Protein AF-0000000087573426 (afdb_homodimer)

pLDDT: mean 82.22, std 25.29, range [21.25, 98.88]

Solvent-accessible surface area (backbone atoms only — not comparable to full-atom values): 31599 Å² total; per-residue (Å²): 136,80,77,72,77,75,74,75,72,75,74,75,73,72,78,71,7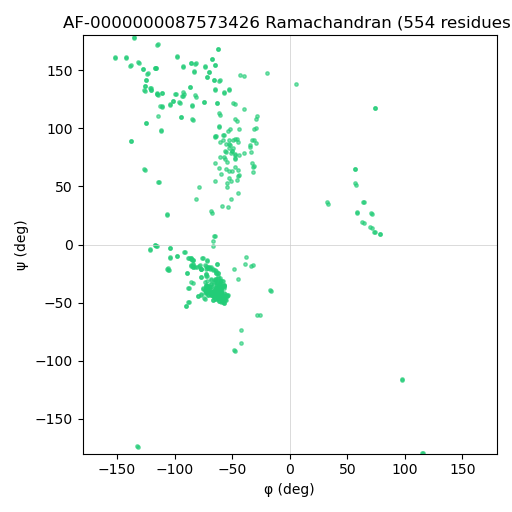8,68,79,73,74,75,86,78,68,71,67,72,68,75,67,66,60,45,79,57,55,85,70,59,49,54,55,87,84,25,58,32,37,38,36,30,43,68,87,48,72,40,55,47,29,32,29,39,49,26,49,34,54,72,68,64,52,53,64,45,61,33,30,52,72,89,70,47,73,73,48,38,76,66,36,78,83,60,65,65,19,32,38,31,26,52,89,59,82,49,42,64,40,54,51,37,72,49,38,42,53,30,51,48,41,45,46,45,76,74,41,89,62,82,45,64,48,61,51,86,50,36,66,60,42,39,50,32,51,51,54,46,58,48,39,59,56,34,54,50,28,47,50,54,39,68,52,54,83,52,75,86,48,43,64,61,32,46,48,49,26,49,53,43,51,43,56,56,30,52,45,26,65,76,38,64,59,66,30,63,75,11,77,48,69,29,51,41,42,44,61,41,45,49,56,54,57,47,43,54,51,49,31,35,73,77,64,72,40,69,88,44,56,85,81,32,47,52,46,50,51,25,54,54,57,51,54,67,34,68,38,43,56,73,39,51,67,52,69,67,56,48,50,59,61,47,45,58,46,58,70,64,66,50,70,74,76,63,78,83,50,83,114,137,80,83,74,78,77,76,80,76,76,74,76,75,75,82,74,80,68,78,75,74,76,86,79,68,73,70,71,69,75,67,64,64,47,75,69,55,80,66,63,50,50,53,89,81,22,57,31,38,37,35,30,43,69,86,50,72,42,55,47,30,31,28,40,48,25,48,34,53,73,69,65,52,53,63,43,66,40,30,53,71,90,68,48,73,72,49,39,76,68,36,79,82,60,67,64,20,32,36,31,26,48,91,60,82,48,41,65,41,53,52,37,72,48,38,44,53,28,51,48,41,44,45,46,75,74,41,89,62,83,45,66,48,60,53,86,50,36,67,61,42,38,50,32,52,51,55,45,58,47,38,58,57,34,54,50,29,45,50,52,39,67,54,56,84,51,74,88,48,44,64,60,32,46,49,49,26,49,55,43,51,42,56,55,28,51,45,27,64,76,38,65,58,64,29,64,75,12,79,47,70,30,50,41,42,45,61,41,45,49,56,54,56,48,44,55,51,49,32,34,74,78,65,69,41,68,88,42,55,85,81,32,46,52,42,53,51,26,53,52,57,51,55,68,33,65,36,42,56,73,40,51,67,53,71,68,56,48,50,57,61,46,44,58,47,60,70,62,66,52,69,73,80,60,76,83,50,82,115

Structure (mmCIF, N/CA/C/O backbone):
data_AF-0000000087573426-model_v1
#
loop_
_entity.id
_entity.type
_entity.pdbx_description
1 polymer 'GST C-terminal domain-containing protein'
#
loop_
_atom_site.group_PDB
_atom_site.id
_atom_site.type_symbol
_atom_site.label_atom_id
_atom_site.label_alt_id
_atom_site.label_comp_id
_atom_site.label_asym_id
_atom_site.label_entity_id
_atom_site.label_seq_id
_atom_site.pdbx_PDB_ins_code
_atom_site.Cartn_x
_atom_site.Cartn_y
_atom_site.Cartn_z
_atom_site.occupancy
_atom_site.B_iso_or_equiv
_atom_site.auth_seq_id
_atom_site.auth_comp_id
_atom_site.auth_asym_id
_atom_site.auth_atom_id
_atom_site.pdbx_PDB_model_num
ATOM 1 N N . MET A 1 1 ? 63.625 55.531 15.93 1 21.25 1 MET A N 1
ATOM 2 C CA . MET A 1 1 ? 62.812 55.906 14.797 1 21.25 1 MET A CA 1
ATOM 3 C C . MET A 1 1 ? 61.812 54.812 14.438 1 21.25 1 MET A C 1
ATOM 5 O O . MET A 1 1 ? 62.219 53.688 14.102 1 21.25 1 MET A O 1
ATOM 9 N N . ARG A 1 2 ? 60.656 54.906 15.188 1 23.84 2 ARG A N 1
ATOM 10 C CA . ARG A 1 2 ? 59.438 54.188 15.508 1 23.84 2 ARG A CA 1
ATOM 11 C C . ARG A 1 2 ? 58.562 54.031 14.273 1 23.84 2 ARG A C 1
ATOM 13 O O . ARG A 1 2 ? 57.906 54.969 13.844 1 23.84 2 ARG A O 1
ATOM 20 N N . ARG A 1 3 ? 59.281 53.438 13.258 1 24.81 3 ARG A N 1
ATOM 21 C CA . ARG A 1 3 ? 58.625 53.312 11.961 1 24.81 3 ARG A CA 1
ATOM 22 C C . ARG A 1 3 ? 57.219 52.75 12.109 1 24.81 3 ARG A C 1
ATOM 24 O O . ARG A 1 3 ? 57.062 51.656 12.672 1 24.81 3 ARG A O 1
ATOM 31 N N . SER A 1 4 ? 56.281 53.625 12.258 1 25.75 4 SER A N 1
ATOM 32 C CA . SER A 1 4 ? 54.812 53.5 12.398 1 25.75 4 SER A CA 1
ATOM 33 C C . SER A 1 4 ? 54.219 52.719 11.25 1 25.75 4 SER A C 1
ATOM 35 O O . SER A 1 4 ? 54.344 53.094 10.086 1 25.75 4 SER A O 1
ATOM 37 N N . LEU A 1 5 ? 54.5 51.438 11.258 1 29.58 5 LEU A N 1
ATOM 38 C CA . LEU A 1 5 ? 54 50.531 10.242 1 29.58 5 LEU A CA 1
ATOM 39 C C . LEU A 1 5 ? 52.5 50.75 10.023 1 29.58 5 LEU A C 1
ATOM 41 O O . LEU A 1 5 ? 51.688 50.562 10.938 1 29.58 5 LEU A O 1
ATOM 45 N N . LEU A 1 6 ? 52.156 51.844 9.344 1 25.7 6 LEU A N 1
ATOM 46 C CA . LEU A 1 6 ? 50.812 52.188 8.977 1 25.7 6 LEU A CA 1
ATOM 47 C C . LEU A 1 6 ? 50.094 51.031 8.289 1 25.7 6 LEU A C 1
ATOM 49 O O . LEU A 1 6 ? 50.562 50.562 7.25 1 25.7 6 LEU A O 1
ATOM 53 N N . ILE A 1 7 ? 49.625 50.125 9.07 1 27.92 7 ILE A N 1
ATOM 54 C CA . ILE A 1 7 ? 48.875 48.938 8.633 1 27.92 7 ILE A CA 1
ATOM 55 C C . ILE A 1 7 ? 47.656 49.375 7.809 1 27.92 7 ILE A C 1
ATOM 57 O O . ILE A 1 7 ? 46.812 50.094 8.297 1 27.92 7 ILE A O 1
ATOM 61 N N . ASN A 1 8 ? 47.906 49.812 6.586 1 26.27 8 ASN A N 1
ATOM 62 C CA . ASN A 1 8 ? 46.781 50.156 5.711 1 26.27 8 ASN A CA 1
ATOM 63 C C . ASN A 1 8 ? 45.75 49.031 5.699 1 26.27 8 ASN A C 1
ATOM 65 O O . ASN A 1 8 ? 46.031 47.938 5.262 1 26.27 8 ASN A O 1
ATOM 69 N N . ILE A 1 9 ? 44.906 49.062 6.695 1 25.58 9 ILE A N 1
ATOM 70 C CA . ILE A 1 9 ? 43.75 48.156 6.844 1 25.58 9 ILE A CA 1
ATOM 71 C C . ILE A 1 9 ? 42.812 48.312 5.652 1 25.58 9 ILE A C 1
ATOM 73 O O . ILE A 1 9 ? 42.219 49.375 5.453 1 25.58 9 ILE A O 1
ATOM 77 N N . THR A 1 10 ? 43.312 48.031 4.504 1 25.28 10 THR A N 1
ATOM 78 C CA . THR A 1 10 ?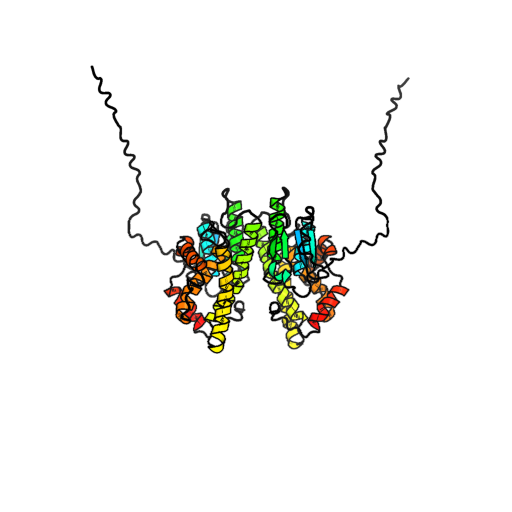 42.344 48.125 3.389 1 25.28 10 THR A CA 1
ATOM 79 C C . THR A 1 10 ? 41.062 47.344 3.713 1 25.28 10 THR A C 1
ATOM 81 O O . THR A 1 10 ? 41.094 46.156 3.908 1 25.28 10 THR A O 1
ATOM 84 N N . LEU A 1 11 ? 40.188 47.938 4.48 1 24.66 11 LEU A N 1
ATOM 85 C CA . LEU A 1 11 ? 38.875 47.438 4.754 1 24.66 11 LEU A CA 1
ATOM 86 C C . LEU A 1 11 ? 38.125 47.125 3.453 1 24.66 11 LEU A C 1
ATOM 88 O O . LEU A 1 11 ? 37.781 48.062 2.697 1 24.66 11 LEU A O 1
ATOM 92 N N . LEU A 1 12 ? 38.594 46.219 2.699 1 23.64 12 LEU A N 1
ATOM 93 C CA . LEU A 1 12 ? 37.812 45.844 1.529 1 23.64 12 LEU A CA 1
ATOM 94 C C . LEU A 1 12 ? 36.344 45.625 1.913 1 23.64 12 LEU A C 1
ATOM 96 O O . LEU A 1 12 ? 36.031 44.688 2.668 1 23.64 12 LEU A O 1
ATOM 100 N N . VAL A 1 13 ? 35.562 46.656 2.191 1 26.38 13 VAL A N 1
ATOM 101 C CA . VAL A 1 13 ? 34.125 46.594 2.377 1 26.38 13 VAL A CA 1
ATOM 102 C C . VAL A 1 13 ? 33.469 45.844 1.213 1 26.38 13 VAL A C 1
ATOM 104 O O . VAL A 1 13 ? 33.469 46.344 0.077 1 26.38 13 VAL A O 1
ATOM 107 N N . GLY A 1 14 ? 33.75 44.625 1.023 1 22.66 14 GLY A N 1
ATOM 108 C CA . GLY A 1 14 ? 33.125 43.875 -0.066 1 22.66 14 GLY A CA 1
ATOM 109 C C . GLY A 1 14 ? 31.625 44.125 -0.135 1 22.66 14 GLY A C 1
ATOM 110 O O . GLY A 1 14 ? 30.922 43.969 0.868 1 22.66 14 GLY A O 1
ATOM 111 N N . VAL A 1 15 ? 31.109 45.094 -0.881 1 25.11 15 VAL A N 1
ATOM 112 C CA . VAL A 1 15 ? 29.75 45.469 -1.224 1 25.11 15 VAL A CA 1
ATOM 113 C C . VAL A 1 15 ? 28.953 44.219 -1.603 1 25.11 15 VAL A C 1
ATOM 115 O O . VAL A 1 15 ? 29.203 43.625 -2.646 1 25.11 15 VAL A O 1
ATOM 118 N N . GLY A 1 16 ? 28.828 43.281 -0.75 1 23.12 16 GLY A N 1
ATOM 119 C CA . GLY A 1 16 ? 28 42.125 -1.069 1 23.12 16 GLY A CA 1
ATOM 120 C C . GLY A 1 16 ? 26.609 42.5 -1.555 1 23.12 16 GLY A C 1
ATOM 121 O O . GLY A 1 16 ? 25.859 43.156 -0.84 1 23.12 16 GLY A O 1
ATOM 122 N N . GLY A 1 17 ? 26.406 42.906 -2.801 1 22.19 17 GLY A N 1
ATOM 123 C CA . GLY A 1 17 ? 25.156 43.312 -3.424 1 22.19 17 GLY A CA 1
ATOM 124 C C . GLY A 1 17 ? 24 42.375 -3.102 1 22.19 17 GLY A C 1
ATOM 125 O O . GLY A 1 17 ? 23.969 41.219 -3.574 1 22.19 17 GLY A O 1
ATOM 126 N N . PHE A 1 18 ? 23.594 42.25 -1.905 1 23.88 18 PHE A N 1
ATOM 127 C CA . PHE A 1 18 ? 22.312 41.625 -1.641 1 23.88 18 PHE A CA 1
ATOM 128 C C . PHE A 1 18 ? 21.203 42.281 -2.479 1 23.88 18 PHE A C 1
ATOM 130 O O . PHE A 1 18 ? 20.969 43.469 -2.377 1 23.88 18 PHE A O 1
ATOM 137 N N . VAL A 1 19 ? 21 41.875 -3.678 1 23.11 19 VAL A N 1
ATOM 138 C CA . VAL A 1 19 ? 19.859 42.406 -4.414 1 23.11 19 VAL A CA 1
ATOM 139 C C . VAL A 1 19 ? 18.625 42.406 -3.512 1 23.11 19 VAL A C 1
ATOM 141 O O . VAL A 1 19 ? 18.203 41.375 -3 1 23.11 19 VAL A O 1
ATOM 144 N N . ALA A 1 20 ? 18.344 43.344 -2.787 1 26.94 20 ALA A N 1
ATOM 145 C CA . ALA A 1 20 ? 17.094 43.656 -2.129 1 26.94 20 ALA A CA 1
ATOM 146 C C . ALA A 1 20 ? 15.906 43.469 -3.078 1 26.94 20 ALA A C 1
ATOM 148 O O . ALA A 1 20 ? 15.766 44.188 -4.059 1 26.94 20 ALA A O 1
ATOM 149 N N . GLY A 1 21 ? 15.453 42.281 -3.357 1 27.62 21 GLY A N 1
ATOM 150 C CA . GLY A 1 21 ? 14.234 42.188 -4.145 1 27.62 21 GLY A CA 1
ATOM 151 C C . GLY A 1 21 ? 13.133 43.094 -3.658 1 27.62 21 GLY A C 1
ATOM 152 O O . GLY A 1 21 ? 13.07 43.406 -2.469 1 27.62 21 GLY A O 1
ATOM 153 N N . THR A 1 22 ? 12.648 43.969 -4.445 1 28.42 22 THR A N 1
ATOM 154 C CA . THR A 1 22 ? 11.594 44.938 -4.215 1 28.42 22 THR A CA 1
ATOM 155 C C . THR A 1 22 ? 10.461 44.344 -3.389 1 28.42 22 THR A C 1
ATOM 157 O O . THR A 1 22 ? 10.18 43.125 -3.498 1 28.42 22 THR A O 1
ATOM 160 N N . PRO A 1 23 ? 9.773 45.125 -2.488 1 29.17 23 PRO A N 1
ATOM 161 C CA . PRO A 1 23 ? 8.773 44.781 -1.468 1 29.17 23 PRO A CA 1
ATOM 162 C C . PRO A 1 23 ? 7.676 43.875 -1.992 1 29.17 23 PRO A C 1
ATOM 164 O O . PRO A 1 23 ? 7.371 42.844 -1.368 1 29.17 23 PRO A O 1
ATOM 167 N N . GLY A 1 24 ? 6.516 44.594 -2.496 1 29.8 24 GLY A N 1
ATOM 168 C CA . GLY A 1 24 ? 5.133 44.125 -2.615 1 29.8 24 GLY A CA 1
ATOM 169 C C . GLY A 1 24 ? 4.949 43.031 -3.621 1 29.8 24 GLY A C 1
ATOM 170 O O . GLY A 1 24 ? 3.85 42.812 -4.145 1 29.8 24 GLY A O 1
ATOM 171 N N . GLY A 1 25 ? 5.859 42.562 -4.223 1 29.44 25 GLY A N 1
ATOM 172 C CA . GLY A 1 25 ? 5.625 41.812 -5.445 1 29.44 25 GLY A CA 1
ATOM 173 C C . GLY A 1 25 ? 4.684 40.625 -5.254 1 29.44 25 GLY A C 1
ATOM 174 O O . GLY A 1 25 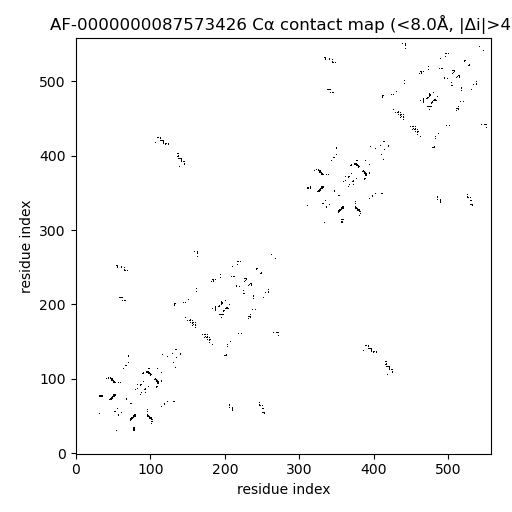? 4.883 39.812 -4.359 1 29.44 25 GLY A O 1
ATOM 175 N N . GLU A 1 26 ? 3.303 40.969 -5.566 1 26.58 26 GLU A N 1
ATOM 176 C CA . GLU A 1 26 ? 2.256 39.938 -5.574 1 26.58 26 GLU A CA 1
ATOM 177 C C . GLU A 1 26 ? 2.797 38.594 -6.055 1 26.58 26 GLU A C 1
ATOM 179 O O . GLU A 1 26 ? 3.303 38.5 -7.176 1 26.58 26 GLU A O 1
ATOM 184 N N . ARG A 1 27 ? 3.387 37.969 -5.262 1 29.89 27 ARG A N 1
ATOM 185 C CA . ARG A 1 27 ? 3.68 36.594 -5.609 1 29.89 27 ARG A CA 1
ATOM 186 C C . ARG A 1 27 ? 2.572 36 -6.477 1 29.89 27 ARG A C 1
ATOM 188 O O . ARG A 1 27 ? 1.4 36.031 -6.094 1 29.89 27 ARG A O 1
ATOM 195 N N . GLN A 1 28 ? 2.744 36.156 -7.816 1 28.33 28 GLN A N 1
ATOM 196 C CA . GLN A 1 28 ? 1.852 35.5 -8.766 1 28.33 28 GLN A CA 1
ATOM 197 C C . GLN A 1 28 ? 1.312 34.219 -8.188 1 28.33 28 GLN A C 1
ATOM 199 O O . GLN A 1 28 ? 2.084 33.344 -7.75 1 28.33 28 GLN A O 1
ATOM 204 N N . GLN A 1 29 ? 0.214 34.281 -7.465 1 29.34 29 GLN A N 1
ATOM 205 C CA . GLN A 1 29 ? -0.589 33.062 -7.254 1 29.34 29 GLN A CA 1
ATOM 206 C C . GLN A 1 29 ? -0.495 32.125 -8.453 1 29.34 29 GLN A C 1
ATOM 208 O O . GLN A 1 29 ? -0.92 32.469 -9.555 1 29.34 29 GLN A O 1
ATOM 213 N N . THR A 1 30 ? 0.644 31.609 -8.656 1 31.14 30 THR A N 1
ATOM 214 C CA . THR A 1 30 ? 0.637 30.609 -9.719 1 31.14 30 THR A CA 1
ATOM 215 C C . THR A 1 30 ? -0.707 29.891 -9.773 1 31.14 30 THR A C 1
ATOM 217 O O . THR A 1 30 ? -1.056 29.156 -8.852 1 31.14 30 THR A O 1
ATOM 220 N N . MET A 1 31 ? -1.824 30.641 -10.062 1 31.58 31 MET A N 1
ATOM 221 C CA . MET A 1 31 ? -3.068 30 -10.477 1 31.58 31 MET A CA 1
ATOM 222 C C . MET A 1 31 ? -2.789 28.688 -11.195 1 31.58 31 MET A C 1
ATOM 224 O O . MET A 1 31 ? -1.941 28.625 -12.086 1 31.58 31 MET A O 1
ATOM 228 N N . LEU A 1 32 ? -2.936 27.594 -10.484 1 36.44 32 LEU A N 1
ATOM 229 C CA . LEU A 1 32 ? -3.016 26.281 -11.109 1 36.44 32 LEU A CA 1
ATOM 230 C C . LEU A 1 32 ? -3.955 26.312 -12.312 1 36.44 32 LEU A C 1
ATOM 232 O O . LEU A 1 32 ? -5.176 26.312 -12.148 1 36.44 32 LEU A O 1
ATOM 236 N N . ALA A 1 33 ? -3.955 27.297 -13.258 1 32.19 33 ALA A N 1
ATOM 237 C CA . ALA A 1 33 ? -4.844 27.469 -14.398 1 32.19 33 ALA A CA 1
ATOM 238 C C . ALA A 1 33 ? -5.004 26.172 -15.18 1 32.19 33 ALA A C 1
ATOM 240 O O . ALA A 1 33 ? -4.02 25.484 -15.469 1 32.19 33 ALA A O 1
ATOM 241 N N . GLY A 1 34 ? -6.09 25.391 -15.211 1 35.84 34 GLY A N 1
ATOM 242 C CA . GLY A 1 34 ? -6.645 24.188 -15.812 1 35.84 34 GLY A CA 1
ATOM 243 C C . GLY A 1 34 ? -6.469 24.156 -17.328 1 35.84 34 GLY A C 1
ATOM 244 O O . GLY A 1 34 ? -7.094 23.328 -18 1 35.84 34 GLY A O 1
ATOM 245 N N . GLY A 1 35 ? -6.258 25.297 -17.969 1 36.38 35 GLY A N 1
ATOM 246 C CA . GLY A 1 35 ? -6.484 25.062 -19.391 1 36.38 35 GLY A CA 1
ATOM 247 C C . GLY A 1 35 ? -5.586 24 -19.984 1 36.38 35 GLY A C 1
ATOM 248 O O . GLY A 1 35 ? -4.613 24.312 -20.672 1 36.38 35 GLY A O 1
ATOM 249 N N . TYR A 1 36 ? -5.27 23.031 -19.203 1 40.31 36 TYR A N 1
ATOM 250 C CA . TYR A 1 36 ? -4.137 22.219 -19.641 1 40.31 36 TYR A CA 1
ATOM 251 C C . TYR A 1 36 ? -4.391 21.625 -21.016 1 40.31 36 TYR A C 1
ATOM 253 O O . TYR A 1 36 ? -5.461 21.078 -21.266 1 40.31 36 TYR A O 1
ATOM 261 N N . ASP A 1 37 ? -4.02 22.297 -22 1 43.62 37 ASP A N 1
ATOM 262 C CA . ASP A 1 37 ? -3.57 21.578 -23.188 1 43.62 37 ASP A CA 1
ATOM 263 C C . ASP A 1 37 ? -2.74 20.359 -22.812 1 43.62 37 ASP A C 1
ATOM 265 O O . ASP A 1 37 ? -1.668 20.484 -22.219 1 43.62 37 ASP A O 1
ATOM 269 N N . ALA A 1 38 ? -3.35 19.281 -22.422 1 48.16 38 ALA A N 1
ATOM 270 C CA . ALA A 1 38 ? -2.74 17.969 -22.219 1 48.16 38 ALA A CA 1
ATOM 271 C C . ALA A 1 38 ? -1.377 17.875 -22.891 1 48.16 38 ALA A C 1
ATOM 273 O O . ALA A 1 38 ? -0.562 17.016 -22.547 1 48.16 38 ALA A O 1
ATOM 274 N N . THR A 1 39 ? -1.373 18.5 -24.141 1 43.94 39 THR A N 1
ATOM 275 C CA . THR A 1 39 ? -0.19 18.594 -24.984 1 43.94 39 THR A CA 1
ATOM 276 C C . THR A 1 39 ? 0.912 19.391 -24.297 1 43.94 39 THR A C 1
ATOM 278 O O . THR A 1 39 ? 2.021 19.516 -24.828 1 43.94 39 THR A O 1
ATOM 281 N N . VAL A 1 40 ? 0.538 20.344 -23.766 1 46.66 40 VAL A N 1
ATOM 282 C CA . VAL A 1 40 ? 1.638 21.266 -23.484 1 46.66 40 VAL A CA 1
ATOM 283 C C . VAL A 1 40 ? 2.734 20.516 -22.719 1 46.66 40 VAL A C 1
ATOM 285 O O . VAL A 1 40 ? 3.807 21.078 -22.469 1 46.66 40 VAL A O 1
ATOM 288 N N . GLY A 1 41 ? 2.768 19.266 -23.109 1 47.72 41 GLY A N 1
ATOM 289 C CA . GLY A 1 41 ? 4.012 18.719 -22.594 1 47.72 41 GLY A CA 1
ATOM 290 C C . GLY A 1 41 ? 4.766 19.703 -21.703 1 47.72 41 GLY A C 1
ATOM 291 O O . GLY A 1 41 ? 4.441 20.891 -21.672 1 47.72 41 GLY A O 1
ATOM 292 N N . ALA A 1 42 ? 5.328 19.25 -20.578 1 49.53 42 ALA A N 1
ATOM 293 C CA . ALA A 1 42 ? 6.184 19.922 -19.609 1 49.53 42 ALA A CA 1
ATOM 294 C C . ALA A 1 42 ? 7.18 20.844 -20.328 1 49.53 42 ALA A C 1
ATOM 296 O O . ALA A 1 42 ? 7.543 20.609 -21.484 1 49.53 42 ALA A O 1
ATOM 297 N N . ASP A 1 43 ? 7.055 22.078 -20.078 1 53.88 43 ASP A N 1
ATOM 298 C CA . ASP A 1 43 ? 8.289 22.828 -20.281 1 53.88 43 ASP A CA 1
ATOM 299 C C . ASP A 1 43 ? 9.516 21.953 -20.031 1 53.88 43 ASP A C 1
ATOM 301 O O . ASP A 1 43 ? 9.609 21.281 -19 1 53.88 43 ASP A O 1
ATOM 305 N N . PRO A 1 44 ? 10.148 21.641 -21.156 1 55.88 44 PRO A N 1
ATOM 306 C CA . PRO A 1 44 ? 11.352 20.828 -21 1 55.88 44 PRO A CA 1
ATOM 307 C C . PRO A 1 44 ? 12.102 21.109 -19.703 1 55.88 44 PRO A C 1
ATOM 309 O O . PRO A 1 44 ? 12.867 20.266 -19.219 1 55.88 44 PRO A O 1
ATOM 312 N N . SER A 1 45 ? 11.75 22.312 -19.125 1 63.22 45 SER A N 1
ATOM 313 C CA . SER A 1 45 ? 12.516 22.625 -17.922 1 63.22 45 SER A CA 1
ATOM 314 C C . SER A 1 45 ? 11.891 21.984 -16.688 1 63.22 45 SER A C 1
ATOM 316 O O . SER A 1 45 ? 12.539 21.875 -15.648 1 63.22 45 SER A O 1
ATOM 318 N N . THR A 1 46 ? 10.617 21.469 -16.922 1 78.25 46 THR A N 1
ATOM 319 C CA . THR A 1 46 ? 10.031 20.812 -15.758 1 78.25 46 THR A CA 1
ATOM 320 C C . THR A 1 46 ? 9.898 19.312 -16 1 78.25 46 THR A C 1
ATOM 322 O O . THR A 1 46 ? 9.102 18.875 -16.828 1 78.25 46 THR A O 1
ATOM 325 N N . PRO A 1 47 ? 10.5 18.594 -15.242 1 82.62 47 PRO A N 1
ATOM 326 C CA . PRO A 1 47 ? 10.562 17.141 -15.492 1 82.62 47 PRO A CA 1
ATOM 327 C C . PRO A 1 47 ? 9.281 16.422 -15.07 1 82.62 47 PRO A C 1
ATOM 329 O O . PRO A 1 47 ? 9 15.328 -15.562 1 82.62 47 PRO A O 1
ATOM 332 N N . ILE A 1 48 ? 8.422 17.094 -14.18 1 91.62 48 ILE A N 1
ATOM 333 C CA . ILE A 1 48 ? 7.25 16.391 -13.656 1 91.62 48 ILE A CA 1
ATOM 334 C C . ILE A 1 48 ? 5.996 17.219 -13.914 1 91.62 48 ILE A C 1
ATOM 336 O O . ILE A 1 48 ? 6 18.438 -13.727 1 91.62 48 ILE A O 1
ATOM 340 N N . GLN A 1 49 ? 4.957 16.609 -14.422 1 90.69 49 GLN A N 1
ATOM 341 C CA . GLN A 1 49 ? 3.609 17.172 -14.469 1 90.69 49 GLN A CA 1
ATOM 342 C C . GLN A 1 49 ? 2.717 16.531 -13.406 1 90.69 49 GLN A C 1
ATOM 344 O O . GLN A 1 49 ? 2.566 15.312 -13.367 1 90.69 49 GLN A O 1
ATOM 349 N N . LEU A 1 50 ? 2.188 17.344 -12.508 1 93.94 50 LEU A N 1
ATOM 350 C CA . LEU A 1 50 ? 1.302 16.891 -11.445 1 93.94 50 LEU A CA 1
ATOM 351 C C . LEU A 1 50 ? -0.155 17.188 -11.789 1 93.94 50 LEU A C 1
ATOM 353 O O . LEU A 1 50 ? -0.509 18.328 -12.094 1 93.94 50 LEU A O 1
ATOM 357 N N . PHE A 1 51 ? -0.992 16.188 -11.797 1 93.25 51 PHE A N 1
ATOM 358 C CA . PHE A 1 51 ? -2.426 16.359 -12 1 93.25 51 PHE A CA 1
ATOM 359 C C . PHE A 1 51 ? -3.15 16.484 -10.664 1 93.25 51 PHE A C 1
ATOM 361 O O . PHE A 1 51 ? -2.986 15.625 -9.789 1 93.25 51 PHE A O 1
ATOM 368 N N . ALA A 1 52 ? -3.945 17.531 -10.531 1 93.44 52 ALA A N 1
ATOM 369 C CA . ALA A 1 52 ? -4.578 17.859 -9.258 1 93.44 52 ALA A CA 1
ATOM 370 C C . ALA A 1 52 ? -6 18.375 -9.469 1 93.44 52 ALA A C 1
ATOM 372 O O . ALA A 1 52 ? -6.367 18.766 -10.578 1 93.44 52 ALA A O 1
ATOM 373 N N . LEU A 1 53 ? -6.773 18.312 -8.367 1 92 53 LEU A N 1
ATOM 374 C CA . LEU A 1 53 ? -8.031 19.047 -8.375 1 92 53 LEU A CA 1
ATOM 375 C C . LEU A 1 53 ? -7.789 20.547 -8.242 1 92 53 LEU A C 1
ATOM 377 O O . LEU A 1 53 ? -6.812 20.969 -7.625 1 92 53 LEU A O 1
ATOM 381 N N . PRO A 1 54 ? -8.758 21.25 -8.781 1 89.06 54 PRO A N 1
ATOM 382 C CA . PRO A 1 54 ? -8.602 22.703 -8.664 1 89.06 54 PRO A CA 1
ATOM 383 C C . PRO A 1 54 ? -8.461 23.172 -7.219 1 89.06 54 PRO A C 1
ATOM 385 O O . PRO A 1 54 ? -9.219 22.734 -6.352 1 89.06 54 PRO A O 1
ATOM 388 N N . GLY A 1 55 ? -7.43 24 -7.02 1 88.88 55 GLY A N 1
ATOM 389 C CA . GLY A 1 55 ? -7.207 24.578 -5.703 1 88.88 55 GLY A CA 1
ATOM 390 C C . GLY A 1 55 ? -6.543 23.609 -4.734 1 88.88 55 GLY A C 1
ATOM 391 O O . GLY A 1 55 ? -6.547 23.844 -3.523 1 88.88 55 GLY A O 1
ATOM 392 N N . ASN A 1 56 ? -6.082 22.453 -5.191 1 90.69 56 ASN A N 1
ATOM 393 C CA . ASN A 1 56 ? -5.387 21.469 -4.375 1 90.69 56 ASN A CA 1
ATOM 394 C C . ASN A 1 56 ? -6.234 21.016 -3.191 1 90.69 56 ASN A C 1
ATOM 396 O O . ASN A 1 56 ? -5.762 21 -2.053 1 90.69 56 ASN A O 1
ATOM 400 N N . THR A 1 57 ? -7.418 20.641 -3.475 1 93.5 57 THR A N 1
ATOM 401 C CA . THR A 1 57 ? -8.398 20.391 -2.426 1 93.5 57 THR A CA 1
ATOM 402 C C . THR A 1 57 ? -8.352 18.922 -1.988 1 93.5 57 THR A C 1
ATOM 404 O O . THR A 1 57 ? -9.055 18.531 -1.053 1 93.5 57 THR A O 1
ATOM 407 N N . CYS A 1 58 ? -7.605 18.109 -2.629 1 95.5 58 CYS A N 1
ATOM 408 C CA . CYS A 1 58 ? -7.496 16.688 -2.312 1 95.5 58 CYS A CA 1
ATOM 409 C C . CYS A 1 58 ? -6.289 16.422 -1.416 1 95.5 58 CYS A C 1
ATOM 411 O O . CYS A 1 58 ? -5.16 16.75 -1.778 1 95.5 58 CYS A O 1
ATOM 413 N N . PRO A 1 59 ? -6.555 15.828 -0.241 1 97 59 PRO A N 1
ATOM 414 C CA . PRO A 1 59 ? -5.426 15.562 0.652 1 97 59 PRO A CA 1
ATOM 415 C C . PRO A 1 59 ? -4.406 14.602 0.041 1 97 59 PRO A C 1
ATOM 417 O O . PRO A 1 59 ? -3.23 14.617 0.418 1 97 59 PRO A O 1
ATOM 420 N N . TYR A 1 60 ? -4.816 13.781 -0.875 1 97.88 60 TYR A N 1
ATOM 421 C CA . TYR A 1 60 ? -3.9 12.875 -1.559 1 97.88 60 TYR A CA 1
ATOM 422 C C . TYR A 1 60 ? -2.982 13.641 -2.506 1 97.88 60 TYR A C 1
ATOM 424 O O . TYR A 1 60 ? -1.81 13.297 -2.66 1 97.88 60 TYR A O 1
ATOM 432 N N . VAL A 1 61 ? -3.496 14.664 -3.111 1 97.62 61 VAL A N 1
ATOM 433 C CA . VAL A 1 61 ? -2.68 15.516 -3.967 1 97.62 61 VAL A CA 1
ATOM 434 C C . VAL A 1 61 ? -1.693 16.312 -3.113 1 97.62 61 VAL A C 1
ATOM 436 O O . VAL A 1 61 ? -0.537 16.5 -3.5 1 97.62 61 VAL A O 1
ATOM 439 N N . GLN A 1 62 ? -2.162 16.781 -1.99 1 98.19 62 GLN A N 1
ATOM 440 C CA . GLN A 1 62 ? -1.293 17.562 -1.116 1 98.19 62 GLN A CA 1
ATOM 441 C C . GLN A 1 62 ? -0.042 16.766 -0.738 1 98.19 62 GLN A C 1
ATOM 443 O O . GLN A 1 62 ? 1.053 17.328 -0.664 1 98.19 62 GLN A O 1
ATOM 448 N N . ARG A 1 63 ? -0.138 15.414 -0.562 1 97.69 63 ARG A N 1
ATOM 449 C CA . ARG A 1 63 ? 1.008 14.555 -0.276 1 97.69 63 ARG A CA 1
ATOM 450 C C . ARG A 1 63 ? 2.072 14.68 -1.36 1 97.69 63 ARG A C 1
ATOM 452 O O . ARG A 1 63 ? 3.252 14.867 -1.06 1 97.69 63 ARG A O 1
ATOM 459 N N . THR A 1 64 ? 1.59 14.547 -2.51 1 98.5 64 THR A N 1
ATOM 460 C CA . THR A 1 64 ? 2.506 14.508 -3.645 1 98.5 64 THR A CA 1
ATOM 461 C C . THR A 1 64 ? 3.098 15.891 -3.908 1 98.5 64 THR A C 1
ATOM 463 O O . THR A 1 64 ? 4.277 16.016 -4.246 1 98.5 64 THR A O 1
ATOM 466 N N . HIS A 1 65 ? 2.279 16.891 -3.693 1 98 65 HIS A N 1
ATOM 467 C CA . HIS A 1 65 ? 2.752 18.266 -3.809 1 98 65 HIS A CA 1
ATOM 468 C C . HIS A 1 65 ? 3.865 18.547 -2.807 1 98 65 HIS A C 1
ATOM 470 O O . HIS A 1 65 ? 4.918 19.078 -3.174 1 98 65 HIS A O 1
ATOM 476 N N . MET A 1 66 ? 3.645 18.188 -1.614 1 98.75 66 MET A N 1
ATOM 477 C CA . MET A 1 66 ? 4.66 18.359 -0.58 1 98.75 66 MET A CA 1
ATOM 478 C C . MET A 1 66 ? 5.934 17.594 -0.934 1 98.75 66 MET A C 1
ATOM 480 O O . MET A 1 66 ? 7.039 18.109 -0.758 1 98.75 66 MET A O 1
ATOM 484 N N . CYS A 1 67 ? 5.773 16.359 -1.418 1 98.75 67 CYS A N 1
ATOM 485 C CA . CYS A 1 67 ? 6.914 15.531 -1.794 1 98.75 67 CYS A CA 1
ATOM 486 C C . CYS A 1 67 ? 7.762 16.219 -2.855 1 98.75 67 CYS A C 1
ATOM 488 O O . CYS A 1 67 ? 8.984 16.297 -2.725 1 98.75 67 CYS A O 1
ATOM 490 N N . LEU A 1 68 ? 7.141 16.766 -3.85 1 97.25 68 LEU A N 1
ATOM 491 C CA . LEU A 1 68 ? 7.828 17.469 -4.93 1 97.25 68 LEU A CA 1
ATOM 492 C C . LEU A 1 68 ? 8.594 18.672 -4.391 1 97.25 68 LEU A C 1
ATOM 494 O O . LEU A 1 68 ? 9.758 18.891 -4.75 1 97.25 68 LEU A O 1
ATOM 498 N N . LEU A 1 69 ? 7.973 19.422 -3.521 1 98 69 LEU A N 1
ATOM 499 C CA . LEU A 1 69 ? 8.594 20.625 -2.953 1 98 69 LEU A CA 1
ATOM 500 C C . LEU A 1 69 ? 9.781 20.25 -2.076 1 98 69 LEU A C 1
ATOM 502 O O . LEU A 1 69 ? 10.844 20.875 -2.166 1 98 69 LEU A O 1
ATOM 506 N N . GLU A 1 70 ? 9.617 19.234 -1.256 1 98.5 70 GLU A N 1
ATOM 507 C CA . GLU A 1 70 ? 10.688 18.812 -0.35 1 98.5 70 GLU A CA 1
ATOM 508 C C . GLU A 1 70 ? 11.898 18.312 -1.122 1 98.5 70 GLU A C 1
ATOM 510 O O . GLU A 1 70 ? 13.039 18.484 -0.688 1 98.5 70 GLU A O 1
ATOM 515 N N . LEU A 1 71 ? 11.672 17.672 -2.248 1 97.5 71 LEU A N 1
ATOM 516 C CA . LEU A 1 71 ? 12.75 17.109 -3.049 1 97.5 71 LEU A CA 1
ATOM 517 C C . LEU A 1 71 ? 13.336 18.172 -3.984 1 97.5 71 LEU A C 1
ATOM 519 O O . LEU A 1 71 ? 14.367 17.938 -4.617 1 97.5 71 LEU A O 1
ATOM 523 N N . GLY A 1 72 ? 12.664 19.25 -4.125 1 95.38 72 GLY A N 1
ATOM 524 C CA . GLY A 1 72 ? 13.125 20.312 -5.012 1 95.38 72 GLY A CA 1
ATOM 525 C C . GLY A 1 72 ? 13.008 19.953 -6.48 1 95.38 72 GLY A C 1
ATOM 526 O O . GLY A 1 72 ? 13.812 20.391 -7.301 1 95.38 72 GLY A O 1
ATOM 527 N N . ILE A 1 73 ? 12.102 19.094 -6.797 1 93.25 73 ILE A N 1
ATOM 528 C CA . ILE A 1 73 ? 11.891 18.719 -8.188 1 93.25 73 ILE A CA 1
ATOM 529 C C . ILE A 1 73 ? 10.953 19.703 -8.867 1 93.25 73 ILE A C 1
ATOM 531 O O . ILE A 1 73 ? 9.82 19.906 -8.414 1 93.25 73 ILE A O 1
ATOM 535 N N . PRO A 1 74 ? 11.414 20.359 -9.875 1 91.62 74 PRO A N 1
ATOM 536 C CA . PRO A 1 74 ? 10.516 21.266 -10.594 1 91.62 74 PRO A CA 1
ATOM 537 C C . PRO A 1 74 ? 9.312 20.547 -11.195 1 91.62 74 PRO A C 1
ATOM 539 O O . PRO A 1 74 ? 9.43 19.422 -11.68 1 91.62 74 PRO A O 1
ATOM 542 N N . PHE A 1 75 ? 8.188 21.234 -11.117 1 90.94 75 PHE A N 1
ATOM 543 C CA . PHE A 1 75 ? 6.98 20.609 -11.656 1 90.94 75 PHE A CA 1
ATOM 544 C C . PHE A 1 75 ? 5.992 21.672 -12.125 1 90.94 75 PHE A C 1
ATOM 546 O O . PHE A 1 75 ? 6.055 22.828 -11.688 1 90.94 75 PHE A O 1
ATOM 553 N N . ASP A 1 76 ? 5.105 21.156 -12.961 1 88.12 76 ASP A N 1
ATOM 554 C CA . ASP A 1 76 ? 3.926 21.922 -13.367 1 88.12 76 ASP A CA 1
ATOM 555 C C . ASP A 1 76 ? 2.645 21.234 -12.883 1 88.12 76 ASP A C 1
ATOM 557 O O . ASP A 1 76 ? 2.607 20.016 -12.719 1 88.12 76 ASP A O 1
ATOM 561 N N . VAL A 1 77 ? 1.661 22.078 -12.68 1 90 77 VAL A N 1
ATOM 562 C CA . VAL A 1 77 ? 0.394 21.531 -12.211 1 90 77 VAL A CA 1
ATOM 563 C C . VAL A 1 77 ? -0.659 21.641 -13.312 1 90 77 VAL A C 1
ATOM 565 O O . VAL A 1 77 ? -0.777 22.688 -13.969 1 90 77 VAL A O 1
ATOM 568 N N . THR A 1 78 ? -1.317 20.609 -13.578 1 88.19 78 THR A N 1
ATOM 569 C CA . THR A 1 78 ? -2.512 20.578 -14.414 1 88.19 78 THR A CA 1
ATOM 570 C C . THR A 1 78 ? -3.75 20.266 -13.578 1 88.19 78 THR A C 1
ATOM 572 O O . THR A 1 78 ? -3.844 19.188 -12.984 1 88.19 78 THR A O 1
ATOM 575 N N . GLU A 1 79 ? -4.641 21.156 -13.57 1 89.44 79 GLU A N 1
ATOM 576 C CA . GLU A 1 79 ? -5.867 20.953 -12.805 1 89.44 79 GLU A CA 1
ATOM 577 C C . GLU A 1 79 ? -6.914 20.203 -13.633 1 89.44 79 GLU A C 1
ATOM 579 O O . GLU A 1 79 ? -7.074 20.469 -14.82 1 89.44 79 GLU A O 1
ATOM 584 N N . ILE A 1 80 ? -7.52 19.234 -12.961 1 87.62 80 ILE A N 1
ATOM 585 C CA . ILE A 1 80 ? -8.555 18.453 -13.609 1 87.62 80 ILE A CA 1
ATOM 586 C C . ILE A 1 80 ? -9.898 18.703 -12.93 1 87.62 80 ILE A C 1
ATOM 588 O O . ILE A 1 80 ? -9.992 18.688 -11.703 1 87.62 80 ILE A O 1
ATOM 592 N N . SER A 1 81 ? -10.914 19.031 -13.773 1 81.69 81 SER A N 1
ATOM 593 C CA . SER A 1 81 ? -12.273 19.188 -13.281 1 81.69 81 SER A CA 1
ATOM 594 C C . SER A 1 81 ? -13.227 18.219 -13.961 1 81.69 81 SER A C 1
ATOM 596 O O . SER A 1 81 ? -13.156 18 -15.18 1 81.69 81 SER A O 1
ATOM 598 N N . GLY A 1 82 ? -14.117 17.531 -13.18 1 76 82 GLY A N 1
ATOM 599 C CA . GLY A 1 82 ? -15.195 16.703 -13.703 1 76 82 GLY A CA 1
ATOM 600 C C . GLY A 1 82 ? -14.695 15.422 -14.336 1 76 82 GLY A C 1
ATOM 601 O O . GLY A 1 82 ? -15.414 14.797 -15.125 1 76 82 GLY A O 1
ATOM 602 N N . LYS A 1 83 ? -13.555 14.992 -14.188 1 78.5 83 LYS A N 1
ATOM 603 C CA . LYS A 1 83 ? -13 13.758 -14.742 1 78.5 83 LYS A CA 1
ATOM 604 C C . LYS A 1 83 ? -13.125 13.734 -16.266 1 78.5 83 LYS A C 1
ATOM 606 O O . LYS A 1 83 ? -13.781 12.852 -16.828 1 78.5 83 LYS A O 1
ATOM 611 N N . PRO A 1 84 ? -12.555 14.5 -16.984 1 83.44 84 PRO A N 1
ATOM 612 C CA . PRO A 1 84 ? -12.648 14.547 -18.438 1 83.44 84 PRO A CA 1
ATOM 613 C C . PRO A 1 84 ? -12.094 13.289 -19.109 1 83.44 84 PRO A C 1
ATOM 615 O O . PRO A 1 84 ? -11.188 12.648 -18.578 1 83.44 84 PRO A O 1
ATOM 618 N N . ASP A 1 85 ? -12.57 12.992 -20.297 1 82.81 85 ASP A N 1
ATOM 619 C CA . ASP A 1 85 ? -12.234 11.773 -21.031 1 82.81 85 ASP A CA 1
ATOM 620 C C . ASP A 1 85 ? -10.727 11.695 -21.297 1 82.81 85 ASP A C 1
ATOM 622 O O . ASP A 1 85 ? -10.141 10.617 -21.25 1 82.81 85 ASP A O 1
ATOM 626 N N . TRP A 1 86 ? -10.219 12.828 -21.578 1 84.06 86 TRP A N 1
ATOM 627 C CA . TRP A 1 86 ? -8.789 12.812 -21.891 1 84.06 86 TRP A CA 1
ATOM 628 C C . TRP A 1 86 ? -7.969 12.375 -20.688 1 84.06 86 TRP A C 1
ATOM 630 O O . TRP A 1 86 ? -6.898 11.781 -20.844 1 84.06 86 TRP A O 1
ATOM 640 N N . TYR A 1 87 ? -8.469 12.664 -19.469 1 88.5 87 TYR A N 1
ATOM 641 C CA . TYR A 1 87 ? -7.723 12.305 -18.266 1 88.5 87 TYR A CA 1
ATOM 642 C C . TYR A 1 87 ? -7.762 10.797 -18.031 1 88.5 87 TYR A C 1
ATOM 644 O O . TYR A 1 87 ? -6.797 10.219 -17.531 1 88.5 87 TYR A O 1
ATOM 652 N N . LEU A 1 88 ? -8.781 10.148 -18.5 1 88.62 88 LEU A N 1
ATOM 653 C CA . LEU A 1 88 ? -8.906 8.711 -18.328 1 88.62 88 LEU A CA 1
ATOM 654 C C . LEU A 1 88 ? -7.883 7.973 -19.188 1 88.62 88 LEU A C 1
ATOM 656 O O . LEU A 1 88 ? -7.543 6.82 -18.906 1 88.62 88 LEU A O 1
ATOM 660 N N . LYS A 1 89 ? -7.379 8.633 -20.203 1 85.12 89 LYS A N 1
ATOM 661 C CA . LYS A 1 89 ? -6.309 8.07 -21.016 1 85.12 89 LYS A CA 1
ATOM 662 C C . LYS A 1 89 ? -4.961 8.172 -20.312 1 85.12 89 LYS A C 1
ATOM 664 O O . LYS A 1 89 ? -4.027 7.438 -20.625 1 85.12 89 LYS A O 1
ATOM 669 N N . ILE A 1 90 ? -4.926 9.094 -19.359 1 88 90 ILE A N 1
ATOM 670 C CA . ILE A 1 90 ? -3.711 9.289 -18.578 1 88 90 ILE A CA 1
ATOM 671 C C . ILE A 1 90 ? -3.746 8.391 -17.344 1 88 90 ILE A C 1
ATOM 673 O O . ILE A 1 90 ? -2.822 7.613 -17.109 1 88 90 ILE A O 1
ATOM 677 N N . ASN A 1 91 ? -4.797 8.484 -16.609 1 92.5 91 ASN A N 1
ATOM 678 C CA . ASN A 1 91 ? -5.051 7.633 -15.461 1 92.5 91 ASN A CA 1
ATOM 679 C C . ASN A 1 91 ? -6.398 6.926 -15.578 1 92.5 91 ASN A C 1
ATOM 681 O O . ASN A 1 91 ? -7.445 7.531 -15.328 1 92.5 91 ASN A O 1
ATOM 685 N N . PRO A 1 92 ? -6.355 5.676 -15.883 1 90.19 92 PRO A N 1
ATOM 686 C CA . PRO A 1 92 ? -7.602 4.941 -16.125 1 90.19 92 PRO A CA 1
ATOM 687 C C . PRO A 1 92 ? -8.492 4.875 -14.883 1 90.19 92 PRO A C 1
ATOM 689 O O . PRO A 1 92 ? -9.688 4.582 -14.992 1 90.19 92 PRO A O 1
ATOM 692 N N . ARG A 1 93 ? -7.953 5.148 -13.711 1 92.12 93 ARG A N 1
ATOM 693 C CA . ARG A 1 93 ? -8.758 5.125 -12.492 1 92.12 93 ARG A CA 1
ATOM 694 C C . ARG A 1 93 ? -9.477 6.449 -12.289 1 92.12 93 ARG A C 1
ATOM 696 O O . ARG A 1 93 ? -10.383 6.547 -11.453 1 92.12 93 ARG A O 1
ATOM 703 N N . GLY A 1 94 ? -9.047 7.465 -12.969 1 92.44 94 GLY A N 1
ATOM 704 C CA . GLY A 1 94 ? -9.711 8.758 -12.945 1 92.44 94 GLY A CA 1
ATOM 705 C C . GLY A 1 94 ? -9.492 9.516 -11.648 1 92.44 94 GLY A C 1
ATOM 706 O O . GLY A 1 94 ? -10.148 10.531 -11.398 1 92.44 94 GLY A O 1
ATOM 707 N N . LYS A 1 95 ? -8.578 9.055 -10.812 1 94.44 95 LYS A N 1
ATOM 708 C CA . LYS A 1 95 ? -8.305 9.688 -9.523 1 94.44 95 LYS A CA 1
ATOM 709 C C . LYS A 1 95 ? -7.098 10.617 -9.617 1 94.44 95 LYS A C 1
ATOM 711 O O . LYS A 1 95 ? -6.387 10.625 -10.617 1 94.44 95 LYS A O 1
ATOM 716 N N . VAL A 1 96 ? -6.988 11.484 -8.68 1 94.44 96 VAL A N 1
ATOM 717 C CA . VAL A 1 96 ? -5.793 12.305 -8.477 1 94.44 96 VAL A CA 1
ATOM 718 C C . VAL A 1 96 ? -5.164 11.984 -7.125 1 94.44 96 VAL A C 1
ATOM 720 O O . VAL A 1 96 ? -5.844 11.5 -6.215 1 94.44 96 VAL A O 1
ATOM 723 N N . PRO A 1 97 ? -3.826 12.156 -7 1 96.81 97 PRO A N 1
ATOM 724 C CA . PRO A 1 97 ? -2.889 12.703 -7.984 1 96.81 97 PRO A CA 1
ATOM 725 C C . PRO A 1 97 ? -2.455 11.664 -9.023 1 96.81 97 PRO A C 1
ATOM 727 O O . PRO A 1 97 ? -2.623 10.461 -8.805 1 96.81 97 PRO A O 1
ATOM 730 N N . SER A 1 98 ? -2.049 12.117 -10.125 1 95.75 98 SER A N 1
ATOM 731 C CA . SER A 1 98 ? -1.159 11.438 -11.055 1 95.75 98 SER A CA 1
ATOM 732 C C . SER A 1 98 ? 0.031 12.312 -11.438 1 95.75 98 SER A C 1
ATOM 734 O O . SER A 1 98 ? -0.044 13.539 -11.352 1 95.75 98 SER A O 1
ATOM 736 N N . ILE A 1 99 ? 1.091 11.664 -11.742 1 95.31 99 ILE A N 1
ATOM 737 C CA . ILE A 1 99 ? 2.23 12.414 -12.258 1 95.31 99 ILE A CA 1
ATOM 738 C C . ILE A 1 99 ? 2.637 11.852 -13.625 1 95.31 99 ILE A C 1
ATOM 740 O O . ILE A 1 99 ? 2.465 10.664 -13.883 1 95.31 99 ILE A O 1
ATOM 744 N N . ARG A 1 100 ? 3.08 12.688 -14.406 1 91.75 100 ARG A N 1
ATOM 745 C CA . ARG A 1 100 ? 3.625 12.328 -15.711 1 91.75 100 ARG A CA 1
ATOM 746 C C . ARG A 1 100 ? 5.043 12.859 -15.883 1 91.75 100 ARG A C 1
ATOM 748 O O . ARG A 1 100 ? 5.355 13.961 -15.422 1 91.75 100 ARG A O 1
ATOM 755 N N . VAL A 1 101 ? 5.887 12.047 -16.531 1 89.94 101 VAL A N 1
ATOM 756 C CA . VAL A 1 101 ? 7.258 12.438 -16.828 1 89.94 101 VAL A CA 1
ATOM 757 C C . VAL A 1 101 ? 7.422 12.625 -18.328 1 89.94 101 VAL A C 1
ATOM 759 O O . VAL A 1 101 ? 7.73 11.672 -19.062 1 89.94 101 VAL A O 1
ATOM 762 N N . PRO A 1 102 ? 7.359 13.797 -18.797 1 83 102 PRO A N 1
ATOM 763 C CA . PRO A 1 102 ? 7.355 14.031 -20.234 1 83 102 PRO A CA 1
ATOM 764 C C . PRO A 1 102 ? 8.617 13.523 -20.922 1 83 102 PRO A C 1
ATOM 766 O O . PRO A 1 102 ? 8.547 12.922 -22 1 83 102 PRO A O 1
ATOM 769 N N . ALA A 1 103 ? 9.758 13.648 -20.328 1 82.12 103 ALA A N 1
ATOM 770 C CA . ALA A 1 103 ? 11.031 13.297 -20.938 1 82.12 103 ALA A CA 1
ATOM 771 C C . ALA A 1 103 ? 11.195 11.781 -21.047 1 82.12 103 ALA A C 1
ATOM 773 O O . ALA A 1 103 ? 12.086 11.289 -21.734 1 82.12 103 ALA A O 1
ATOM 774 N N . SER A 1 104 ? 10.367 11.07 -20.344 1 86.5 104 SER A N 1
ATOM 775 C CA . SER A 1 104 ? 10.43 9.609 -20.359 1 86.5 104 SER A CA 1
ATOM 776 C C . SER A 1 104 ? 9.18 9.008 -21 1 86.5 104 SER A C 1
ATOM 778 O O . SER A 1 104 ? 8.492 8.195 -20.375 1 86.5 104 SER A O 1
ATOM 780 N N . ASP A 1 105 ? 8.875 9.477 -22.266 1 81.94 105 ASP A N 1
ATOM 781 C CA . ASP A 1 105 ? 7.754 8.977 -23.062 1 81.94 105 ASP A CA 1
ATOM 782 C C . ASP A 1 105 ? 6.43 9.156 -22.312 1 81.94 105 ASP A C 1
ATOM 784 O O . ASP A 1 105 ? 5.586 8.258 -22.328 1 81.94 105 ASP A O 1
ATOM 788 N N . TYR A 1 106 ? 6.391 10.148 -21.469 1 83.19 106 TYR A N 1
ATOM 789 C CA . TYR A 1 106 ? 5.172 10.516 -20.75 1 83.19 106 TYR A CA 1
ATOM 790 C C . TYR A 1 106 ? 4.723 9.398 -19.828 1 83.19 106 TYR A C 1
ATOM 792 O O . TYR A 1 106 ? 3.525 9.141 -19.688 1 83.19 106 TYR A O 1
ATOM 800 N N . ALA A 1 107 ? 5.688 8.789 -19.297 1 90.94 107 ALA A N 1
ATOM 801 C CA . ALA A 1 107 ? 5.348 7.781 -18.297 1 90.94 107 ALA A CA 1
ATOM 802 C C . ALA A 1 107 ? 4.43 8.359 -17.219 1 90.94 107 ALA A C 1
ATOM 804 O O . ALA A 1 107 ? 4.641 9.484 -16.75 1 90.94 107 ALA A O 1
ATOM 805 N N . THR A 1 108 ? 3.361 7.621 -16.891 1 94.12 108 THR A N 1
ATOM 806 C CA . THR A 1 108 ? 2.367 8.086 -15.93 1 94.12 108 THR A CA 1
ATOM 807 C C . THR A 1 108 ? 2.355 7.195 -14.688 1 94.12 108 THR A C 1
ATOM 809 O O . THR A 1 108 ? 2.385 5.969 -14.797 1 94.12 108 THR A O 1
ATOM 812 N N . ILE A 1 109 ? 2.422 7.832 -13.547 1 97.5 109 ILE A N 1
ATOM 813 C CA . ILE A 1 109 ? 2.332 7.164 -12.25 1 97.5 109 ILE A CA 1
ATOM 814 C C . ILE A 1 109 ? 1.147 7.719 -11.461 1 97.5 109 ILE A C 1
ATOM 816 O O . ILE A 1 109 ? 0.921 8.93 -11.445 1 97.5 109 ILE A O 1
ATOM 820 N N . TYR A 1 110 ? 0.378 6.816 -10.906 1 97.12 110 TYR A N 1
ATOM 821 C CA . TYR A 1 110 ? -0.744 7.277 -10.094 1 97.12 110 TYR A CA 1
ATOM 822 C C . TYR A 1 110 ? -0.838 6.492 -8.797 1 97.12 110 TYR A C 1
ATOM 824 O O . TYR A 1 110 ? -0.012 5.617 -8.531 1 97.12 110 TYR A O 1
ATOM 832 N N . GLU A 1 111 ? -1.845 6.902 -7.961 1 97.44 111 GLU A N 1
ATOM 833 C CA . GLU A 1 111 ? -1.895 6.539 -6.547 1 97.44 111 GLU A CA 1
ATOM 834 C C . GLU A 1 111 ? -0.87 7.328 -5.738 1 97.44 111 GLU A C 1
ATOM 836 O O . GLU A 1 111 ? 0.337 7.156 -5.918 1 97.44 111 GLU A O 1
ATOM 841 N N . SER A 1 112 ? -1.271 8.117 -4.828 1 98.25 112 SER A N 1
ATOM 842 C CA . SER A 1 112 ? -0.445 9.133 -4.18 1 98.25 112 SER A CA 1
ATOM 843 C C . SER A 1 112 ? 0.765 8.5 -3.496 1 98.25 112 SER A C 1
ATOM 845 O O . SER A 1 112 ? 1.883 9.008 -3.613 1 98.25 112 SER A O 1
ATOM 847 N N . ALA A 1 113 ? 0.534 7.352 -2.801 1 98.44 113 ALA A N 1
ATOM 848 C CA . ALA A 1 113 ? 1.645 6.695 -2.115 1 98.44 113 ALA A CA 1
ATOM 849 C C . ALA A 1 113 ? 2.691 6.203 -3.111 1 98.44 113 ALA A C 1
ATOM 851 O O . ALA A 1 113 ? 3.895 6.312 -2.863 1 98.44 113 ALA A O 1
ATOM 852 N N . ILE A 1 114 ? 2.248 5.684 -4.242 1 98.62 114 ILE A N 1
ATOM 853 C CA . ILE A 1 114 ? 3.139 5.168 -5.273 1 98.62 114 ILE A CA 1
ATOM 854 C C . ILE A 1 114 ? 3.832 6.328 -5.988 1 98.62 114 ILE A C 1
ATOM 856 O O . ILE A 1 114 ? 5.027 6.258 -6.285 1 98.62 114 ILE A O 1
ATOM 860 N N . CYS A 1 115 ? 3.104 7.422 -6.215 1 98.62 115 CYS A N 1
ATOM 861 C CA . CYS A 1 115 ? 3.705 8.633 -6.77 1 98.62 115 CYS A CA 1
ATOM 862 C C . CYS A 1 115 ? 4.867 9.109 -5.91 1 98.62 115 CYS A C 1
ATOM 864 O O . CYS A 1 115 ? 5.945 9.406 -6.426 1 98.62 115 CYS A O 1
ATOM 866 N N . ASN A 1 116 ? 4.664 9.109 -4.648 1 98.81 116 ASN A N 1
ATOM 867 C CA . ASN A 1 116 ? 5.672 9.656 -3.746 1 98.81 116 ASN A CA 1
ATOM 868 C C . ASN A 1 116 ? 6.902 8.758 -3.662 1 98.81 116 ASN A C 1
ATOM 870 O O . ASN A 1 116 ? 8.031 9.25 -3.629 1 98.81 116 ASN A O 1
ATOM 874 N N . GLU A 1 117 ? 6.688 7.465 -3.635 1 98.62 117 GLU A N 1
ATOM 875 C CA . GLU A 1 117 ? 7.828 6.559 -3.689 1 98.62 117 GLU A CA 1
ATOM 876 C C . GLU A 1 117 ? 8.57 6.691 -5.016 1 98.62 117 GLU A C 1
ATOM 878 O O . GLU A 1 117 ? 9.805 6.68 -5.047 1 98.62 117 GLU A O 1
ATOM 883 N N . PHE A 1 118 ? 7.855 6.836 -6.109 1 98.62 118 PHE A N 1
ATOM 884 C CA . PHE A 1 118 ? 8.469 7.047 -7.414 1 98.62 118 PHE A CA 1
ATOM 885 C C . PHE A 1 118 ? 9.344 8.289 -7.41 1 98.62 118 PHE A C 1
ATOM 887 O O . PHE A 1 118 ? 10.484 8.258 -7.883 1 98.62 118 PHE A O 1
ATOM 894 N N . LEU A 1 119 ? 8.828 9.359 -6.848 1 98.38 119 LEU A N 1
ATOM 895 C CA . LEU A 1 119 ? 9.562 10.617 -6.836 1 98.38 119 LEU A CA 1
ATOM 896 C C . LEU A 1 119 ? 10.859 10.484 -6.039 1 98.38 119 LEU A C 1
ATOM 898 O O . LEU A 1 119 ? 11.891 11.055 -6.414 1 98.38 119 LEU A O 1
ATOM 902 N N . CYS A 1 120 ? 10.828 9.742 -4.977 1 98.44 120 CYS A N 1
ATOM 903 C CA . CYS A 1 120 ? 12.039 9.5 -4.211 1 98.44 120 CYS A CA 1
ATOM 904 C C . CYS A 1 120 ? 13.039 8.68 -5.027 1 98.44 120 CYS A C 1
ATOM 906 O O . CYS A 1 120 ? 14.234 9 -5.051 1 98.44 120 CYS A O 1
ATOM 908 N N . ASP A 1 121 ? 12.508 7.625 -5.695 1 97.31 121 ASP A N 1
ATOM 909 C CA . ASP A 1 121 ? 13.375 6.816 -6.543 1 97.31 121 ASP A CA 1
ATOM 910 C C . ASP A 1 121 ? 13.938 7.637 -7.703 1 97.31 121 ASP A C 1
ATOM 912 O O . ASP A 1 121 ? 15.109 7.512 -8.055 1 97.31 121 ASP A O 1
ATOM 916 N N . TYR A 1 122 ? 13.07 8.43 -8.273 1 96.19 122 TYR A N 1
ATOM 917 C CA . TYR A 1 122 ? 13.453 9.32 -9.367 1 96.19 122 TYR A CA 1
ATOM 918 C C . TYR A 1 122 ? 14.531 10.297 -8.93 1 96.19 122 TYR A C 1
ATOM 920 O O . TYR A 1 122 ? 15.523 10.5 -9.641 1 96.19 122 TYR A O 1
ATOM 928 N N . TYR A 1 123 ? 14.375 10.844 -7.766 1 96.31 123 TYR A N 1
ATOM 929 C CA . TYR A 1 123 ? 15.359 11.766 -7.199 1 96.31 123 TYR A CA 1
ATOM 930 C C . TYR A 1 123 ? 16.719 11.086 -7.043 1 96.31 123 TYR A C 1
ATOM 932 O O . TYR A 1 123 ? 17.734 11.633 -7.445 1 96.31 123 TYR A O 1
ATOM 940 N N . ARG A 1 124 ? 16.703 9.883 -6.539 1 95.38 124 ARG A N 1
ATOM 941 C CA . ARG A 1 124 ? 17.938 9.141 -6.309 1 95.38 124 ARG A CA 1
ATOM 942 C C . ARG A 1 124 ? 18.656 8.844 -7.621 1 95.38 124 ARG A C 1
ATOM 944 O O . ARG A 1 124 ? 19.891 8.852 -7.68 1 95.38 124 ARG A O 1
ATOM 951 N N . SER A 1 125 ? 17.859 8.586 -8.562 1 93.44 125 SER A N 1
ATOM 952 C CA . SER A 1 125 ? 18.438 8.227 -9.852 1 93.44 125 SER A CA 1
ATOM 953 C C . SER A 1 125 ? 19.031 9.445 -10.555 1 93.44 125 SER A C 1
ATOM 955 O O . SER A 1 125 ? 19.875 9.312 -11.445 1 93.44 125 SER A O 1
ATOM 957 N N . ASN A 1 126 ? 18.625 10.625 -10.109 1 91.62 126 ASN A N 1
ATOM 958 C CA . ASN A 1 126 ? 19.031 11.828 -10.812 1 91.62 126 ASN A CA 1
ATOM 959 C C . ASN A 1 126 ? 19.922 12.719 -9.945 1 91.62 126 ASN A C 1
ATOM 961 O O . ASN A 1 126 ? 20.359 13.789 -10.375 1 91.62 126 ASN A O 1
ATOM 965 N N . ASN A 1 127 ? 20.141 12.266 -8.719 1 92.25 127 ASN A N 1
ATOM 966 C CA . ASN A 1 127 ? 20.953 13.031 -7.777 1 92.25 127 ASN A CA 1
ATOM 967 C C . ASN A 1 127 ? 21.875 12.133 -6.977 1 92.25 127 ASN A C 1
ATOM 969 O O . ASN A 1 127 ? 21.562 10.969 -6.711 1 92.25 127 ASN A O 1
ATOM 973 N N . GLU A 1 128 ? 22.984 12.703 -6.527 1 90.12 128 GLU A N 1
ATOM 974 C CA . GLU A 1 128 ? 23.938 11.945 -5.727 1 90.12 128 GLU A CA 1
ATOM 975 C C . GLU A 1 128 ? 23.609 12.031 -4.242 1 90.12 128 GLU A C 1
ATOM 977 O O . GLU A 1 128 ? 23.984 11.141 -3.467 1 90.12 128 GLU A O 1
ATOM 982 N N . GLU A 1 129 ? 22.953 13.039 -3.902 1 90.38 129 GLU A N 1
ATOM 983 C CA . GLU A 1 129 ? 22.609 13.242 -2.498 1 90.38 129 GLU A CA 1
ATOM 984 C C . GLU A 1 129 ? 21.562 12.234 -2.033 1 90.38 129 GLU A C 1
ATOM 986 O O . GLU A 1 129 ? 20.688 11.836 -2.807 1 90.38 129 GLU A O 1
ATOM 991 N N . GLU A 1 130 ? 21.641 11.906 -0.87 1 88.44 130 GLU A N 1
ATOM 992 C CA . GLU A 1 130 ? 20.688 10.961 -0.285 1 88.44 130 GLU A CA 1
ATOM 993 C C . GLU A 1 130 ? 19.281 11.555 -0.241 1 88.44 130 GLU A C 1
ATOM 995 O O . GLU A 1 130 ? 19.109 12.75 -0.028 1 88.44 130 GLU A O 1
ATOM 1000 N N . CYS A 1 131 ? 18.359 10.742 -0.505 1 93.19 131 CYS A N 1
ATOM 1001 C CA . CYS A 1 131 ? 16.969 11.117 -0.347 1 93.19 131 CYS A CA 1
ATOM 1002 C C . CYS A 1 131 ? 16.5 10.93 1.094 1 93.19 131 CYS A C 1
ATOM 1004 O O . CYS A 1 131 ? 16.203 9.805 1.511 1 93.19 131 CYS A O 1
ATOM 1006 N N . THR A 1 132 ? 16.312 11.969 1.807 1 92.25 132 THR A N 1
ATOM 1007 C CA . THR A 1 132 ? 15.977 11.883 3.223 1 92.25 132 THR A CA 1
ATOM 1008 C C . THR A 1 132 ? 14.516 11.508 3.408 1 92.25 132 THR A C 1
ATOM 1010 O O . THR A 1 132 ? 14.133 10.969 4.449 1 92.25 132 THR A O 1
ATOM 1013 N N . LEU A 1 133 ? 13.734 11.75 2.373 1 98.5 133 LEU A N 1
ATOM 1014 C CA . LEU A 1 133 ? 12.312 11.43 2.479 1 98.5 133 LEU A CA 1
ATOM 1015 C C . LEU A 1 133 ? 12.094 9.922 2.543 1 98.5 133 LEU A C 1
ATOM 1017 O O . LEU A 1 133 ? 11.078 9.461 3.062 1 98.5 133 LEU A O 1
ATOM 1021 N N . MET A 1 134 ? 12.953 9.156 1.939 1 98.19 134 MET A N 1
ATOM 1022 C CA . MET A 1 134 ? 12.953 7.699 1.968 1 98.19 134 MET A CA 1
ATOM 1023 C C . MET A 1 134 ? 14.367 7.156 2.133 1 98.19 134 MET A C 1
ATOM 1025 O O . MET A 1 134 ? 15.039 6.848 1.146 1 98.19 134 MET A O 1
ATOM 1029 N N . PRO A 1 135 ? 14.789 6.984 3.365 1 96.5 135 PRO A N 1
ATOM 1030 C CA . PRO A 1 135 ? 16.172 6.562 3.627 1 96.5 135 PRO A CA 1
ATOM 1031 C C . PRO A 1 135 ? 16.484 5.188 3.043 1 96.5 135 PRO A C 1
ATOM 1033 O O . PRO A 1 135 ? 15.57 4.426 2.721 1 96.5 135 PRO A O 1
ATOM 1036 N N . ASP A 1 136 ? 17.766 4.809 3.004 1 93.62 136 ASP A N 1
ATOM 1037 C CA . ASP A 1 136 ? 18.203 3.553 2.4 1 93.62 136 ASP A CA 1
ATOM 1038 C C . ASP A 1 136 ? 18.062 2.395 3.389 1 93.62 136 ASP A C 1
ATOM 1040 O O . ASP A 1 136 ? 18.078 1.229 2.99 1 93.62 136 ASP A O 1
ATOM 1044 N N . ASP A 1 137 ? 17.984 2.723 4.664 1 95.69 137 ASP A N 1
ATOM 1045 C CA . ASP A 1 137 ? 17.875 1.689 5.691 1 95.69 137 ASP A CA 1
ATOM 1046 C C . ASP A 1 137 ? 16.594 0.89 5.531 1 95.69 137 ASP A C 1
ATOM 1048 O O . ASP A 1 137 ? 15.492 1.453 5.59 1 95.69 137 ASP A O 1
ATOM 1052 N N . PRO A 1 138 ? 16.719 -0.473 5.359 1 97.12 138 PRO A N 1
ATOM 1053 C CA . PRO A 1 138 ? 15.523 -1.3 5.129 1 97.12 138 PRO A CA 1
ATOM 1054 C C . PRO A 1 138 ? 14.492 -1.176 6.246 1 97.12 138 PRO A C 1
ATOM 1056 O O . PRO A 1 138 ? 13.289 -1.206 5.984 1 97.12 138 PRO A O 1
ATOM 1059 N N . TYR A 1 139 ? 14.969 -1.032 7.441 1 97 139 TYR A N 1
ATOM 1060 C CA . TYR A 1 139 ? 14.062 -0.978 8.578 1 97 139 TYR A CA 1
ATOM 1061 C C . TYR A 1 139 ? 13.312 0.349 8.617 1 97 139 TYR A C 1
ATOM 1063 O O . TYR A 1 139 ? 12.102 0.381 8.875 1 97 139 TYR A O 1
ATOM 1071 N N . ALA A 1 140 ? 14 1.429 8.336 1 96.94 140 ALA A N 1
ATOM 1072 C CA . ALA A 1 140 ? 13.352 2.736 8.258 1 96.94 140 ALA A CA 1
ATOM 1073 C C . ALA A 1 140 ? 12.312 2.768 7.145 1 96.94 140 ALA A C 1
ATOM 1075 O O . ALA A 1 140 ? 11.211 3.289 7.328 1 96.94 140 ALA A O 1
ATOM 1076 N N . ARG A 1 141 ? 12.648 2.162 6 1 98.06 141 ARG A N 1
ATOM 1077 C CA . ARG A 1 141 ? 11.719 2.119 4.875 1 98.06 141 ARG A CA 1
ATOM 1078 C C . ARG A 1 141 ? 10.461 1.332 5.227 1 98.06 141 ARG A C 1
ATOM 1080 O O . ARG A 1 141 ? 9.352 1.755 4.906 1 98.06 141 ARG A O 1
ATOM 1087 N N . ALA A 1 142 ? 10.641 0.227 5.898 1 98.25 142 ALA A N 1
ATOM 1088 C CA . ALA A 1 142 ? 9.5 -0.588 6.305 1 98.25 142 ALA A CA 1
ATOM 1089 C C . ALA A 1 142 ? 8.617 0.16 7.301 1 98.25 142 ALA A C 1
ATOM 1091 O O . ALA A 1 142 ? 7.391 0.101 7.219 1 98.25 142 ALA A O 1
ATOM 1092 N N . GLU A 1 143 ? 9.25 0.83 8.219 1 97.31 143 GLU A N 1
ATOM 1093 C CA . GLU A 1 143 ? 8.5 1.594 9.211 1 97.31 143 GLU A CA 1
ATOM 1094 C C . GLU A 1 143 ? 7.688 2.705 8.547 1 97.31 143 GLU A C 1
ATOM 1096 O O . GLU A 1 143 ? 6.523 2.924 8.898 1 97.31 143 GLU A O 1
ATOM 1101 N N . ILE A 1 144 ? 8.297 3.377 7.621 1 98.56 144 ILE A N 1
ATOM 1102 C CA . ILE A 1 144 ? 7.598 4.406 6.859 1 98.56 144 ILE A CA 1
ATOM 1103 C C . ILE A 1 144 ? 6.363 3.805 6.191 1 98.56 144 ILE A C 1
ATOM 1105 O O . ILE A 1 144 ? 5.262 4.34 6.312 1 98.56 144 ILE A O 1
ATOM 1109 N N . ARG A 1 145 ? 6.535 2.676 5.57 1 98.62 145 ARG A N 1
ATOM 1110 C CA . ARG A 1 145 ? 5.441 2.057 4.828 1 98.62 145 ARG A CA 1
ATOM 1111 C C . ARG A 1 145 ? 4.352 1.564 5.773 1 98.62 145 ARG A C 1
ATOM 1113 O O . ARG A 1 145 ? 3.166 1.607 5.434 1 98.62 145 ARG A O 1
ATOM 1120 N N . LEU A 1 146 ? 4.715 1.112 6.949 1 98.06 146 LEU A N 1
ATOM 1121 C CA . LEU A 1 146 ? 3.729 0.667 7.926 1 98.06 146 LEU A CA 1
ATOM 1122 C C . LEU A 1 146 ? 2.912 1.845 8.445 1 98.06 146 LEU A C 1
ATOM 1124 O O . LEU A 1 146 ? 1.69 1.746 8.586 1 98.06 146 LEU A O 1
ATOM 1128 N N . LEU A 1 147 ? 3.588 2.92 8.734 1 98.31 147 LEU A N 1
ATOM 1129 C CA . LEU A 1 147 ? 2.885 4.117 9.18 1 98.31 147 LEU A CA 1
ATOM 1130 C C . LEU A 1 147 ? 1.969 4.648 8.078 1 98.31 147 LEU A C 1
ATOM 1132 O O . LEU A 1 147 ? 0.842 5.07 8.359 1 98.31 147 LEU A O 1
ATOM 1136 N N . ASN A 1 148 ? 2.492 4.637 6.832 1 98.69 148 ASN A N 1
ATOM 1137 C CA . ASN A 1 148 ? 1.674 5.059 5.699 1 98.69 148 ASN A CA 1
ATOM 1138 C C . ASN A 1 148 ? 0.44 4.176 5.539 1 98.69 148 ASN A C 1
ATOM 1140 O O . ASN A 1 148 ? -0.65 4.672 5.246 1 98.69 148 ASN A O 1
ATOM 1144 N N . ASP A 1 149 ? 0.687 2.912 5.703 1 97.75 149 ASP A N 1
ATOM 1145 C CA . ASP A 1 149 ? -0.417 1.964 5.59 1 97.75 149 ASP A CA 1
ATOM 1146 C C . ASP A 1 149 ? -1.507 2.262 6.613 1 97.75 149 ASP A C 1
ATOM 1148 O O . ASP A 1 149 ? -2.697 2.17 6.309 1 97.75 149 ASP A O 1
ATOM 1152 N N . HIS A 1 150 ? -1.188 2.664 7.789 1 97.69 150 HIS A N 1
ATOM 1153 C CA . HIS A 1 150 ? -2.127 2.949 8.867 1 97.69 150 HIS A CA 1
ATOM 1154 C C . HIS A 1 150 ? -2.963 4.188 8.562 1 97.69 150 HIS A C 1
ATOM 1156 O O . HIS A 1 150 ? -4.043 4.367 9.125 1 97.69 150 HIS A O 1
ATOM 1162 N N . CYS A 1 151 ? -2.52 4.992 7.695 1 98.12 151 CYS A N 1
ATOM 1163 C CA . CYS A 1 151 ? -3.223 6.227 7.367 1 98.12 151 CYS A CA 1
ATOM 1164 C C . CYS A 1 151 ? -4.617 5.934 6.824 1 98.12 151 CYS A C 1
ATOM 1166 O O . CYS A 1 151 ? -5.551 6.703 7.059 1 98.12 151 CYS A O 1
ATOM 1168 N N . ASP A 1 152 ? -4.723 4.848 6.125 1 94.25 152 ASP A N 1
ATOM 1169 C CA . ASP A 1 152 ? -6.035 4.465 5.613 1 94.25 152 ASP A CA 1
ATOM 1170 C C . ASP A 1 152 ? -7.031 4.262 6.754 1 94.25 152 ASP A C 1
ATOM 1172 O O . ASP A 1 152 ? -8.195 4.656 6.652 1 94.25 152 ASP A O 1
ATOM 1176 N N . SER A 1 153 ? -6.566 3.646 7.816 1 95 153 SER A N 1
ATOM 1177 C CA . SER A 1 153 ? -7.406 3.449 8.992 1 95 153 SER A CA 1
ATOM 1178 C C . SER A 1 153 ? -7.805 4.781 9.617 1 95 153 SER A C 1
ATOM 1180 O O . SER A 1 153 ? -8.961 4.973 10 1 95 153 SER A O 1
ATOM 1182 N N . LEU A 1 154 ? -6.871 5.676 9.695 1 97.5 154 LEU A N 1
ATOM 1183 C CA . LEU A 1 154 ? -7.172 6.996 10.242 1 97.5 154 LEU A CA 1
ATOM 1184 C C . LEU A 1 154 ? -8.164 7.734 9.352 1 97.5 154 LEU A C 1
ATOM 1186 O O . LEU A 1 154 ? -9.125 8.336 9.844 1 97.5 154 LEU A O 1
ATOM 1190 N N . GLY A 1 155 ? -7.883 7.711 8.047 1 96.25 155 GLY A N 1
ATOM 1191 C CA . GLY A 1 155 ? -8.781 8.367 7.109 1 96.25 155 GLY A CA 1
ATOM 1192 C C . GLY A 1 155 ? -10.219 7.902 7.238 1 96.25 155 GLY A C 1
ATOM 1193 O O . GLY A 1 155 ? -11.141 8.719 7.277 1 96.25 155 GLY A O 1
ATOM 1194 N N . LYS A 1 156 ? -10.367 6.629 7.379 1 95.31 156 LYS A N 1
ATOM 1195 C CA . LYS A 1 156 ? -11.703 6.051 7.52 1 95.31 156 LYS A CA 1
ATOM 1196 C C . LYS A 1 156 ? -12.352 6.473 8.836 1 95.31 156 LYS A C 1
ATOM 1198 O O . LYS A 1 156 ? -13.5 6.91 8.859 1 95.31 156 LYS A O 1
ATOM 1203 N N . ALA A 1 157 ? -11.602 6.359 9.906 1 96.88 157 ALA A N 1
ATOM 1204 C CA . ALA A 1 157 ? -12.133 6.656 11.234 1 96.88 157 ALA A CA 1
ATOM 1205 C C . ALA A 1 157 ? -12.531 8.125 11.352 1 96.88 157 ALA A C 1
ATOM 1207 O O . ALA A 1 157 ? -13.609 8.445 11.852 1 96.88 157 ALA A O 1
ATOM 1208 N N . GLN A 1 158 ? -11.703 8.984 10.867 1 96.75 158 GLN A N 1
ATOM 1209 C CA . GLN A 1 158 ? -11.977 10.414 11.023 1 96.75 158 GLN A CA 1
ATOM 1210 C C . GLN A 1 158 ? -13.148 10.852 10.164 1 96.75 158 GLN A C 1
ATOM 1212 O O . GLN A 1 158 ? -13.969 11.672 10.586 1 96.75 158 GLN A O 1
ATOM 1217 N N . PHE A 1 159 ? -13.219 10.352 8.969 1 94.94 159 PHE A N 1
ATOM 1218 C CA . PHE A 1 159 ? -14.312 10.719 8.078 1 94.94 159 PHE A CA 1
ATOM 1219 C C . PHE A 1 159 ? -15.641 10.18 8.609 1 94.94 159 PHE A C 1
ATOM 1221 O O . PHE A 1 159 ? -16.656 10.883 8.594 1 94.94 159 PHE A O 1
ATOM 1228 N N . THR A 1 160 ? -15.602 8.906 9.102 1 95.5 160 THR A N 1
ATOM 1229 C CA . THR A 1 160 ? -16.812 8.297 9.656 1 95.5 160 THR A CA 1
ATOM 1230 C C . THR A 1 160 ? -17.328 9.109 10.844 1 95.5 160 THR A C 1
ATOM 1232 O O . THR A 1 160 ? -18.516 9.375 10.945 1 95.5 160 THR A O 1
ATOM 1235 N N . TYR A 1 161 ? -16.438 9.555 11.672 1 96.5 161 TYR A N 1
ATOM 1236 C CA . TYR A 1 161 ? -16.828 10.367 12.82 1 96.5 161 TYR A CA 1
ATOM 1237 C C . TYR A 1 161 ? -17.359 11.727 12.383 1 96.5 161 TYR A C 1
ATOM 1239 O O . TYR A 1 161 ? -18.406 12.18 12.844 1 96.5 161 TYR A O 1
ATOM 1247 N N . LEU A 1 162 ? -16.734 12.344 11.445 1 95.94 162 LEU A N 1
ATOM 1248 C CA . LEU A 1 162 ? -17.109 13.672 10.961 1 95.94 162 LEU A CA 1
ATOM 1249 C C . LEU A 1 162 ? -18.5 13.664 10.352 1 95.94 162 LEU A C 1
ATOM 1251 O O . LEU A 1 162 ? -19.281 14.594 10.57 1 95.94 162 LEU A O 1
ATOM 1255 N N . MET A 1 163 ? -18.812 12.562 9.664 1 94 163 MET A N 1
ATOM 1256 C CA . MET A 1 163 ? -20.062 12.508 8.898 1 94 163 MET A CA 1
ATOM 1257 C C . MET A 1 163 ? -21.219 12.016 9.766 1 94 163 MET A C 1
ATOM 1259 O O . MET A 1 163 ? -22.375 12.094 9.367 1 94 163 MET A O 1
ATOM 1263 N N . ASN A 1 164 ? -20.875 11.523 10.891 1 93.94 164 ASN A N 1
ATOM 1264 C CA . ASN A 1 164 ? -21.875 10.898 11.742 1 93.94 164 ASN A CA 1
ATOM 1265 C C . ASN A 1 164 ? -22.906 11.914 12.227 1 93.94 164 ASN A C 1
ATOM 1267 O O . ASN A 1 164 ? -22.547 12.992 12.703 1 93.94 164 ASN A O 1
ATOM 1271 N N . LYS A 1 165 ? -24.172 11.461 12.094 1 91.31 165 LYS A N 1
ATOM 1272 C CA . LYS A 1 165 ? -25.281 12.305 12.555 1 91.31 165 LYS A CA 1
ATOM 1273 C C . LYS A 1 165 ? -26.047 11.62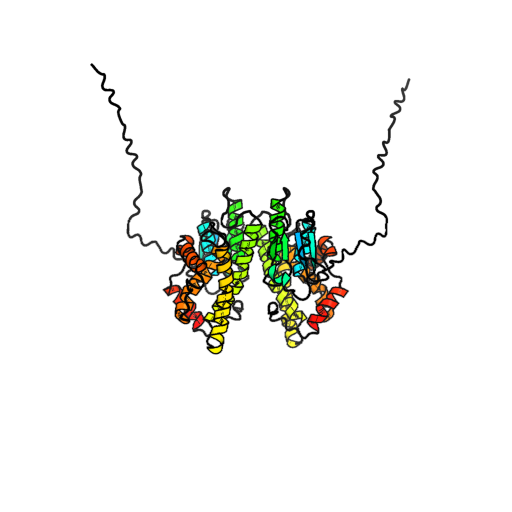5 13.68 1 91.31 165 LYS A C 1
ATOM 1275 O O . LYS A 1 165 ? -27.016 12.188 14.203 1 91.31 165 LYS A O 1
ATOM 1280 N N . ASP A 1 166 ? -25.609 10.484 14 1 93.5 166 ASP A N 1
ATOM 1281 C CA . ASP A 1 166 ? -26.234 9.719 15.07 1 93.5 166 ASP A CA 1
ATOM 1282 C C . ASP A 1 166 ? -25.516 9.945 16.406 1 93.5 166 ASP A C 1
ATOM 1284 O O . ASP A 1 166 ? -24.453 9.359 16.641 1 93.5 166 ASP A O 1
ATOM 1288 N N . GLU A 1 167 ? -26.141 10.625 17.297 1 93.25 167 GLU A N 1
ATOM 1289 C CA . GLU A 1 167 ? -25.531 10.984 18.578 1 93.25 167 GLU A CA 1
ATOM 1290 C C . GLU A 1 167 ? -25.188 9.742 19.391 1 93.25 167 GLU A C 1
ATOM 1292 O O . GLU A 1 167 ? -24.188 9.734 20.125 1 93.25 167 GLU A O 1
ATOM 1297 N N . ALA A 1 168 ? -25.906 8.719 19.156 1 95.75 168 ALA A N 1
ATOM 1298 C CA . ALA A 1 168 ? -25.703 7.484 19.922 1 95.75 168 ALA A CA 1
ATOM 1299 C C . ALA A 1 168 ? -24.391 6.816 19.531 1 95.75 168 ALA A C 1
ATOM 1301 O O . ALA A 1 168 ? -23.812 6.055 20.328 1 95.75 168 ALA A O 1
ATOM 1302 N N . LYS A 1 169 ? -23.906 7.18 18.391 1 97.06 169 LYS A N 1
ATOM 1303 C CA . LYS A 1 169 ? -22.703 6.523 17.891 1 97.06 169 LYS A CA 1
ATOM 1304 C C . LYS A 1 169 ? -21.469 7.426 18.047 1 97.06 169 LYS A C 1
ATOM 1306 O O . LYS A 1 169 ? -20.344 7.004 17.781 1 97.06 169 LYS A O 1
ATOM 1311 N N . ASP A 1 170 ? -21.672 8.609 18.516 1 95.44 170 ASP A N 1
ATOM 1312 C CA . ASP A 1 170 ? -20.641 9.633 18.5 1 95.44 170 ASP A CA 1
ATOM 1313 C C . ASP A 1 170 ? -19.438 9.203 19.344 1 95.44 170 ASP A C 1
ATOM 1315 O O . ASP A 1 170 ? -18.297 9.289 18.891 1 95.44 170 ASP A O 1
ATOM 1319 N N . GLU A 1 171 ? -19.75 8.727 20.484 1 96.38 171 GLU A N 1
ATOM 1320 C CA . GLU A 1 171 ? -18.672 8.375 21.406 1 96.38 171 GLU A CA 1
ATOM 1321 C C . GLU A 1 171 ? -17.844 7.211 20.859 1 96.38 171 GLU A C 1
ATOM 1323 O O . GLU A 1 171 ? -16.609 7.23 20.922 1 96.38 171 GLU A O 1
ATOM 1328 N N . GLU A 1 172 ? -18.5 6.277 20.344 1 97.62 172 GLU A N 1
ATOM 1329 C CA . GLU A 1 172 ? -17.828 5.117 19.766 1 97.62 172 GLU A CA 1
ATOM 1330 C C . GLU A 1 172 ? -16.969 5.516 18.578 1 97.62 172 GLU A C 1
ATOM 1332 O O . GLU A 1 172 ? -15.82 5.082 18.453 1 97.62 172 GLU A O 1
ATOM 1337 N N . LEU A 1 173 ? -17.484 6.328 17.766 1 97.56 173 LEU A N 1
ATOM 1338 C CA . LEU A 1 173 ? -16.781 6.746 16.562 1 97.56 173 LEU A CA 1
ATOM 1339 C C . LEU A 1 173 ? -15.617 7.676 16.906 1 97.56 173 LEU A C 1
ATOM 1341 O O . LEU A 1 173 ? -14.547 7.586 16.297 1 97.56 173 LEU A O 1
ATOM 1345 N N . ARG A 1 174 ? -15.836 8.508 17.844 1 97.19 174 ARG A N 1
ATOM 1346 C CA . ARG A 1 174 ? -14.75 9.359 18.328 1 97.19 174 ARG A CA 1
ATOM 1347 C C . ARG A 1 174 ? -13.609 8.516 18.891 1 97.19 174 ARG A C 1
ATOM 1349 O O . ARG A 1 174 ? -12.438 8.789 18.625 1 97.19 174 ARG A O 1
ATOM 1356 N N . SER A 1 175 ? -13.953 7.543 19.656 1 97.44 175 SER A N 1
ATOM 1357 C CA . SER A 1 175 ? -12.953 6.664 20.266 1 97.44 175 SER A CA 1
ATOM 1358 C C . SER A 1 175 ? -12.156 5.922 19.203 1 97.44 175 SER A C 1
ATOM 1360 O O . SER A 1 175 ? -10.938 5.754 19.344 1 97.44 175 SER A O 1
ATOM 1362 N N . ALA A 1 176 ? -12.852 5.52 18.172 1 97.69 176 ALA A N 1
ATOM 1363 C CA . ALA A 1 176 ? -12.172 4.84 17.078 1 97.69 176 ALA A CA 1
ATOM 1364 C C . ALA A 1 176 ? -11.164 5.766 16.406 1 97.69 176 ALA A C 1
ATOM 1366 O O . ALA A 1 176 ? -10.055 5.344 16.062 1 97.69 176 ALA A O 1
ATOM 1367 N N . MET A 1 177 ? -11.547 6.984 16.219 1 97.62 177 MET A N 1
ATOM 1368 C CA . MET A 1 177 ? -10.633 7.973 15.648 1 97.62 177 MET A CA 1
ATOM 1369 C C . MET A 1 177 ? -9.453 8.219 16.578 1 97.62 177 MET A C 1
ATOM 1371 O O . MET A 1 177 ? -8.305 8.258 16.125 1 97.62 177 MET A O 1
ATOM 1375 N N . ASP A 1 178 ? -9.742 8.297 17.859 1 97.88 178 ASP A N 1
ATOM 1376 C CA . ASP A 1 178 ? -8.688 8.508 18.844 1 97.88 178 ASP A CA 1
ATOM 1377 C C . ASP A 1 178 ? -7.699 7.344 18.844 1 97.88 178 ASP A C 1
ATOM 1379 O O . ASP A 1 178 ? -6.492 7.551 18.969 1 97.88 178 ASP A O 1
ATOM 1383 N N . ASP A 1 179 ? -8.234 6.172 18.719 1 97.44 179 ASP A N 1
ATOM 1384 C CA . ASP A 1 179 ? -7.375 4.996 18.656 1 97.44 179 ASP A CA 1
ATOM 1385 C C . ASP A 1 179 ? -6.457 5.043 17.438 1 97.44 179 ASP A C 1
ATOM 1387 O O . ASP A 1 179 ? -5.27 4.719 17.531 1 97.44 179 ASP A O 1
ATOM 1391 N N . ALA A 1 180 ? -6.996 5.473 16.344 1 97.88 180 ALA A N 1
ATOM 1392 C CA . ALA A 1 180 ? -6.191 5.59 15.125 1 97.88 180 ALA A CA 1
ATOM 1393 C C . ALA A 1 180 ? -5.121 6.664 15.281 1 97.88 180 ALA A C 1
ATOM 1395 O O . ALA A 1 180 ? -3.98 6.477 14.852 1 97.88 180 ALA A O 1
ATOM 1396 N N . LEU A 1 181 ? -5.441 7.766 15.891 1 98.31 181 LEU A N 1
ATOM 1397 C CA . LEU A 1 181 ? -4.477 8.82 16.172 1 98.31 181 LEU A CA 1
ATOM 1398 C C . LEU A 1 181 ? -3.412 8.344 17.156 1 98.31 181 LEU A C 1
ATOM 1400 O O . LEU A 1 181 ? -2.258 8.773 17.078 1 98.31 181 LEU A O 1
ATOM 1404 N N . GLY A 1 182 ? -3.852 7.484 18 1 97.81 182 GLY A N 1
ATOM 1405 C CA . GLY A 1 182 ? -2.965 6.961 19.031 1 97.81 182 GLY A CA 1
ATOM 1406 C C . GLY A 1 182 ? -1.761 6.234 18.469 1 97.81 182 GLY A C 1
ATOM 1407 O O . GLY A 1 182 ? -0.672 6.281 19.047 1 97.81 182 GLY A O 1
ATOM 1408 N N . VAL A 1 183 ? -1.903 5.621 17.375 1 97.25 183 VAL A N 1
ATOM 1409 C CA . VAL A 1 183 ? -0.811 4.906 16.719 1 97.25 183 VAL A CA 1
ATOM 1410 C C . VAL A 1 183 ? 0.307 5.883 16.359 1 97.25 183 VAL A C 1
ATOM 1412 O O . VAL A 1 183 ? 1.487 5.586 16.562 1 97.25 183 VAL A O 1
ATOM 1415 N N . TYR A 1 184 ? -0.036 7.031 15.852 1 98.25 184 TYR A N 1
ATOM 1416 C CA . TYR A 1 184 ? 0.959 8.039 15.508 1 98.25 184 TYR A CA 1
ATOM 1417 C C . TYR A 1 184 ? 1.552 8.68 16.75 1 98.25 184 TYR A C 1
ATOM 1419 O O . TYR A 1 184 ? 2.748 8.977 16.797 1 98.25 184 TYR A O 1
ATOM 1427 N N . GLU A 1 185 ? 0.7 8.898 17.781 1 98.25 185 GLU A N 1
ATOM 1428 C CA . GLU A 1 185 ? 1.209 9.398 19.062 1 98.25 185 GLU A CA 1
ATOM 1429 C C . GLU A 1 185 ? 2.283 8.477 19.625 1 98.25 185 GLU A C 1
ATOM 1431 O O . GLU A 1 185 ? 3.338 8.938 20.062 1 98.25 185 GLU A O 1
ATOM 1436 N N . GLU A 1 186 ? 2 7.207 19.547 1 96.56 186 GLU A N 1
ATOM 1437 C CA . GLU A 1 186 ? 2.938 6.211 20.062 1 96.56 186 GLU A CA 1
ATOM 1438 C C . GLU A 1 186 ? 4.219 6.18 19.234 1 96.56 186 GLU A C 1
ATOM 1440 O O . GLU A 1 186 ? 5.316 6.066 19.781 1 96.56 186 GLU A O 1
ATOM 1445 N N . ALA A 1 187 ? 4.086 6.277 17.953 1 96.62 187 ALA A N 1
ATOM 1446 C CA . ALA A 1 187 ? 5.262 6.301 17.078 1 96.62 187 ALA A CA 1
ATOM 1447 C C . ALA A 1 187 ? 6.16 7.492 17.391 1 96.62 187 ALA A C 1
ATOM 1449 O O . ALA A 1 187 ? 7.383 7.359 17.438 1 96.62 187 ALA A O 1
ATOM 1450 N N . LEU A 1 188 ? 5.598 8.586 17.609 1 98.12 188 LEU A N 1
ATOM 1451 C CA . LEU A 1 188 ? 6.328 9.805 17.938 1 98.12 188 LEU A CA 1
ATOM 1452 C C . LEU A 1 188 ? 6.977 9.703 19.312 1 98.12 188 LEU A C 1
ATOM 1454 O O . LEU A 1 188 ? 8.086 10.203 19.516 1 98.12 188 LEU A O 1
ATOM 1458 N N . ALA A 1 189 ? 6.297 9.055 20.219 1 96.31 189 ALA A N 1
ATOM 1459 C CA . ALA A 1 189 ? 6.766 8.969 21.594 1 96.31 189 ALA A CA 1
ATOM 1460 C C . ALA A 1 189 ? 7.953 8.023 21.703 1 96.31 189 ALA A C 1
ATOM 1462 O O . ALA A 1 189 ? 8.789 8.164 22.609 1 96.31 189 ALA A O 1
ATOM 1463 N N . LYS A 1 190 ? 8.078 7.082 20.797 1 92.56 190 LYS A N 1
ATOM 1464 C CA . LYS A 1 190 ? 9.125 6.062 20.828 1 92.56 190 LYS A CA 1
ATOM 1465 C C . LYS A 1 190 ? 10.477 6.641 20.406 1 92.56 190 LYS A C 1
ATOM 1467 O O . LYS A 1 190 ? 11.516 6.008 20.609 1 92.56 190 LYS A O 1
ATOM 1472 N N . ARG A 1 191 ? 10.438 7.785 19.906 1 91.44 191 ARG A N 1
ATOM 1473 C CA . ARG A 1 191 ? 11.664 8.359 19.375 1 91.44 191 ARG A CA 1
ATOM 1474 C C . ARG A 1 191 ? 11.875 9.781 19.875 1 91.44 191 ARG A C 1
ATOM 1476 O O . ARG A 1 191 ? 10.914 10.453 20.281 1 91.44 191 ARG A O 1
ATOM 1483 N N . ARG A 1 192 ? 13.109 10.031 19.797 1 91 192 ARG A N 1
ATOM 1484 C CA . ARG A 1 192 ? 13.422 11.445 19.984 1 91 192 ARG A CA 1
ATOM 1485 C C . ARG A 1 192 ? 13.234 12.219 18.688 1 91 192 ARG A C 1
ATOM 1487 O O . ARG A 1 192 ? 13.188 11.633 17.594 1 91 192 ARG A O 1
ATOM 1494 N N . GLY A 1 193 ? 12.859 13.484 18.75 1 94.88 193 GLY A N 1
ATOM 1495 C CA . GLY A 1 193 ? 12.672 14.297 17.547 1 94.88 193 GLY A CA 1
ATOM 1496 C C . GLY A 1 193 ? 11.234 14.742 17.344 1 94.88 193 GLY A C 1
ATOM 1497 O O . GLY A 1 193 ? 10.344 14.344 18.109 1 94.88 193 GLY A O 1
ATOM 1498 N N . GLN A 1 194 ? 11.07 15.461 16.266 1 96.94 194 GLN A N 1
ATOM 1499 C CA . GLN A 1 194 ? 9.781 16.109 16.078 1 96.94 194 GLN A CA 1
ATOM 1500 C C . GLN A 1 194 ? 8.945 15.383 15.031 1 96.94 194 GLN A C 1
ATOM 1502 O O . GLN A 1 194 ? 7.746 15.633 14.898 1 96.94 194 GLN A O 1
ATOM 1507 N N . TYR A 1 195 ? 9.602 14.461 14.328 1 98.56 195 TYR A N 1
ATOM 1508 C CA . TYR A 1 195 ? 8.906 13.828 13.211 1 98.56 195 TYR A CA 1
ATOM 1509 C C . TYR A 1 195 ? 8.695 12.344 13.477 1 98.56 195 TYR A C 1
ATOM 1511 O O . TYR A 1 195 ? 9.188 11.805 14.477 1 98.56 195 TYR A O 1
ATOM 1519 N N . LEU A 1 196 ? 7.973 11.641 12.695 1 98.56 196 LEU A N 1
ATOM 1520 C CA . LEU A 1 196 ? 7.527 10.273 12.922 1 98.56 196 LEU A CA 1
ATOM 1521 C C . LEU A 1 196 ? 8.711 9.312 12.961 1 98.56 196 LEU A C 1
ATOM 1523 O O . LEU A 1 196 ? 8.664 8.281 13.641 1 98.56 196 LEU A O 1
ATOM 1527 N N . LEU A 1 197 ? 9.773 9.617 12.234 1 97.44 197 LEU A N 1
ATOM 1528 C CA . LEU A 1 197 ? 10.977 8.805 12.312 1 97.44 197 LEU A CA 1
ATOM 1529 C C . LEU A 1 197 ? 12.07 9.523 13.086 1 97.44 197 LEU A C 1
ATOM 1531 O O . LEU A 1 197 ? 13.266 9.32 12.828 1 97.44 197 LEU A O 1
ATOM 1535 N N . GLY A 1 198 ? 11.68 10.422 13.969 1 96.75 198 GLY A N 1
ATOM 1536 C CA . GLY A 1 198 ? 12.633 11.125 14.805 1 96.75 198 GLY A CA 1
ATOM 1537 C C . GLY A 1 198 ? 13 12.5 14.281 1 96.75 198 GLY A C 1
ATOM 1538 O O . GLY A 1 198 ? 12.125 13.344 14.094 1 96.75 198 GLY A O 1
ATOM 1539 N N . ASP A 1 199 ? 14.203 12.664 13.945 1 95.81 199 ASP A N 1
ATOM 1540 C CA . ASP A 1 199 ? 14.695 13.984 13.578 1 95.81 199 ASP A CA 1
ATOM 1541 C C . ASP A 1 199 ? 14.445 14.266 12.094 1 95.81 199 ASP A C 1
ATOM 1543 O O . ASP A 1 199 ? 14.43 15.43 11.672 1 95.81 199 ASP A O 1
ATOM 1547 N N . ASP A 1 200 ? 14.227 13.227 11.398 1 95.62 200 ASP A N 1
ATOM 1548 C CA . ASP A 1 200 ? 14.141 13.391 9.945 1 95.62 200 ASP A CA 1
ATOM 1549 C C . ASP A 1 200 ? 12.68 13.453 9.492 1 95.62 200 ASP A C 1
ATOM 1551 O O . ASP A 1 200 ? 11.867 12.617 9.891 1 95.62 200 ASP A O 1
ATOM 1555 N N . PHE A 1 201 ? 12.375 14.5 8.688 1 98.25 201 PHE A N 1
ATOM 1556 C CA . PHE A 1 201 ? 11.109 14.57 7.969 1 98.25 201 PHE A CA 1
ATOM 1557 C C . PHE A 1 201 ? 11.109 13.609 6.785 1 98.25 201 PHE A C 1
ATOM 1559 O O . PHE A 1 201 ? 12 13.656 5.938 1 98.25 201 PHE A O 1
ATOM 1566 N N . THR A 1 202 ? 10.125 12.68 6.75 1 98.69 202 THR A N 1
ATOM 1567 C CA . THR A 1 202 ? 10.125 11.625 5.742 1 98.69 202 THR A CA 1
ATOM 1568 C C . THR A 1 202 ? 8.758 11.5 5.082 1 98.69 202 THR A C 1
ATOM 1570 O O . THR A 1 202 ? 7.852 12.289 5.367 1 98.69 202 THR A O 1
ATOM 1573 N N . LEU A 1 203 ? 8.609 10.492 4.242 1 98.88 203 LEU A N 1
ATOM 1574 C CA . LEU A 1 203 ? 7.332 10.195 3.602 1 98.88 203 LEU A CA 1
ATOM 1575 C C . LEU A 1 203 ? 6.281 9.805 4.637 1 98.88 203 LEU A C 1
ATOM 1577 O O . LEU A 1 203 ? 5.082 9.93 4.383 1 98.88 203 LEU A O 1
ATOM 1581 N N . ALA A 1 204 ? 6.734 9.305 5.801 1 98.75 204 ALA A N 1
ATOM 1582 C CA . ALA A 1 204 ? 5.766 8.992 6.848 1 98.75 204 ALA A CA 1
ATOM 1583 C C . ALA A 1 204 ? 5.004 10.242 7.285 1 98.75 204 ALA A C 1
ATOM 1585 O O . ALA A 1 204 ? 3.795 10.188 7.52 1 98.75 204 ALA A O 1
ATOM 1586 N N . ASP A 1 205 ? 5.688 11.352 7.359 1 98.88 205 ASP A N 1
ATOM 1587 C CA . ASP A 1 205 ? 5.07 12.609 7.762 1 98.88 205 ASP A CA 1
ATOM 1588 C C . ASP A 1 205 ? 4.195 13.172 6.645 1 98.88 205 ASP A C 1
ATOM 1590 O O . ASP A 1 205 ? 3.043 13.539 6.879 1 98.88 205 ASP A O 1
ATOM 1594 N N . ILE A 1 206 ? 4.758 13.156 5.453 1 98.81 206 ILE A N 1
ATOM 1595 C CA . ILE A 1 206 ? 4.082 13.711 4.285 1 98.81 206 ILE A CA 1
ATOM 1596 C C . ILE A 1 206 ? 2.764 12.977 4.059 1 98.81 206 ILE A C 1
ATOM 1598 O O . ILE A 1 206 ? 1.771 13.578 3.648 1 98.81 206 ILE A O 1
ATOM 1602 N N . HIS A 1 207 ? 2.781 11.711 4.332 1 98.88 207 HIS A N 1
ATOM 1603 C CA . HIS A 1 207 ? 1.657 10.852 3.986 1 98.88 207 HIS A CA 1
ATOM 1604 C C . HIS A 1 207 ? 0.449 11.141 4.871 1 98.88 207 HIS A C 1
ATOM 1606 O O . HIS A 1 207 ? -0.689 11.133 4.398 1 98.88 207 HIS A O 1
ATOM 1612 N N . VAL A 1 208 ? 0.668 11.438 6.125 1 98.75 208 VAL A N 1
ATOM 1613 C CA . VAL A 1 208 ? -0.461 11.492 7.047 1 98.75 208 VAL A CA 1
ATOM 1614 C C . VAL A 1 208 ? -0.782 12.953 7.375 1 98.75 208 VAL A C 1
ATOM 1616 O O . VAL A 1 208 ? -1.909 13.273 7.758 1 98.75 208 VAL A O 1
ATOM 1619 N N . PHE A 1 209 ? 0.119 13.875 7.195 1 98.75 209 PHE A N 1
ATOM 1620 C CA . PHE A 1 209 ? -0.016 15.258 7.629 1 98.75 209 PHE A CA 1
ATOM 1621 C C . PHE A 1 209 ? -1.278 15.883 7.051 1 98.75 209 PHE A C 1
ATOM 1623 O O . PHE A 1 209 ? -2.074 16.484 7.781 1 98.75 209 PHE A O 1
ATOM 1630 N N . PRO A 1 210 ? -1.556 15.75 5.754 1 98.38 210 PRO A N 1
ATOM 1631 C CA . PRO A 1 210 ? -2.74 16.406 5.195 1 98.38 210 PRO A CA 1
ATOM 1632 C C . PRO A 1 210 ? -4.035 15.977 5.883 1 98.38 210 PRO A C 1
ATOM 1634 O O . PRO A 1 210 ? -4.965 16.781 6.012 1 98.38 210 PRO A O 1
ATOM 1637 N N . PHE A 1 211 ? -4.078 14.781 6.332 1 98 211 PHE A N 1
ATOM 1638 C CA . PHE A 1 211 ? -5.297 14.25 6.934 1 98 211 PHE A CA 1
ATOM 1639 C C . PHE A 1 211 ? -5.477 14.781 8.352 1 98 211 PHE A C 1
ATOM 1641 O O . PHE A 1 211 ? -6.578 15.18 8.734 1 98 211 PHE A O 1
ATOM 1648 N N . ILE A 1 212 ? -4.402 14.805 9.086 1 97.75 212 ILE A N 1
ATOM 1649 C CA . ILE A 1 212 ? -4.496 15.289 10.461 1 97.75 212 ILE A CA 1
ATOM 1650 C C . ILE A 1 212 ? -4.68 16.797 10.461 1 97.75 212 ILE A C 1
ATOM 1652 O O . ILE A 1 212 ? -5.41 17.344 11.297 1 97.75 212 ILE A O 1
ATOM 1656 N N . GLN A 1 213 ? -4.062 17.469 9.555 1 96.75 213 GLN A N 1
ATOM 1657 C CA . GLN A 1 213 ? -4.238 18.906 9.406 1 96.75 213 GLN A CA 1
ATOM 1658 C C . GLN A 1 213 ? -5.703 19.266 9.156 1 96.75 213 GLN A C 1
ATOM 1660 O O . GLN A 1 213 ? -6.254 20.156 9.812 1 96.75 213 GLN A O 1
ATOM 1665 N N . ARG A 1 214 ? -6.285 18.594 8.242 1 95.75 214 ARG A N 1
ATOM 1666 C CA . ARG A 1 214 ? -7.672 18.875 7.891 1 95.75 214 ARG A CA 1
ATOM 1667 C C . ARG A 1 214 ? -8.617 18.438 9.008 1 95.75 214 ARG A C 1
ATOM 1669 O O . ARG A 1 214 ? -9.633 19.094 9.258 1 95.75 214 ARG A O 1
ATOM 1676 N N . LEU A 1 215 ? -8.273 17.312 9.617 1 94.06 215 LEU A N 1
ATOM 1677 C CA . LEU A 1 215 ? -9.031 16.859 10.781 1 94.06 215 LEU A CA 1
ATOM 1678 C C . LEU A 1 215 ? -9.086 17.938 11.852 1 94.06 215 LEU A C 1
ATOM 1680 O O . LEU A 1 215 ? -10.148 18.203 12.414 1 94.06 215 LEU A O 1
ATOM 1684 N N . SER A 1 216 ? -7.988 18.578 12.125 1 94.62 216 SER A N 1
ATOM 1685 C CA . SER A 1 216 ? -7.902 19.594 13.172 1 94.62 216 SER A CA 1
ATOM 1686 C C . SER A 1 216 ? -8.844 20.766 12.891 1 94.62 216 SER A C 1
ATOM 1688 O O . SER A 1 216 ? -9.383 21.359 13.82 1 94.62 216 SER A O 1
ATOM 1690 N N . VAL A 1 217 ? -9.109 21.031 11.664 1 95.56 217 VAL A N 1
ATOM 1691 C CA . VAL A 1 217 ? -9.969 22.141 11.266 1 95.56 217 VAL A CA 1
ATOM 1692 C C . VAL A 1 217 ? -11.422 21.688 11.227 1 95.56 217 VAL A C 1
ATOM 1694 O O . VAL A 1 217 ? -12.289 22.297 11.859 1 95.56 217 VAL A O 1
ATOM 1697 N N . THR A 1 218 ? -11.688 20.594 10.578 1 96.75 218 THR A N 1
ATOM 1698 C CA . THR A 1 218 ? -13.055 20.156 10.297 1 96.75 218 THR A CA 1
ATOM 1699 C C . THR A 1 218 ? -13.734 19.641 11.555 1 96.75 218 THR A C 1
ATOM 1701 O O . THR A 1 218 ? -14.906 19.938 11.797 1 96.75 218 THR A O 1
ATOM 1704 N N . HIS A 1 219 ? -13.008 18.891 12.367 1 96.56 219 HIS A N 1
ATOM 1705 C CA . HIS A 1 219 ? -13.617 18.312 13.562 1 96.56 219 HIS A CA 1
ATOM 1706 C C . HIS A 1 219 ? -13.852 19.391 14.625 1 96.56 219 HIS A C 1
ATOM 1708 O O . HIS A 1 219 ? -14.805 19.297 15.406 1 96.56 219 HIS A O 1
ATOM 1714 N N . ARG A 1 220 ? -12.984 20.406 14.672 1 95.75 220 ARG A N 1
ATOM 1715 C CA . ARG A 1 220 ? -13.266 21.547 15.531 1 95.75 220 ARG A CA 1
ATOM 1716 C C . ARG A 1 220 ? -14.539 22.266 15.086 1 95.75 220 ARG A C 1
ATOM 1718 O O . ARG A 1 220 ? -15.398 22.594 15.914 1 95.75 220 ARG A O 1
ATOM 1725 N N . HIS A 1 221 ? -14.719 22.453 13.859 1 95.75 221 HIS A N 1
ATOM 1726 C CA . HIS A 1 221 ? -15.812 23.234 13.297 1 95.75 221 HIS A CA 1
ATOM 1727 C C . HIS A 1 221 ? -17.141 22.516 13.445 1 95.75 221 HIS A C 1
ATOM 1729 O O . HIS A 1 221 ? -18.141 23.094 13.875 1 95.75 221 HIS A O 1
ATOM 1735 N N . TRP A 1 222 ? -17.188 21.172 13.172 1 95.38 222 TRP A N 1
ATOM 1736 C CA . TRP A 1 222 ? -18.469 20.5 13.078 1 95.38 222 TRP A CA 1
ATOM 1737 C C . TRP A 1 222 ? -18.719 19.641 14.32 1 95.38 222 TRP A C 1
ATOM 1739 O O . TRP A 1 222 ? -19.875 19.344 14.648 1 95.38 222 TRP A O 1
ATOM 1749 N N . LYS A 1 223 ? -17.609 19.25 15.055 1 95.75 223 LYS A N 1
ATOM 1750 C CA . LYS A 1 223 ? -17.797 18.281 16.141 1 95.75 223 LYS A CA 1
ATOM 1751 C C . LYS A 1 223 ? -17.344 18.859 17.484 1 95.75 223 LYS A C 1
ATOM 1753 O O . LYS A 1 223 ? -17.484 18.219 18.516 1 95.75 223 LYS A O 1
ATOM 1758 N N . GLY A 1 224 ? -16.812 20.047 17.438 1 95.19 224 GLY A N 1
ATOM 1759 C CA . GLY A 1 224 ? -16.266 20.625 18.656 1 95.19 224 GLY A CA 1
ATOM 1760 C C . GLY A 1 224 ? -15.094 19.828 19.219 1 95.19 224 GLY A C 1
ATOM 1761 O O . GLY A 1 224 ? -14.836 19.859 20.422 1 95.19 224 GLY A O 1
ATOM 1762 N N . TYR A 1 225 ? -14.5 19.016 18.344 1 95.62 225 TYR A N 1
ATOM 1763 C CA . TYR A 1 225 ? -13.375 18.172 18.734 1 95.62 225 TYR A CA 1
ATOM 1764 C C . TYR A 1 225 ? -12.047 18.875 18.469 1 95.62 225 TYR A C 1
ATOM 1766 O O . TYR A 1 225 ? -11.812 19.375 17.375 1 95.62 225 TYR A O 1
ATOM 1774 N N . GLU A 1 226 ? -11.18 18.875 19.469 1 93.69 226 GLU A N 1
ATOM 1775 C CA . GLU A 1 226 ? -9.82 19.391 19.344 1 93.69 226 GLU A CA 1
ATOM 1776 C C . GLU A 1 226 ? -8.797 18.344 19.781 1 93.69 226 GLU A C 1
ATOM 1778 O O . GLU A 1 226 ? -9.016 17.641 20.781 1 93.69 226 GLU A O 1
ATOM 1783 N N . LEU A 1 227 ? -7.789 18.281 18.953 1 92.56 227 LEU A N 1
ATOM 1784 C CA . LEU A 1 227 ? -6.68 17.438 19.406 1 92.56 227 LEU A CA 1
ATOM 1785 C C . LEU A 1 227 ? -6.09 17.953 20.703 1 92.56 227 LEU A C 1
ATOM 1787 O O . LEU A 1 227 ? -5.508 19.047 20.75 1 92.56 227 LEU A O 1
ATOM 1791 N N . SER A 1 228 ? -6.234 17.234 21.766 1 89.94 228 SER A N 1
ATOM 1792 C CA . SER A 1 228 ? -5.84 17.672 23.109 1 89.94 228 SER A CA 1
ATOM 1793 C C . SER A 1 228 ? -4.348 17.469 23.344 1 89.94 228 SER A C 1
ATOM 1795 O O . SER A 1 228 ? -3.844 16.344 23.219 1 89.94 228 SER A O 1
ATOM 1797 N N . PRO A 1 229 ? -3.656 18.453 23.75 1 93.19 229 PRO A N 1
ATOM 1798 C CA . PRO A 1 229 ? -2.242 18.281 24.078 1 93.19 229 PRO A CA 1
ATOM 1799 C C . PRO A 1 229 ? -2.031 17.344 25.281 1 93.19 229 PRO A C 1
ATOM 1801 O O . PRO A 1 229 ? -0.929 16.828 25.469 1 93.19 229 PRO A O 1
ATOM 1804 N N . GLU A 1 230 ? -2.99 17.188 26.078 1 93.94 230 GLU A N 1
ATOM 1805 C CA . GLU A 1 230 ? -2.896 16.281 27.219 1 93.94 230 GLU A CA 1
ATOM 1806 C C . GLU A 1 230 ? -2.904 14.828 26.75 1 93.94 230 GLU A C 1
ATOM 1808 O O . GLU A 1 230 ? -2.115 14.016 27.25 1 93.94 230 GLU A O 1
ATOM 1813 N N . ARG A 1 231 ? -3.742 14.625 25.812 1 94.44 231 ARG A N 1
ATOM 1814 C CA . ARG A 1 231 ? -3.889 13.258 25.344 1 94.44 231 ARG A CA 1
ATOM 1815 C C . ARG A 1 231 ? -2.879 12.945 24.25 1 94.44 231 ARG A C 1
ATOM 1817 O O . ARG A 1 231 ? -2.371 11.82 24.172 1 94.44 231 ARG A O 1
ATOM 1824 N N . PHE A 1 232 ? -2.639 13.938 23.422 1 97.25 232 PHE A N 1
ATOM 1825 C CA . PHE A 1 232 ? -1.764 13.758 22.266 1 97.25 232 PHE A CA 1
ATOM 1826 C C . PHE A 1 232 ? -0.655 14.797 22.266 1 97.25 232 PHE A C 1
ATOM 1828 O O . PHE A 1 232 ? -0.528 15.57 21.312 1 97.25 232 PHE A O 1
ATOM 1835 N N . PRO A 1 233 ? 0.211 14.766 23.25 1 96.94 233 PRO A N 1
ATOM 1836 C CA . PRO A 1 233 ? 1.247 15.797 23.344 1 96.94 233 PRO A CA 1
ATOM 18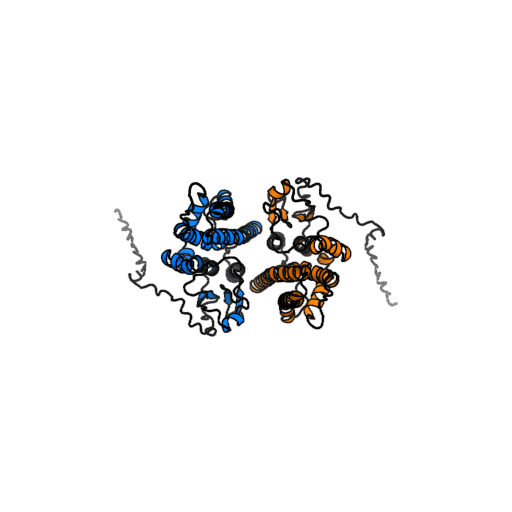37 C C . PRO A 1 233 ? 2.227 15.758 22.172 1 96.94 233 PRO A C 1
ATOM 1839 O O . PRO A 1 233 ? 2.619 16.797 21.656 1 96.94 233 PRO A O 1
ATOM 1842 N N . ARG A 1 234 ? 2.613 14.602 21.75 1 97.75 234 ARG A N 1
ATOM 1843 C CA . ARG A 1 234 ? 3.594 14.5 20.672 1 97.75 234 ARG A CA 1
ATOM 1844 C C . ARG A 1 234 ? 2.967 14.852 19.328 1 97.75 234 ARG A C 1
ATOM 1846 O O . ARG A 1 234 ? 3.598 15.5 18.484 1 97.75 234 ARG A O 1
ATOM 1853 N N . LEU A 1 235 ? 1.771 14.422 19.156 1 97.5 235 LEU A N 1
ATOM 1854 C CA . LEU A 1 235 ? 1.072 14.719 17.906 1 97.5 235 LEU A CA 1
ATOM 1855 C C . LEU A 1 235 ? 0.858 16.219 17.75 1 97.5 235 LEU A C 1
ATOM 1857 O O . LEU A 1 235 ? 0.975 16.766 16.641 1 97.5 235 LEU A O 1
ATOM 1861 N N . THR A 1 236 ? 0.489 16.875 18.844 1 96.44 236 THR A N 1
ATOM 1862 C CA . THR A 1 236 ? 0.281 18.312 18.812 1 96.44 236 THR A CA 1
ATOM 1863 C C . THR A 1 236 ? 1.566 19.031 18.406 1 96.44 236 THR A C 1
ATOM 1865 O O . THR A 1 236 ? 1.545 19.938 17.578 1 96.44 236 THR A O 1
ATOM 1868 N N . GLY A 1 237 ? 2.65 18.625 19 1 96.62 237 GLY A N 1
ATOM 1869 C CA . GLY A 1 237 ? 3.934 19.172 18.594 1 96.62 237 GLY A CA 1
ATOM 1870 C C . GLY A 1 237 ? 4.285 18.875 17.141 1 96.62 237 GLY A C 1
ATOM 1871 O O . GLY A 1 237 ? 4.805 19.734 16.438 1 96.62 237 GLY A O 1
ATOM 1872 N N . TRP A 1 238 ? 3.994 17.672 16.734 1 98.38 238 TRP A N 1
ATOM 1873 C CA . TRP A 1 238 ? 4.277 17.219 15.383 1 98.38 238 TRP A CA 1
ATOM 1874 C C . TRP A 1 238 ? 3.512 18.047 14.352 1 98.38 238 TRP A C 1
ATOM 1876 O O . TRP 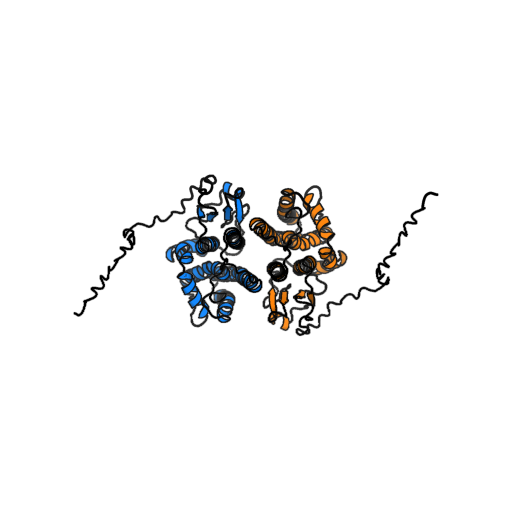A 1 238 ? 4.074 18.453 13.328 1 98.38 238 TRP A O 1
ATOM 1886 N N . ILE A 1 239 ? 2.211 18.328 14.586 1 97.38 239 ILE A N 1
ATOM 1887 C CA . ILE A 1 239 ? 1.403 19.109 13.656 1 97.38 239 ILE A CA 1
ATOM 1888 C C . ILE A 1 239 ? 2.014 20.5 13.492 1 97.38 239 ILE A C 1
ATOM 1890 O O . ILE A 1 239 ? 2.082 21.031 12.375 1 97.38 239 ILE A O 1
ATOM 1894 N N . GLY A 1 240 ? 2.402 21.094 14.602 1 96.56 240 GLY A N 1
ATOM 1895 C CA . GLY A 1 240 ? 3.062 22.375 14.539 1 96.56 240 GLY A CA 1
ATOM 1896 C C . GLY A 1 240 ? 4.336 22.359 13.711 1 96.56 240 GLY A C 1
ATOM 1897 O O . GLY A 1 240 ? 4.535 23.203 12.844 1 96.56 240 GLY A O 1
ATOM 1898 N N . ALA A 1 241 ? 5.195 21.391 13.953 1 98.19 241 ALA A N 1
ATOM 1899 C CA . ALA A 1 241 ? 6.461 21.266 13.234 1 98.19 241 ALA A CA 1
ATOM 1900 C C . ALA A 1 241 ? 6.23 21.078 11.742 1 98.19 241 ALA A C 1
ATOM 1902 O O . ALA A 1 241 ? 6.895 21.719 10.922 1 98.19 241 ALA A O 1
ATOM 1903 N N . CYS A 1 242 ? 5.301 20.219 11.406 1 98.44 242 CYS A N 1
ATOM 1904 C CA . CYS A 1 242 ? 4.996 19.969 10 1 98.44 242 CYS A CA 1
ATOM 1905 C C . CYS A 1 242 ? 4.422 21.203 9.336 1 98.44 242 CYS A C 1
ATOM 1907 O O . CYS A 1 242 ? 4.785 21.531 8.203 1 98.44 242 CYS A O 1
ATOM 1909 N N . SER A 1 243 ? 3.551 21.953 10.07 1 97.69 243 SER A N 1
ATOM 1910 C CA . SER A 1 243 ? 2.871 23.125 9.516 1 97.69 243 SER A CA 1
ATOM 1911 C C . SER A 1 243 ? 3.857 24.234 9.211 1 97.69 243 SER A C 1
ATOM 1913 O O . SER A 1 243 ? 3.58 25.109 8.383 1 97.69 243 SER A O 1
ATOM 1915 N N . GLU A 1 244 ? 4.965 24.219 9.82 1 97.5 244 GLU A N 1
ATOM 1916 C CA . GLU A 1 244 ? 5.957 25.266 9.656 1 97.5 244 GLU A CA 1
ATOM 1917 C C . GLU A 1 244 ? 6.824 25.031 8.422 1 97.5 244 GLU A C 1
ATOM 1919 O O . GLU A 1 244 ? 7.551 25.922 7.98 1 97.5 244 GLU A O 1
ATOM 1924 N N . ARG A 1 245 ? 6.746 23.891 7.91 1 98.12 245 ARG A N 1
ATOM 1925 C CA . ARG A 1 245 ? 7.543 23.609 6.723 1 98.12 245 ARG A CA 1
ATOM 1926 C C . ARG A 1 245 ? 6.988 24.344 5.504 1 98.12 245 ARG A C 1
ATOM 1928 O O . ARG A 1 245 ? 5.773 24.438 5.332 1 98.12 245 ARG A O 1
ATOM 1935 N N . GLU A 1 246 ? 7.887 24.766 4.672 1 98.06 246 GLU A N 1
ATOM 1936 C CA . GLU A 1 246 ? 7.492 25.5 3.475 1 98.06 246 GLU A CA 1
ATOM 1937 C C . GLU A 1 246 ? 6.586 24.656 2.584 1 98.06 246 GLU A C 1
ATOM 1939 O O . GLU A 1 246 ? 5.625 25.156 2.004 1 98.06 246 GLU A O 1
ATOM 1944 N N . SER A 1 247 ? 6.875 23.359 2.459 1 98.44 247 SER A N 1
ATOM 1945 C CA . SER A 1 247 ? 6.062 22.469 1.635 1 98.44 247 SER A CA 1
ATOM 1946 C C . SER A 1 247 ? 4.625 22.406 2.145 1 98.44 247 SER A C 1
ATOM 1948 O O . SER A 1 247 ? 3.682 22.375 1.353 1 98.44 247 SER A O 1
ATOM 1950 N N . ALA A 1 248 ? 4.434 22.406 3.457 1 98.25 248 ALA A N 1
ATOM 1951 C CA . ALA A 1 248 ? 3.102 22.406 4.055 1 98.25 248 ALA A CA 1
ATOM 1952 C C . ALA A 1 248 ? 2.381 23.719 3.785 1 98.25 248 ALA A C 1
ATOM 1954 O O . ALA A 1 248 ? 1.211 23.734 3.395 1 98.25 248 ALA A O 1
ATOM 1955 N N . ARG A 1 249 ? 3.062 24.797 3.908 1 97.31 249 ARG A N 1
ATOM 1956 C CA . ARG A 1 249 ? 2.463 26.109 3.719 1 97.31 249 ARG A CA 1
ATOM 1957 C C . ARG A 1 249 ? 2.006 26.297 2.275 1 97.31 249 ARG A C 1
ATOM 1959 O O . ARG A 1 249 ? 0.911 26.797 2.027 1 97.31 249 ARG A O 1
ATOM 1966 N N . GLN A 1 250 ? 2.818 25.844 1.39 1 96.25 250 GLN A N 1
ATOM 1967 C CA . GLN A 1 250 ? 2.547 26.078 -0.026 1 96.25 250 GLN A CA 1
ATOM 1968 C C . GLN A 1 250 ? 1.45 25.141 -0.534 1 96.25 250 GLN A C 1
ATOM 1970 O O . GLN A 1 250 ? 0.725 25.484 -1.471 1 96.25 250 GLN A O 1
ATOM 1975 N N . SER A 1 251 ? 1.343 24 0.079 1 97.19 251 SER A N 1
ATOM 1976 C CA . SER A 1 251 ? 0.437 22.984 -0.456 1 97.19 251 SER A CA 1
ATOM 1977 C C . SER A 1 251 ? -0.899 23 0.28 1 97.19 251 SER A C 1
ATOM 1979 O O . SER A 1 251 ? -1.855 22.359 -0.151 1 97.19 251 SER A O 1
ATOM 1981 N N . SER A 1 252 ? -1.03 23.719 1.363 1 96.75 252 SER A N 1
ATOM 1982 C CA . SER A 1 252 ? -2.201 23.625 2.229 1 96.75 252 SER A CA 1
ATOM 1983 C C . SER A 1 252 ? -3.252 24.656 1.845 1 96.75 252 SER A C 1
ATOM 1985 O O . SER A 1 252 ? -2.918 25.734 1.343 1 96.75 252 SER A O 1
ATOM 1987 N N . MET A 1 253 ? -4.438 24.328 2.145 1 95.38 253 MET A N 1
ATOM 1988 C CA . MET A 1 253 ? -5.547 25.266 2.059 1 95.38 253 MET A CA 1
ATOM 1989 C C . MET A 1 253 ? -5.664 26.078 3.34 1 95.38 253 MET A C 1
ATOM 1991 O O . MET A 1 253 ? -5.238 25.641 4.406 1 95.38 253 MET A O 1
ATOM 1995 N N . SER A 1 254 ? -6.281 27.25 3.15 1 95.88 254 SER A N 1
ATOM 1996 C CA . SER A 1 254 ? -6.645 27.984 4.352 1 95.88 254 SER A CA 1
ATOM 1997 C C . SER A 1 254 ? -7.73 27.266 5.145 1 95.88 254 SER A C 1
ATOM 1999 O O . SER A 1 254 ? -8.391 26.375 4.621 1 95.88 254 SER A O 1
ATOM 2001 N N . GLU A 1 255 ? -7.828 27.609 6.395 1 96.5 255 GLU A N 1
ATOM 2002 C CA . GLU A 1 255 ? -8.891 27.031 7.207 1 96.5 255 GLU A CA 1
ATOM 2003 C C . GLU A 1 255 ? -10.266 27.312 6.598 1 96.5 255 GLU A C 1
ATOM 2005 O O . GLU A 1 255 ? -11.109 26.406 6.539 1 96.5 255 GLU A O 1
ATOM 2010 N N . GLU A 1 256 ? -10.469 28.5 6.113 1 96.5 256 GLU A N 1
ATOM 2011 C CA . GLU A 1 256 ? -11.75 28.875 5.516 1 96.5 256 GLU A CA 1
ATOM 2012 C C . GLU A 1 256 ? -12.055 28.031 4.285 1 96.5 256 GLU A C 1
ATOM 2014 O O . GLU A 1 256 ? -13.188 27.562 4.117 1 96.5 256 GLU A O 1
ATOM 2019 N N . LYS A 1 257 ? -11.047 27.906 3.473 1 95.88 257 LYS A N 1
ATOM 2020 C CA . LYS A 1 257 ? -11.242 27.094 2.275 1 95.88 257 LYS A CA 1
ATOM 2021 C C . LYS A 1 257 ? -11.492 25.625 2.639 1 95.88 257 LYS A C 1
ATOM 2023 O O . LYS A 1 257 ? -12.312 24.953 2.008 1 95.88 257 LYS A O 1
ATOM 2028 N N . THR A 1 258 ? -10.805 25.125 3.633 1 96.94 258 THR A N 1
ATOM 2029 C CA . THR A 1 258 ? -11.016 23.766 4.102 1 96.94 258 THR A CA 1
ATOM 2030 C C . THR A 1 258 ? -12.461 23.547 4.535 1 96.94 258 THR A C 1
ATOM 2032 O O . THR A 1 258 ? -13.102 22.578 4.141 1 96.94 258 THR A O 1
ATOM 2035 N N . ILE A 1 259 ? -12.992 24.484 5.293 1 96.56 259 ILE A N 1
ATOM 2036 C CA . ILE A 1 259 ? -14.367 24.406 5.77 1 96.56 259 ILE A CA 1
ATOM 2037 C C . ILE A 1 259 ? -15.328 24.453 4.586 1 96.56 259 ILE A C 1
ATOM 2039 O O . ILE A 1 259 ? -16.297 23.672 4.527 1 96.56 259 ILE A O 1
ATOM 2043 N N . SER A 1 260 ? -15.023 25.312 3.635 1 94.81 260 SER A N 1
ATOM 2044 C CA . SER A 1 260 ? -15.875 25.438 2.455 1 94.81 260 SER A CA 1
ATOM 2045 C C . SER A 1 260 ? -15.906 24.125 1.657 1 94.81 260 SER A C 1
ATOM 2047 O O . SER A 1 260 ? -16.969 23.688 1.227 1 94.81 260 SER A O 1
ATOM 2049 N N . VAL A 1 261 ? -14.781 23.516 1.481 1 93.75 261 VAL A N 1
ATOM 2050 C CA . VAL A 1 261 ? -14.664 22.281 0.706 1 93.75 261 VAL A CA 1
ATOM 2051 C C . VAL A 1 261 ? -15.398 21.156 1.417 1 93.75 261 VAL A C 1
ATOM 2053 O O . VAL A 1 261 ? -16.125 20.391 0.784 1 93.75 261 VAL A O 1
ATOM 2056 N N . TYR A 1 262 ? -15.305 21.047 2.717 1 94.38 262 TYR A N 1
ATOM 2057 C CA . TYR A 1 262 ? -15.875 19.922 3.467 1 94.38 262 TYR A CA 1
ATOM 2058 C C . TYR A 1 262 ? -17.359 20.141 3.719 1 94.38 262 TYR A C 1
ATOM 2060 O O . TYR A 1 262 ? -18.078 19.188 4.039 1 94.38 262 TYR A O 1
ATOM 2068 N N . ARG A 1 263 ? -17.812 21.375 3.617 1 92.81 263 ARG A N 1
ATOM 2069 C CA . ARG A 1 263 ? -19.234 21.656 3.764 1 92.81 263 ARG A CA 1
ATOM 2070 C C . ARG A 1 263 ? -20.047 20.859 2.748 1 92.81 263 ARG A C 1
ATOM 2072 O O . ARG A 1 263 ? -21.125 20.359 3.07 1 92.81 263 ARG A O 1
ATOM 2079 N N . LYS A 1 264 ? -19.5 20.734 1.593 1 84.38 264 LYS A N 1
ATOM 2080 C CA . LYS A 1 264 ? -20.188 19.984 0.542 1 84.38 264 LYS A CA 1
ATOM 2081 C C . LYS A 1 264 ? -20.375 18.516 0.94 1 84.38 264 LYS A C 1
ATOM 2083 O O . LYS A 1 264 ? -21.375 17.891 0.595 1 84.38 264 LYS A O 1
ATOM 2088 N N . PHE A 1 265 ? -19.422 18.016 1.675 1 84.75 265 PHE A N 1
ATOM 2089 C CA . PHE A 1 265 ? -19.469 16.625 2.113 1 84.75 265 PHE A CA 1
ATOM 2090 C C . PHE A 1 265 ? -20.406 16.469 3.307 1 84.75 265 PHE A C 1
ATOM 2092 O O . PHE A 1 265 ? -21.234 15.562 3.34 1 84.75 265 PHE A O 1
ATOM 2099 N N . VAL A 1 266 ? -20.359 17.297 4.227 1 86.38 266 VAL A N 1
ATOM 2100 C CA . VAL A 1 266 ? -21.078 17.172 5.488 1 86.38 266 VAL A CA 1
ATOM 2101 C C . VAL A 1 266 ? -22.547 17.484 5.273 1 86.38 266 VAL A C 1
ATOM 2103 O O . VAL A 1 266 ? -23.422 16.844 5.848 1 86.38 266 VAL A O 1
ATOM 2106 N N . GLU A 1 267 ? -22.797 18.391 4.492 1 79.75 267 GLU A N 1
ATOM 2107 C CA . GLU A 1 267 ? -24.188 18.797 4.305 1 79.75 267 GLU A CA 1
ATOM 2108 C C . GLU A 1 267 ? -24.891 17.906 3.277 1 79.75 267 GLU A C 1
ATOM 2110 O O . GLU A 1 267 ? -26.109 17.766 3.289 1 79.75 267 GLU A O 1
ATOM 2115 N N . ALA A 1 268 ? -24.141 17.375 2.195 1 66.06 268 ALA A N 1
ATOM 2116 C CA . ALA A 1 268 ? -24.734 16.469 1.212 1 66.06 268 ALA A CA 1
ATOM 2117 C C . ALA A 1 268 ? -25.078 15.117 1.839 1 66.06 268 ALA A C 1
ATOM 2119 O O . ALA A 1 268 ? -25.875 14.352 1.287 1 66.06 268 ALA A O 1
ATOM 2120 N N . ASP A 1 269 ? -25.391 14.891 3.039 1 57.22 269 ASP A N 1
ATOM 2121 C CA . ASP A 1 269 ? -25.609 13.602 3.691 1 57.22 269 ASP A CA 1
ATOM 2122 C C . ASP A 1 269 ? -24.719 12.523 3.078 1 57.22 269 ASP A C 1
ATOM 2124 O O . ASP A 1 269 ? -25.188 11.43 2.75 1 57.22 269 ASP A O 1
ATOM 2128 N N . TYR A 1 270 ? -23.609 12.781 2.717 1 50.44 270 TYR A N 1
ATOM 2129 C CA . TYR A 1 270 ? -22.672 11.883 2.064 1 50.44 270 TYR A CA 1
ATOM 2130 C C . TYR A 1 270 ? -22.266 10.75 3 1 50.44 270 TYR A C 1
ATOM 2132 O O . TYR A 1 270 ? -21.953 10.984 4.168 1 50.44 270 TYR A O 1
ATOM 2140 N N . SER A 1 271 ? -22.922 9.664 2.961 1 45.78 271 SER A N 1
ATOM 2141 C CA . SER A 1 271 ? -22.438 8.492 3.688 1 45.78 271 SER A CA 1
ATOM 2142 C C . SER A 1 271 ? -21.078 8.055 3.168 1 45.78 271 SER A C 1
ATOM 2144 O O . SER A 1 271 ? -20.859 7.973 1.956 1 45.78 271 SER A O 1
ATOM 2146 N N . PHE A 1 272 ? -20.078 8.344 3.789 1 41.59 272 PHE A N 1
ATOM 2147 C CA . PHE A 1 272 ? -18.703 7.992 3.441 1 41.59 272 PHE A CA 1
ATOM 2148 C C . PHE A 1 272 ? -18.641 6.582 2.869 1 41.59 272 PHE A C 1
ATOM 2150 O O . PHE A 1 272 ? -17.562 6.016 2.719 1 41.59 272 PHE A O 1
ATOM 2157 N N . GLY A 1 273 ? -19.594 5.816 2.912 1 38.81 273 GLY A N 1
ATOM 2158 C CA . GLY A 1 273 ? -19.219 4.457 2.549 1 38.81 273 GLY A CA 1
ATOM 2159 C C . GLY A 1 273 ? -18.281 4.398 1.356 1 38.81 273 GLY A C 1
ATOM 2160 O O . GLY A 1 273 ? -17.25 3.725 1.403 1 38.81 273 GLY A O 1
ATOM 2161 N N . GLY A 1 274 ? -18.797 4.41 -0.056 1 34.34 274 GLY A N 1
ATOM 2162 C CA . GLY A 1 274 ? -18.141 3.996 -1.29 1 34.34 274 GLY A CA 1
ATOM 2163 C C . GLY A 1 274 ? -17.172 5.023 -1.825 1 34.34 274 GLY A C 1
ATOM 2164 O O . GLY A 1 274 ? -17.562 5.973 -2.504 1 34.34 274 GLY A O 1
ATOM 2165 N N . LEU A 1 275 ? -16.219 5.641 -1.183 1 34.81 275 LEU A N 1
ATOM 2166 C CA . LEU A 1 275 ? -15.227 6.523 -1.783 1 34.81 275 LEU A CA 1
ATOM 2167 C C . LEU A 1 275 ? -15.016 6.176 -3.252 1 34.81 275 LEU A C 1
ATOM 2169 O O . LEU A 1 275 ? -14.602 7.031 -4.043 1 34.81 275 LEU A O 1
ATOM 2173 N N . ASN A 1 276 ? -14.594 4.973 -3.492 1 29.73 276 ASN A N 1
ATOM 2174 C CA . ASN A 1 276 ? -14.422 4.512 -4.863 1 29.73 276 ASN A CA 1
ATOM 2175 C C . ASN A 1 276 ? -15.758 4.422 -5.598 1 29.73 276 ASN A C 1
ATOM 2177 O O . ASN A 1 276 ? -15.898 3.656 -6.555 1 29.73 276 ASN A O 1
ATOM 2181 N N . LYS A 1 277 ? -16.781 4.879 -5.012 1 29.89 277 LYS A N 1
ATOM 2182 C CA . LYS A 1 277 ? -18.031 4.648 -5.723 1 29.89 277 LYS A CA 1
ATOM 2183 C C . LYS A 1 277 ? -18.141 5.52 -6.973 1 29.89 277 LYS A C 1
ATOM 2185 O O . LYS A 1 277 ? -19.203 5.625 -7.582 1 29.89 277 LYS A O 1
ATOM 2190 N N . ASN A 1 278 ? -17.406 6.594 -7.066 1 24.72 278 ASN A N 1
ATOM 2191 C CA . ASN A 1 278 ? -17.688 7.32 -8.297 1 24.72 278 ASN A CA 1
ATOM 2192 C C . ASN A 1 278 ? -17.547 6.422 -9.523 1 24.72 278 ASN A C 1
ATOM 2194 O O . ASN A 1 278 ? -16.438 6.215 -10.016 1 24.72 278 ASN A O 1
ATOM 2198 N N . LYS A 1 279 ? -18.109 5.277 -9.594 1 22.45 279 LYS A N 1
ATOM 2199 C CA . LYS A 1 279 ? -18.328 4.629 -10.883 1 22.45 279 LYS A CA 1
ATOM 2200 C C . LYS A 1 279 ? -19.156 5.516 -11.812 1 22.45 279 LYS A C 1
ATOM 2202 O O . LYS A 1 279 ? -20.078 6.195 -11.367 1 22.45 279 LYS A O 1
ATOM 2207 N N . MET B 1 1 ? 64.562 -43.625 -37.906 1 22.81 1 MET B N 1
ATOM 2208 C CA . MET B 1 1 ? 64.438 -44.094 -36.5 1 22.81 1 MET B CA 1
ATOM 2209 C C . MET B 1 1 ? 63.625 -43.125 -35.656 1 22.81 1 MET B C 1
ATOM 2211 O O . MET B 1 1 ? 64.188 -42.156 -35.125 1 22.81 1 MET B O 1
ATOM 2215 N N . ARG B 1 2 ? 62.438 -42.812 -36.156 1 26.08 2 ARG B N 1
ATOM 2216 C CA . ARG B 1 2 ? 61.469 -41.75 -35.938 1 26.08 2 ARG B CA 1
ATOM 2217 C C . ARG B 1 2 ? 60.906 -41.844 -34.5 1 26.08 2 ARG B C 1
ATOM 2219 O O . ARG B 1 2 ? 60.344 -42.844 -34.125 1 26.08 2 ARG B O 1
ATOM 2226 N N . ARG B 1 3 ? 61.531 -41.094 -33.562 1 25.12 3 ARG B N 1
ATOM 2227 C CA . ARG B 1 3 ? 61.375 -41.031 -32.094 1 25.12 3 ARG B CA 1
ATOM 2228 C C . ARG B 1 3 ? 59.906 -40.781 -31.75 1 25.12 3 ARG B C 1
ATOM 2230 O O . ARG B 1 3 ? 59.281 -39.812 -32.219 1 25.12 3 ARG B O 1
ATOM 2237 N N . SER B 1 4 ? 59.094 -41.812 -31.406 1 27.97 4 SER B N 1
ATOM 2238 C CA . SER B 1 4 ? 57.719 -42.094 -31.047 1 27.97 4 SER B CA 1
ATOM 2239 C C . SER B 1 4 ? 57.344 -41.344 -29.766 1 27.97 4 SER B C 1
ATOM 2241 O O . SER B 1 4 ? 57.844 -41.656 -28.688 1 27.97 4 SER B O 1
ATOM 2243 N N . LEU B 1 5 ? 57.312 -40 -29.844 1 31.19 5 LEU B N 1
ATOM 2244 C CA . LEU B 1 5 ? 57.031 -39.219 -28.641 1 31.19 5 LEU B CA 1
ATOM 2245 C C . LEU B 1 5 ? 55.75 -39.688 -27.953 1 31.19 5 LEU B C 1
ATOM 2247 O O . LEU B 1 5 ? 54.688 -39.656 -28.562 1 31.19 5 LEU B O 1
ATOM 2251 N N . LEU B 1 6 ? 55.812 -40.656 -27.016 1 26.77 6 LEU B N 1
ATOM 2252 C CA . LEU B 1 6 ? 54.812 -41.312 -26.172 1 26.77 6 LEU B CA 1
ATOM 2253 C C . LEU B 1 6 ? 54.062 -40.281 -25.328 1 26.77 6 LEU B C 1
ATOM 2255 O O . LEU B 1 6 ? 54.656 -39.594 -24.484 1 26.77 6 LEU B O 1
ATOM 2259 N N . ILE B 1 7 ? 53.125 -39.5 -25.922 1 29.66 7 ILE B N 1
ATOM 2260 C CA . ILE B 1 7 ? 52.406 -38.438 -25.234 1 29.66 7 ILE B CA 1
ATOM 2261 C C . ILE B 1 7 ? 51.625 -39.031 -24.062 1 29.66 7 ILE B C 1
ATOM 2263 O O . ILE B 1 7 ? 50.781 -39.906 -24.25 1 29.66 7 ILE B O 1
ATOM 2267 N N . ASN B 1 8 ? 52.188 -39.156 -22.859 1 26.75 8 ASN B N 1
ATOM 2268 C CA . ASN B 1 8 ? 51.594 -39.656 -21.625 1 26.75 8 ASN B CA 1
ATOM 2269 C C . ASN B 1 8 ? 50.312 -38.875 -21.281 1 26.75 8 ASN B C 1
ATOM 2271 O O . ASN B 1 8 ? 50.375 -37.688 -20.984 1 26.75 8 ASN B O 1
ATOM 2275 N N . ILE B 1 9 ? 49.188 -39.188 -21.906 1 26.75 9 ILE B N 1
ATOM 2276 C CA . ILE B 1 9 ? 47.875 -38.562 -21.672 1 26.75 9 ILE B CA 1
ATOM 2277 C C . ILE B 1 9 ? 47.406 -38.875 -20.266 1 26.75 9 ILE B C 1
ATOM 2279 O O . ILE B 1 9 ? 47.188 -40.031 -19.906 1 26.75 9 ILE B O 1
ATOM 2283 N N . THR B 1 10 ? 48.031 -38.312 -19.266 1 25.2 10 THR B N 1
ATOM 2284 C CA . THR B 1 10 ? 47.562 -38.531 -17.891 1 25.2 10 THR B CA 1
ATOM 2285 C C . THR B 1 10 ? 46.094 -38.219 -17.75 1 25.2 10 THR B C 1
ATOM 2287 O O . THR B 1 10 ? 45.656 -37.062 -17.969 1 25.2 10 THR B O 1
ATOM 2290 N N . LEU B 1 11 ? 45.219 -39.125 -18.016 1 24.95 11 LEU B N 1
ATOM 2291 C CA . LEU B 1 11 ? 43.75 -39.125 -17.844 1 24.95 11 LEU B CA 1
ATOM 2292 C C . LEU B 1 11 ? 43.375 -38.812 -16.391 1 24.95 11 LEU B C 1
ATOM 2294 O O . LEU B 1 11 ? 43.625 -39.656 -15.508 1 24.95 11 LEU B O 1
ATOM 2298 N N . LEU B 1 12 ? 43.656 -37.656 -15.906 1 24.2 12 LEU B N 1
ATOM 2299 C CA . LEU B 1 12 ? 43.25 -37.375 -14.539 1 24.2 12 LEU B CA 1
ATOM 2300 C C . LEU B 1 12 ? 41.781 -37.656 -14.336 1 24.2 12 LEU B C 1
ATOM 2302 O O . LEU B 1 12 ? 40.938 -37.031 -14.977 1 24.2 12 LEU B O 1
ATOM 2306 N N . VAL B 1 13 ? 41.344 -38.875 -14.078 1 26.27 13 VAL B N 1
ATOM 2307 C CA . VAL B 1 13 ? 40.031 -39.375 -13.711 1 26.27 13 VAL B CA 1
ATOM 2308 C C . VAL B 1 13 ? 39.5 -38.594 -12.492 1 26.27 13 VAL B C 1
ATOM 2310 O O . VAL B 1 13 ? 40 -38.781 -11.383 1 26.27 13 VAL B O 1
ATOM 2313 N N . GLY B 1 14 ? 39.375 -37.312 -12.516 1 23.28 14 GLY B N 1
ATOM 2314 C CA . GLY B 1 14 ? 38.938 -36.594 -11.32 1 23.28 14 GLY B CA 1
ATOM 2315 C C . GLY B 1 14 ? 37.656 -37.188 -10.75 1 23.28 14 GLY B C 1
ATOM 2316 O O . GLY B 1 14 ? 36.688 -37.406 -11.484 1 23.28 14 GLY B O 1
ATOM 2317 N N . VAL B 1 15 ? 37.656 -38.031 -9.727 1 25.48 15 VAL B N 1
ATOM 2318 C CA . VAL B 1 15 ? 36.656 -38.719 -8.898 1 25.48 15 VAL B CA 1
ATOM 2319 C C . VAL B 1 15 ? 35.594 -37.719 -8.453 1 25.48 15 VAL B C 1
ATOM 2321 O O . VAL B 1 15 ? 35.875 -36.812 -7.652 1 25.48 15 VAL B O 1
ATOM 2324 N N . GLY B 1 16 ? 34.781 -37.156 -9.32 1 23.14 16 GLY B N 1
ATOM 2325 C CA . GLY B 1 16 ? 33.719 -36.219 -8.969 1 23.14 16 GLY B CA 1
ATOM 2326 C C . GLY B 1 16 ? 32.75 -36.781 -7.961 1 23.14 16 GLY B C 1
ATOM 2327 O O . GLY B 1 16 ? 32.094 -37.781 -8.234 1 23.14 16 GLY B O 1
ATOM 2328 N N . GLY B 1 17 ? 33 -36.812 -6.633 1 23.17 17 GLY B N 1
ATOM 2329 C CA . GLY B 1 17 ? 32.219 -37.375 -5.535 1 23.17 17 GLY B CA 1
ATOM 2330 C C . GLY B 1 17 ? 30.766 -36.906 -5.559 1 23.17 17 GLY B C 1
ATOM 2331 O O . GLY B 1 17 ? 30.469 -35.781 -5.168 1 23.17 17 GLY B O 1
ATOM 2332 N N . PHE B 1 18 ? 30.047 -37.062 -6.59 1 24.31 18 PHE B N 1
ATOM 2333 C CA . PHE B 1 18 ? 28.625 -36.812 -6.516 1 24.31 18 PHE B CA 1
ATOM 2334 C C . PHE B 1 18 ? 27.969 -37.625 -5.414 1 24.31 18 PHE B C 1
ATOM 2336 O O . PHE B 1 18 ? 27.984 -38.844 -5.457 1 24.31 18 PHE B O 1
ATOM 2343 N N . VAL B 1 19 ? 27.922 -37.188 -4.191 1 23.95 19 VAL B N 1
ATOM 2344 C CA . VAL B 1 19 ? 27.234 -37.906 -3.133 1 23.95 19 VAL B CA 1
ATOM 2345 C C . VAL B 1 19 ? 25.828 -38.281 -3.602 1 23.95 19 VAL B C 1
ATOM 2347 O O . VAL B 1 19 ? 25.031 -37.406 -3.947 1 23.95 19 VAL B O 1
ATOM 2350 N N . ALA B 1 20 ? 25.594 -39.312 -4.168 1 27.38 20 ALA B N 1
ATOM 2351 C CA . ALA B 1 20 ? 24.312 -39.969 -4.453 1 27.38 20 ALA B CA 1
ATOM 2352 C C . ALA B 1 20 ? 23.438 -40 -3.209 1 27.38 20 ALA B C 1
ATOM 2354 O O . ALA B 1 20 ? 23.75 -40.688 -2.24 1 27.38 20 ALA B O 1
ATOM 2355 N N . GLY B 1 21 ? 22.781 -38.906 -2.82 1 27.62 21 GLY B N 1
ATOM 2356 C CA . GLY B 1 21 ? 21.875 -39 -1.693 1 27.62 21 GLY B CA 1
ATOM 2357 C C . GLY B 1 21 ? 20.906 -40.188 -1.805 1 27.62 21 GLY B C 1
ATOM 2358 O O . GLY B 1 21 ? 20.547 -40.594 -2.91 1 27.62 21 GLY B O 1
ATOM 2359 N N . THR B 1 22 ? 20.891 -41.062 -0.886 1 28.75 22 THR B N 1
ATOM 2360 C CA . THR B 1 22 ? 20.078 -42.25 -0.751 1 28.75 22 THR B CA 1
ATOM 2361 C C . THR B 1 22 ? 18.625 -41.969 -1.127 1 28.75 22 THR B C 1
ATOM 2363 O O . THR B 1 22 ? 18.125 -40.844 -0.929 1 28.75 22 THR B O 1
ATOM 2366 N N . PRO B 1 23 ? 17.859 -42.969 -1.754 1 30 23 PRO B N 1
ATOM 2367 C CA . PRO B 1 23 ? 16.531 -42.938 -2.389 1 30 23 PRO B CA 1
ATOM 2368 C C . PRO B 1 23 ? 15.477 -42.25 -1.514 1 30 23 PRO B C 1
ATOM 2370 O O . PRO B 1 23 ? 14.742 -41.375 -1.982 1 30 23 PRO B O 1
ATOM 2373 N N . GLY B 1 24 ? 14.797 -43.188 -0.658 1 30.05 24 GLY B N 1
ATOM 2374 C CA . GLY B 1 24 ? 13.477 -43.094 -0.061 1 30.05 24 GLY B CA 1
ATOM 2375 C C . GLY B 1 24 ? 13.359 -42 0.98 1 30.05 24 GLY B C 1
ATOM 2376 O O . GLY B 1 24 ? 12.477 -42.031 1.839 1 30.05 24 GLY B O 1
ATOM 2377 N N . GLY B 1 25 ? 14.312 -41.312 1.264 1 29.42 25 GLY B N 1
ATOM 2378 C CA . GLY B 1 25 ? 14.344 -40.562 2.504 1 29.42 25 GLY B CA 1
ATOM 2379 C C . GLY B 1 25 ? 13.195 -39.594 2.641 1 29.42 25 GLY B C 1
ATOM 2380 O O . GLY B 1 25 ? 12.953 -38.781 1.747 1 29.42 25 GLY B O 1
ATOM 2381 N N . GLU B 1 26 ? 12.062 -40.125 3.371 1 26.95 26 GLU B N 1
ATOM 2382 C CA . GLU B 1 26 ? 10.914 -39.281 3.713 1 26.95 26 GLU B CA 1
ATOM 2383 C C . GLU B 1 26 ? 11.336 -37.844 4.023 1 26.95 26 GLU B C 1
ATOM 2385 O O . GLU B 1 26 ? 12.172 -37.625 4.906 1 26.95 26 GLU B O 1
ATOM 2390 N N . ARG B 1 27 ? 11.461 -37.156 3.098 1 29.81 27 ARG B N 1
ATOM 2391 C CA . ARG B 1 27 ? 11.656 -35.75 3.359 1 29.81 27 ARG B CA 1
ATOM 2392 C C . ARG B 1 27 ? 10.883 -35.281 4.598 1 29.81 27 ARG B C 1
ATOM 2394 O O . ARG B 1 27 ? 9.664 -35.469 4.668 1 29.81 27 ARG B O 1
ATOM 2401 N N . GLN B 1 28 ? 11.547 -35.469 5.777 1 27.64 28 GLN B N 1
ATOM 2402 C CA . GLN B 1 28 ? 10.961 -34.969 7.012 1 27.64 28 GLN B CA 1
ATOM 2403 C C . GLN B 1 28 ? 10.133 -33.719 6.754 1 27.64 28 GLN B C 1
ATOM 2405 O O . GLN B 1 28 ? 10.609 -32.781 6.141 1 27.64 28 GLN B O 1
ATOM 2410 N N . GLN B 1 29 ? 8.852 -33.906 6.477 1 28.56 29 GLN B N 1
ATOM 2411 C CA . GLN B 1 29 ? 7.914 -32.781 6.586 1 28.56 29 GLN B CA 1
ATOM 2412 C C . GLN B 1 29 ? 8.328 -31.828 7.695 1 28.56 29 GLN B C 1
ATOM 2414 O O . GLN B 1 29 ? 8.453 -32.219 8.859 1 28.56 29 GLN B O 1
ATOM 2419 N N . THR B 1 30 ? 9.375 -31.156 7.441 1 30.58 30 THR B N 1
ATOM 2420 C CA . THR B 1 30 ? 9.633 -30.141 8.461 1 30.58 30 THR B CA 1
ATOM 2421 C C . THR B 1 30 ? 8.328 -29.625 9.062 1 30.58 30 THR B C 1
ATOM 2423 O O . THR B 1 30 ? 7.504 -29.031 8.367 1 30.58 30 THR B O 1
ATOM 2426 N N . MET B 1 31 ? 7.613 -30.531 9.812 1 30.8 31 MET B N 1
ATOM 2427 C CA . MET B 1 31 ? 6.516 -30.078 10.656 1 30.8 31 MET B CA 1
ATOM 2428 C C . MET B 1 31 ? 6.773 -28.656 11.164 1 30.8 31 MET B C 1
ATOM 2430 O O . MET B 1 31 ? 7.855 -28.359 11.672 1 30.8 31 MET B O 1
ATOM 2434 N N . LEU B 1 32 ? 6.191 -27.719 10.539 1 33.75 32 LEU B N 1
ATOM 2435 C CA . LEU B 1 32 ? 6.066 -26.375 11.102 1 33.75 32 LEU B CA 1
ATOM 2436 C C . LEU B 1 32 ? 5.625 -26.422 12.555 1 33.75 32 LEU B C 1
ATOM 2438 O O . LEU B 1 32 ? 4.469 -26.75 12.844 1 33.75 32 LEU B O 1
ATOM 2442 N N . ALA B 1 33 ? 6.297 -27.125 13.5 1 32.12 33 ALA B N 1
ATOM 2443 C CA . ALA B 1 33 ? 5.973 -27.297 14.906 1 32.12 33 ALA B CA 1
ATOM 2444 C C . ALA B 1 33 ? 5.547 -25.984 15.539 1 32.12 33 ALA B C 1
ATOM 2446 O O . ALA B 1 33 ? 6.246 -24.969 15.414 1 32.12 33 ALA B O 1
ATOM 2447 N N . GLY B 1 34 ? 4.328 -25.578 15.766 1 35.47 34 GLY B N 1
ATOM 2448 C CA . GLY B 1 34 ? 3.564 -24.5 16.344 1 35.47 34 GLY B CA 1
ATOM 2449 C C . GLY B 1 34 ? 4.102 -24.047 17.703 1 35.47 34 GLY B C 1
ATOM 2450 O O . GLY B 1 34 ? 3.463 -23.25 18.391 1 35.47 34 GLY B O 1
ATOM 2451 N N . GLY B 1 35 ? 4.73 -24.969 18.469 1 36.69 35 GLY B N 1
ATOM 2452 C CA . GLY B 1 35 ? 4.863 -24.438 19.812 1 36.69 35 GLY B CA 1
ATOM 2453 C C . GLY B 1 35 ? 5.676 -23.156 19.875 1 36.69 35 GLY B C 1
ATOM 2454 O O . GLY B 1 35 ? 6.875 -23.156 19.594 1 36.69 35 GLY B O 1
ATOM 2455 N N . TYR B 1 36 ? 5.133 -22.109 19.484 1 40.56 36 TYR B N 1
ATOM 2456 C CA . TYR B 1 36 ? 5.938 -20.891 19.391 1 40.56 36 TYR B CA 1
ATOM 2457 C C . TYR B 1 36 ? 6.816 -20.719 20.625 1 40.56 36 TYR B C 1
ATOM 2459 O O . TYR B 1 36 ? 6.309 -20.5 21.734 1 40.56 36 TYR B O 1
ATOM 2467 N N . ASP B 1 37 ? 7.648 -21.562 20.922 1 43.59 37 ASP B N 1
ATOM 2468 C CA . ASP B 1 37 ? 8.734 -20.953 21.688 1 43.59 37 ASP B CA 1
ATOM 2469 C C . ASP B 1 37 ? 9.227 -19.672 21.016 1 43.59 37 ASP B C 1
ATOM 2471 O O . ASP B 1 37 ? 9.758 -19.703 19.906 1 43.59 37 ASP B O 1
ATOM 2475 N N . ALA B 1 38 ? 8.445 -18.531 21.156 1 48.12 38 ALA B N 1
ATOM 2476 C CA . ALA B 1 38 ? 8.891 -17.172 20.859 1 48.12 38 ALA B CA 1
ATOM 2477 C C . ALA B 1 38 ? 10.414 -17.094 20.781 1 48.12 38 ALA B C 1
ATOM 2479 O O . ALA B 1 38 ? 10.969 -16.141 20.234 1 48.12 38 ALA B O 1
ATOM 2480 N N . THR B 1 39 ? 10.969 -17.859 21.734 1 44.16 39 THR B N 1
ATOM 2481 C CA . THR B 1 39 ? 12.422 -17.922 21.875 1 44.16 39 THR B CA 1
ATOM 2482 C C . THR B 1 39 ? 13.07 -18.469 20.609 1 44.16 39 THR B C 1
ATOM 2484 O O . THR B 1 39 ? 14.289 -18.562 20.516 1 44.16 39 THR B O 1
ATOM 2487 N N . VAL B 1 40 ? 12.383 -19.297 20.125 1 47.22 40 VAL B N 1
ATOM 2488 C CA . VAL B 1 40 ? 13.289 -19.859 19.125 1 47.22 40 VAL B CA 1
ATOM 2489 C C . VAL B 1 40 ? 13.883 -18.734 18.281 1 47.22 40 VAL B C 1
ATOM 2491 O O . VAL B 1 40 ? 13.164 -18.031 17.578 1 47.22 40 VAL B O 1
ATOM 2494 N N . GLY B 1 41 ? 14.156 -17.656 19.125 1 47.06 41 GLY B N 1
ATOM 2495 C CA . GLY B 1 41 ? 15.07 -16.859 18.328 1 47.06 41 GLY B CA 1
ATOM 2496 C C . GLY B 1 41 ? 15.734 -17.656 17.203 1 47.06 41 GLY B C 1
ATOM 2497 O O . GLY B 1 41 ? 15.641 -18.875 17.172 1 47.06 41 GLY B O 1
ATOM 2498 N N . ALA B 1 42 ? 15.984 -16.953 16.125 1 48.47 42 ALA B N 1
ATOM 2499 C CA . ALA B 1 42 ? 16.641 -17.391 14.891 1 48.47 42 ALA B CA 1
ATOM 2500 C C . ALA B 1 42 ? 17.906 -18.188 15.195 1 48.47 42 ALA B C 1
ATOM 2502 O O . ALA B 1 42 ? 18.547 -17.969 16.219 1 48.47 42 ALA B O 1
ATOM 2503 N N . ASP B 1 43 ? 17.859 -19.422 15.023 1 53.84 43 ASP B N 1
ATOM 2504 C CA . ASP B 1 43 ? 19.188 -19.953 14.695 1 53.84 43 ASP B CA 1
ATOM 2505 C C . ASP B 1 43 ? 20.031 -18.891 14 1 53.84 43 ASP B C 1
ATOM 2507 O O . ASP B 1 43 ? 19.578 -18.25 13.039 1 53.84 43 ASP B O 1
ATOM 2511 N N . PRO B 1 44 ? 21.016 -18.453 14.734 1 57.19 44 PRO B N 1
ATOM 2512 C CA . PRO B 1 44 ? 21.891 -17.453 14.109 1 57.19 44 PRO B CA 1
ATOM 2513 C C . PRO B 1 44 ? 22.062 -17.672 12.609 1 57.19 44 PRO B C 1
ATOM 2515 O O . PRO B 1 44 ? 22.375 -16.734 11.875 1 57.19 44 PRO B O 1
ATOM 2518 N N . SER B 1 45 ? 21.734 -18.953 12.148 1 64.88 45 SER B N 1
ATOM 2519 C CA . SER B 1 45 ? 21.938 -19.188 10.719 1 64.88 45 SER B CA 1
ATOM 2520 C C . SER B 1 45 ? 20.734 -18.75 9.906 1 64.88 45 SER B C 1
ATOM 2522 O O . SER B 1 45 ? 20.828 -18.578 8.688 1 64.88 45 SER B O 1
ATOM 2524 N N . THR B 1 46 ? 19.625 -18.469 10.641 1 78.62 46 THR B N 1
ATOM 2525 C CA . THR B 1 46 ? 18.453 -18.016 9.906 1 78.62 46 THR B CA 1
ATOM 2526 C C . THR B 1 46 ? 18.125 -16.562 10.266 1 78.62 46 THR B C 1
ATOM 2528 O O . THR B 1 46 ? 17.547 -16.297 11.328 1 78.62 46 THR B O 1
ATOM 2531 N N . PRO B 1 47 ? 18.312 -15.758 9.414 1 82.56 47 PRO B N 1
ATOM 2532 C CA . PRO B 1 47 ? 18.172 -14.328 9.719 1 82.56 47 PRO B CA 1
ATOM 2533 C C . PRO B 1 47 ? 16.719 -13.875 9.781 1 82.56 47 PRO B C 1
ATOM 2535 O O . PRO B 1 47 ? 16.406 -12.844 10.375 1 82.56 47 PRO B O 1
ATOM 2538 N N . ILE B 1 48 ? 15.758 -14.719 9.195 1 91.69 48 ILE B N 1
ATOM 2539 C CA . ILE B 1 48 ? 14.367 -14.281 9.117 1 91.69 48 ILE B CA 1
ATOM 2540 C C . ILE B 1 48 ? 13.461 -15.328 9.758 1 91.69 48 ILE B C 1
ATOM 2542 O O . ILE B 1 48 ? 13.641 -16.531 9.539 1 91.69 48 ILE B O 1
ATOM 2546 N N . GLN B 1 49 ? 12.562 -14.906 10.602 1 90.88 49 GLN B N 1
ATOM 2547 C CA . GLN B 1 49 ? 11.445 -15.703 11.086 1 90.88 49 GLN B CA 1
ATOM 2548 C C . GLN B 1 49 ? 10.141 -15.297 10.406 1 90.88 49 GLN B C 1
ATOM 2550 O O . GLN B 1 49 ? 9.75 -14.125 10.453 1 90.88 49 GLN B O 1
ATOM 2555 N N . LEU B 1 50 ? 9.508 -16.219 9.719 1 94.12 50 LEU B N 1
ATOM 2556 C CA . LEU B 1 50 ? 8.242 -15.992 9.031 1 94.12 50 LEU B CA 1
ATOM 2557 C C . LEU B 1 50 ? 7.078 -16.547 9.836 1 94.12 50 LEU B C 1
ATOM 2559 O O . LEU B 1 50 ? 7.078 -17.734 10.203 1 94.12 50 LEU B O 1
ATOM 2563 N N . PHE B 1 51 ? 6.117 -15.734 10.164 1 93.19 51 PHE B N 1
ATOM 2564 C CA . PHE B 1 51 ? 4.898 -16.172 10.828 1 93.19 51 PHE B CA 1
ATOM 2565 C C . PHE B 1 51 ? 3.805 -16.484 9.812 1 93.19 51 PHE B C 1
ATOM 2567 O O . PHE B 1 51 ? 3.496 -15.641 8.961 1 93.19 51 PHE B O 1
ATOM 2574 N N . ALA B 1 52 ? 3.234 -17.672 9.93 1 93.44 52 ALA B N 1
ATOM 2575 C CA . ALA B 1 52 ? 2.289 -18.156 8.922 1 93.44 52 ALA B CA 1
ATOM 2576 C C . ALA B 1 52 ? 1.145 -18.922 9.578 1 93.44 52 ALA B C 1
ATOM 2578 O O . ALA B 1 52 ? 1.248 -19.344 10.734 1 93.44 52 ALA B O 1
ATOM 2579 N N . LEU B 1 53 ? 0.052 -19.062 8.805 1 91.88 53 LEU B N 1
ATOM 2580 C CA . LEU B 1 53 ? -0.968 -20.016 9.211 1 91.88 53 LEU B CA 1
ATOM 2581 C C . LEU B 1 53 ? -0.497 -21.453 8.961 1 91.88 53 LEU B C 1
ATOM 2583 O O . LEU B 1 53 ? 0.277 -21.703 8.039 1 91.88 53 LEU B O 1
ATOM 2587 N N . PRO B 1 54 ? -1.063 -22.312 9.773 1 89 54 PRO B N 1
ATOM 2588 C CA . PRO B 1 54 ? -0.68 -23.703 9.57 1 89 54 PRO B CA 1
ATOM 2589 C C . PRO B 1 54 ? -0.95 -24.188 8.148 1 89 54 PRO B C 1
ATOM 2591 O O . PRO B 1 54 ? -2.027 -23.938 7.598 1 89 54 PRO B O 1
ATOM 2594 N N . GLY B 1 55 ? 0.087 -24.812 7.586 1 88.81 55 GLY B N 1
ATOM 2595 C CA . GLY B 1 55 ? -0.041 -25.391 6.254 1 88.81 55 GLY B CA 1
ATOM 2596 C C . GLY B 1 55 ? 0.062 -24.344 5.152 1 88.81 55 GLY B C 1
ATOM 2597 O O . GLY B 1 55 ? -0.305 -24.609 4.004 1 88.81 55 GLY B O 1
ATOM 2598 N N . ASN B 1 56 ? 0.422 -23.109 5.465 1 90.56 56 ASN B N 1
ATOM 2599 C CA . ASN B 1 56 ? 0.595 -22.031 4.496 1 90.56 56 ASN B CA 1
ATOM 2600 C C . ASN B 1 56 ? -0.674 -21.812 3.68 1 90.56 56 ASN B C 1
ATOM 2602 O O . ASN B 1 56 ? -0.625 -21.734 2.451 1 90.56 56 ASN B O 1
ATOM 2606 N N . THR B 1 57 ? -1.742 -21.641 4.359 1 93.44 57 THR B N 1
ATOM 2607 C CA . THR B 1 57 ? -3.049 -21.625 3.711 1 93.44 57 THR B CA 1
ATOM 2608 C C . THR B 1 57 ? -3.441 -20.203 3.33 1 93.44 57 THR B C 1
ATOM 2610 O O . THR B 1 57 ? -4.473 -19.984 2.689 1 93.44 57 THR B O 1
ATOM 2613 N N . CYS B 1 58 ? -2.699 -19.234 3.715 1 95.44 58 CYS B N 1
ATOM 2614 C CA . CYS B 1 58 ? -2.982 -17.828 3.426 1 95.44 58 CYS B CA 1
ATOM 2615 C C . CYS B 1 58 ? -2.227 -17.359 2.184 1 95.44 58 CYS B C 1
ATOM 2617 O O . CYS B 1 58 ? -0.999 -17.453 2.131 1 95.44 58 CYS B O 1
ATOM 2619 N N . PRO B 1 59 ? -2.98 -16.875 1.183 1 97.06 59 PRO B N 1
ATOM 2620 C CA . PRO B 1 59 ? -2.297 -16.438 -0.031 1 97.06 59 PRO B CA 1
ATOM 2621 C C . PRO B 1 59 ? -1.338 -15.273 0.23 1 97.06 59 PRO B C 1
ATOM 2623 O O . PRO B 1 59 ? -0.38 -15.078 -0.523 1 97.06 59 PRO B O 1
ATOM 2626 N N . TYR B 1 60 ? -1.577 -14.516 1.263 1 97.88 60 TYR B N 1
ATOM 2627 C CA . TYR B 1 60 ? -0.678 -13.43 1.626 1 97.88 60 TYR B CA 1
ATOM 2628 C C . TYR B 1 60 ? 0.635 -13.969 2.182 1 97.88 60 TYR B C 1
ATOM 2630 O O . TYR B 1 60 ? 1.699 -13.391 1.941 1 97.88 60 TYR B O 1
ATOM 2638 N N . VAL B 1 61 ? 0.57 -15.039 2.889 1 97.69 61 VAL B N 1
ATOM 2639 C CA . VAL B 1 61 ? 1.777 -15.695 3.389 1 97.69 61 VAL B CA 1
ATOM 2640 C C . VAL B 1 61 ? 2.553 -16.312 2.225 1 97.69 61 VAL B C 1
ATOM 2642 O O . VAL B 1 61 ? 3.783 -16.25 2.191 1 97.69 61 VAL B O 1
ATOM 2645 N N . GLN B 1 62 ? 1.832 -16.891 1.307 1 98.19 62 GLN B N 1
ATOM 2646 C CA . GLN B 1 62 ? 2.488 -17.516 0.164 1 98.19 62 GLN B CA 1
ATOM 2647 C C . GLN B 1 62 ? 3.361 -16.516 -0.587 1 98.19 62 GLN B C 1
ATOM 2649 O O . GLN B 1 62 ? 4.453 -16.859 -1.046 1 98.19 62 GLN B O 1
ATOM 2654 N N . ARG B 1 63 ? 2.949 -15.203 -0.671 1 97.69 63 ARG B N 1
ATOM 2655 C CA . ARG B 1 63 ? 3.74 -14.148 -1.296 1 97.69 63 ARG B CA 1
ATOM 2656 C C . ARG B 1 63 ? 5.113 -14.031 -0.64 1 97.69 63 ARG B C 1
ATOM 2658 O O . ARG B 1 63 ? 6.133 -14 -1.328 1 97.69 63 ARG B O 1
ATOM 2665 N N . THR B 1 64 ? 5.031 -13.961 0.618 1 98.56 64 THR B N 1
ATOM 2666 C CA . THR B 1 64 ? 6.25 -13.703 1.377 1 98.56 64 THR B CA 1
ATOM 2667 C C . THR B 1 64 ? 7.152 -14.938 1.377 1 98.56 64 THR B C 1
ATOM 2669 O O . THR B 1 64 ? 8.375 -14.812 1.291 1 98.56 64 THR B O 1
ATOM 2672 N N . HIS B 1 65 ? 6.52 -16.078 1.407 1 98.12 65 HIS B N 1
ATOM 2673 C CA . HIS B 1 65 ? 7.262 -17.328 1.308 1 98.12 65 HIS B CA 1
ATOM 2674 C C . HIS B 1 65 ? 8.008 -17.422 -0.021 1 98.12 65 HIS B C 1
ATOM 2676 O O . HIS B 1 65 ? 9.203 -17.719 -0.049 1 98.12 65 HIS B O 1
ATOM 2682 N N . MET B 1 66 ? 7.32 -17.156 -1.059 1 98.75 66 MET B N 1
ATOM 2683 C CA . MET B 1 66 ? 7.945 -17.156 -2.379 1 98.75 66 MET B CA 1
ATOM 2684 C C . MET B 1 66 ? 9.086 -16.141 -2.447 1 98.75 66 MET B C 1
ATOM 2686 O O . MET B 1 66 ? 10.148 -16.438 -3.004 1 98.75 66 MET B O 1
ATOM 2690 N N . CYS B 1 67 ? 8.859 -14.945 -1.903 1 98.75 67 CYS B N 1
ATOM 2691 C CA . CYS B 1 67 ? 9.875 -13.898 -1.907 1 98.75 67 CYS B CA 1
ATOM 2692 C C . CYS B 1 67 ? 11.148 -14.375 -1.219 1 98.75 67 CYS B C 1
ATOM 2694 O O . CYS B 1 67 ? 12.25 -14.227 -1.758 1 98.75 67 CYS B O 1
ATOM 2696 N N . LEU B 1 68 ? 11.023 -15.016 -0.081 1 97.5 68 LEU B N 1
ATOM 2697 C CA . LEU B 1 68 ? 12.156 -15.531 0.677 1 97.5 68 LEU B CA 1
ATOM 2698 C C . LEU B 1 68 ? 12.922 -16.578 -0.131 1 97.5 68 LEU B C 1
ATOM 2700 O O . LEU B 1 68 ? 14.148 -16.547 -0.196 1 97.5 68 LEU B O 1
ATOM 2704 N N . LEU B 1 69 ? 12.195 -17.453 -0.767 1 98.19 69 LEU B N 1
ATOM 2705 C CA . LEU B 1 69 ? 12.805 -18.516 -1.551 1 98.19 69 LEU B CA 1
ATOM 2706 C C . LEU B 1 69 ? 13.531 -17.953 -2.768 1 98.19 69 LEU B C 1
ATOM 2708 O O . LEU B 1 69 ? 14.656 -18.359 -3.064 1 98.19 69 LEU B O 1
ATOM 2712 N N . GLU B 1 70 ? 12.914 -17.031 -3.455 1 98.5 70 GLU B N 1
ATOM 2713 C CA . GLU B 1 70 ? 13.508 -16.438 -4.652 1 98.5 70 GLU B CA 1
ATOM 2714 C C . GLU B 1 70 ? 14.789 -15.68 -4.316 1 98.5 70 GLU B C 1
ATOM 2716 O O . GLU B 1 70 ? 15.727 -15.648 -5.117 1 98.5 70 GLU B O 1
ATOM 2721 N N . LEU B 1 71 ? 14.836 -15.062 -3.16 1 97.69 71 LEU B N 1
ATOM 2722 C CA . LEU B 1 71 ? 15.992 -14.273 -2.754 1 97.69 71 LEU B CA 1
ATOM 2723 C C . LEU B 1 71 ? 17.047 -15.156 -2.105 1 97.69 71 LEU B C 1
ATOM 2725 O O . LEU B 1 71 ? 18.172 -14.703 -1.848 1 97.69 71 LEU B O 1
ATOM 2729 N N . GLY B 1 72 ? 16.688 -16.359 -1.784 1 95.81 72 GLY B N 1
ATOM 2730 C CA . GLY B 1 72 ? 17.609 -17.266 -1.142 1 95.81 72 GLY B CA 1
ATOM 2731 C C . GLY B 1 72 ? 17.938 -16.891 0.292 1 95.81 72 GLY B C 1
ATOM 2732 O O . GLY B 1 72 ? 19.031 -17.141 0.78 1 95.81 72 GLY B O 1
ATOM 2733 N N . ILE B 1 73 ? 17.047 -16.219 0.928 1 93.62 73 ILE B N 1
ATOM 2734 C CA . ILE B 1 73 ? 17.25 -15.836 2.32 1 93.62 73 ILE B CA 1
ATOM 2735 C C . ILE B 1 73 ? 16.812 -16.969 3.24 1 93.62 73 ILE B C 1
ATOM 2737 O O . ILE B 1 73 ? 15.656 -17.406 3.191 1 93.62 73 ILE B O 1
ATOM 2741 N N . PRO B 1 74 ? 17.703 -17.469 4.02 1 91.81 74 PRO B N 1
ATOM 2742 C CA . PRO B 1 74 ? 17.297 -18.516 4.965 1 91.81 74 PRO B CA 1
ATOM 2743 C C . PRO B 1 74 ? 16.25 -18.031 5.965 1 91.81 74 PRO B C 1
ATOM 2745 O O . PRO B 1 74 ? 16.297 -16.875 6.41 1 91.81 74 PRO B O 1
ATOM 2748 N N . PHE B 1 75 ? 15.312 -18.922 6.242 1 91.12 75 PHE B N 1
ATOM 2749 C CA . PHE B 1 75 ? 14.258 -18.531 7.172 1 91.12 75 PHE B CA 1
ATOM 2750 C C . PHE B 1 75 ? 13.711 -19.75 7.914 1 91.12 75 PHE B C 1
ATOM 2752 O O . PHE B 1 75 ? 13.859 -20.891 7.457 1 91.12 75 PHE B O 1
ATOM 2759 N N . ASP B 1 76 ? 13.078 -19.391 9.016 1 88.12 76 ASP B N 1
ATOM 2760 C CA . ASP B 1 76 ? 12.281 -20.344 9.766 1 88.12 76 ASP B CA 1
ATOM 2761 C C . ASP B 1 76 ? 10.805 -19.953 9.781 1 88.12 76 ASP B C 1
ATOM 2763 O O . ASP B 1 76 ? 10.477 -18.766 9.695 1 88.12 76 ASP B O 1
ATOM 2767 N N . VAL B 1 77 ? 9.992 -20.984 9.891 1 90 77 VAL B N 1
ATOM 2768 C CA . VAL B 1 77 ? 8.555 -20.703 9.891 1 90 77 VAL B CA 1
ATOM 2769 C C . VAL B 1 77 ? 7.984 -20.984 11.281 1 90 77 VAL B C 1
ATOM 2771 O O . VAL B 1 77 ? 8.297 -22 11.898 1 90 77 VAL B O 1
ATOM 2774 N N . THR B 1 78 ? 7.27 -20.078 11.805 1 88.19 78 THR B N 1
ATOM 2775 C CA . THR B 1 78 ? 6.445 -20.25 12.992 1 88.19 78 THR B CA 1
ATOM 2776 C C . THR B 1 78 ? 4.961 -20.203 12.633 1 88.19 78 THR B C 1
ATOM 2778 O O . THR B 1 78 ? 4.469 -19.172 12.148 1 88.19 78 THR B O 1
ATOM 2781 N N . GLU B 1 79 ? 4.309 -21.25 12.891 1 89.56 79 GLU B N 1
ATOM 2782 C CA . GLU B 1 79 ? 2.879 -21.312 12.594 1 89.56 79 GLU B CA 1
ATOM 2783 C C . GLU B 1 79 ? 2.051 -20.75 13.75 1 89.56 79 GLU B C 1
ATOM 2785 O O . GLU B 1 79 ? 2.357 -21 14.914 1 89.56 79 GLU B O 1
ATOM 2790 N N . ILE B 1 80 ? 1.074 -19.953 13.367 1 87.69 80 ILE B N 1
ATOM 2791 C CA . ILE B 1 80 ? 0.18 -19.359 14.352 1 87.69 80 ILE B CA 1
ATOM 2792 C C . ILE B 1 80 ? -1.235 -19.891 14.156 1 87.69 80 ILE B C 1
ATOM 2794 O O . ILE B 1 80 ? -1.737 -19.938 13.031 1 87.69 80 ILE B O 1
ATOM 2798 N N . SER B 1 81 ? -1.813 -20.359 15.273 1 81.81 81 SER B N 1
ATOM 2799 C CA . SER B 1 81 ? -3.201 -20.812 15.266 1 81.81 81 SER B CA 1
ATOM 2800 C C . SER B 1 81 ? -4.043 -20.016 16.266 1 81.81 81 SER B C 1
ATOM 2802 O O . SER B 1 81 ? -3.609 -19.766 17.391 1 81.81 81 SER B O 1
ATOM 2804 N N . GLY B 1 82 ? -5.246 -19.562 15.859 1 76.56 82 GLY B N 1
ATOM 2805 C CA . GLY B 1 82 ? -6.227 -18.938 16.734 1 76.56 82 GLY B CA 1
ATOM 2806 C C . GLY B 1 82 ? -5.805 -17.562 17.219 1 76.56 82 GLY B C 1
ATOM 2807 O O . GLY B 1 82 ? -6.316 -17.062 18.219 1 76.56 82 GLY B O 1
ATOM 2808 N N . LYS B 1 83 ? -4.891 -16.922 16.703 1 78.88 83 LYS B N 1
ATOM 2809 C CA . LYS B 1 83 ? -4.434 -15.586 17.078 1 78.88 83 LYS B CA 1
ATOM 2810 C C . LYS B 1 83 ? -4.043 -15.531 18.547 1 78.88 83 LYS B C 1
ATOM 2812 O O . LYS B 1 83 ? -4.633 -14.773 19.328 1 78.88 83 LYS B O 1
ATOM 2817 N N . PRO B 1 84 ? -3.127 -16.141 19 1 83.88 84 PRO B N 1
ATOM 2818 C CA . PRO B 1 84 ? -2.709 -16.156 20.391 1 83.88 84 PRO B CA 1
ATOM 2819 C C . PRO B 1 84 ? -2.219 -14.789 20.875 1 83.88 84 PRO B C 1
ATOM 2821 O O . PRO B 1 84 ? -1.692 -14.008 20.094 1 83.88 84 PRO B O 1
ATOM 2824 N N . ASP B 1 85 ? -2.305 -14.547 22.172 1 83.38 85 ASP B N 1
ATOM 2825 C CA . ASP B 1 85 ? -1.978 -13.258 22.766 1 83.38 85 ASP B CA 1
ATOM 2826 C C . ASP B 1 85 ? -0.516 -12.891 22.531 1 83.38 85 ASP B C 1
ATOM 2828 O O . ASP B 1 85 ? -0.191 -11.719 22.328 1 83.38 85 ASP B O 1
ATOM 2832 N N . TRP B 1 86 ? 0.264 -13.891 22.578 1 84.19 86 TRP B N 1
ATOM 2833 C CA . TRP B 1 86 ? 1.683 -13.602 22.391 1 84.19 86 TRP B CA 1
ATOM 2834 C C . TRP B 1 86 ? 1.946 -13.047 20.984 1 84.19 86 TRP B C 1
ATOM 2836 O O . TRP B 1 86 ? 2.873 -12.258 20.797 1 84.19 86 TRP B O 1
ATOM 2846 N N . TYR B 1 87 ? 1.141 -13.469 20 1 88.81 87 TYR B N 1
ATOM 2847 C CA . TYR B 1 87 ? 1.352 -13.008 18.641 1 88.81 87 TYR B CA 1
ATOM 2848 C C . TYR B 1 87 ? 0.946 -11.547 18.484 1 88.81 87 TYR B C 1
ATOM 2850 O O . TYR B 1 87 ? 1.55 -10.812 17.703 1 88.81 87 TYR B O 1
ATOM 2858 N N . LEU B 1 88 ? 0.023 -11.102 19.297 1 88.75 88 LEU B N 1
ATOM 2859 C CA . LEU B 1 88 ? -0.422 -9.711 19.234 1 88.75 88 LEU B CA 1
ATOM 2860 C C . LEU B 1 88 ? 0.672 -8.766 19.719 1 88.75 88 LEU B C 1
ATOM 2862 O O . LEU B 1 88 ? 0.67 -7.582 19.391 1 88.75 88 LEU B O 1
ATOM 2866 N N . LYS B 1 89 ? 1.6 -9.281 20.484 1 85.31 89 LYS B N 1
ATOM 2867 C CA . LYS B 1 89 ? 2.754 -8.492 20.906 1 85.31 89 LYS B CA 1
ATOM 2868 C C . LYS B 1 89 ? 3.771 -8.352 19.781 1 85.31 89 LYS B C 1
ATOM 2870 O O . LYS B 1 89 ? 4.602 -7.445 19.797 1 85.31 89 LYS B O 1
ATOM 2875 N N . ILE B 1 90 ? 3.66 -9.289 18.844 1 88.06 90 ILE B N 1
ATOM 2876 C CA . ILE B 1 90 ? 4.551 -9.273 17.688 1 88.06 90 ILE B CA 1
ATOM 2877 C C . ILE B 1 90 ? 3.928 -8.438 16.562 1 88.06 90 ILE B C 1
ATOM 2879 O O . ILE B 1 90 ? 4.547 -7.504 16.062 1 88.06 90 ILE B O 1
ATOM 2883 N N . ASN B 1 91 ? 2.736 -8.766 16.234 1 92.56 91 ASN B N 1
ATOM 2884 C CA . ASN B 1 91 ? 1.944 -8.008 15.273 1 92.56 91 ASN B CA 1
ATOM 2885 C C . ASN B 1 91 ? 0.604 -7.578 15.859 1 92.56 91 ASN B C 1
ATOM 2887 O O . ASN B 1 91 ? -0.324 -8.383 15.961 1 92.56 91 ASN B O 1
ATOM 2891 N N . PRO B 1 92 ? 0.502 -6.32 16.188 1 90.56 92 PRO B N 1
ATOM 2892 C CA . PRO B 1 92 ? -0.708 -5.84 16.859 1 90.56 92 PRO B CA 1
ATOM 2893 C C . PRO B 1 92 ? -1.96 -5.992 15.992 1 90.56 92 PRO B C 1
ATOM 2895 O O . PRO B 1 92 ? -3.08 -5.93 16.516 1 90.56 92 PRO B O 1
ATOM 2898 N N . ARG B 1 93 ? -1.806 -6.195 14.703 1 92.25 93 ARG B N 1
ATOM 2899 C CA . ARG B 1 93 ? -2.959 -6.371 13.82 1 92.25 93 ARG B CA 1
ATOM 2900 C C . ARG B 1 93 ? -3.438 -7.816 13.828 1 92.25 93 ARG B C 1
ATOM 2902 O O . ARG B 1 93 ? -4.535 -8.117 13.352 1 92.25 93 ARG B O 1
ATOM 2909 N N . GLY B 1 94 ? -2.605 -8.703 14.281 1 92.5 94 GLY B N 1
ATOM 2910 C CA . GLY B 1 94 ? -2.973 -10.102 14.438 1 92.5 94 GLY B CA 1
ATOM 2911 C C . GLY B 1 94 ? -3.059 -10.852 13.125 1 92.5 94 GLY B C 1
ATOM 2912 O O . GLY B 1 94 ? -3.553 -11.977 13.078 1 92.5 94 GLY B O 1
ATOM 2913 N N . LYS B 1 95 ? -2.588 -10.25 12.055 1 94.44 95 LYS B N 1
ATOM 2914 C CA . LYS B 1 95 ? -2.654 -10.867 10.727 1 94.44 95 LYS B CA 1
ATOM 2915 C C . LYS B 1 95 ? -1.331 -11.539 10.367 1 94.44 95 LYS B C 1
ATOM 2917 O O . LYS B 1 95 ? -0.333 -11.367 11.07 1 94.44 95 LYS B O 1
ATOM 2922 N N . VAL B 1 96 ? -1.371 -12.398 9.414 1 94.5 96 VAL B N 1
ATOM 2923 C CA . VAL B 1 96 ? -0.183 -12.977 8.797 1 94.5 96 VAL B CA 1
ATOM 2924 C C . VAL B 1 96 ? -0.127 -12.586 7.32 1 94.5 96 VAL B C 1
ATOM 2926 O O . VAL B 1 96 ? -1.156 -12.273 6.715 1 94.5 96 VAL B O 1
ATOM 2929 N N . PRO B 1 97 ? 1.091 -12.5 6.746 1 96.94 97 PRO B N 1
ATOM 2930 C CA . PRO B 1 97 ? 2.396 -12.82 7.332 1 96.94 97 PRO B CA 1
ATOM 2931 C C . PRO B 1 97 ? 2.949 -11.68 8.188 1 96.94 97 PRO B C 1
ATOM 2933 O O . PRO B 1 97 ? 2.494 -10.539 8.078 1 96.94 97 PRO B O 1
ATOM 2936 N N . SER B 1 98 ? 3.783 -12.016 9.086 1 95.69 98 SER B N 1
ATOM 2937 C CA . SER B 1 98 ? 4.781 -11.141 9.68 1 95.69 98 SER B CA 1
ATOM 2938 C C . SER B 1 98 ? 6.176 -11.75 9.602 1 95.69 98 SER B C 1
ATOM 2940 O O . SER B 1 98 ? 6.32 -12.969 9.5 1 95.69 98 SER B O 1
ATOM 2942 N N . ILE B 1 99 ? 7.133 -10.898 9.547 1 95.5 99 ILE B N 1
ATOM 2943 C CA . ILE B 1 99 ? 8.508 -11.391 9.625 1 95.5 99 ILE B CA 1
ATOM 2944 C C . ILE B 1 99 ? 9.234 -10.711 10.789 1 95.5 99 ILE B C 1
ATOM 2946 O O . ILE B 1 99 ? 8.93 -9.57 11.133 1 95.5 99 ILE B O 1
ATOM 2950 N N . ARG B 1 100 ? 10.078 -11.406 11.352 1 91.75 100 ARG B N 1
ATOM 2951 C CA . ARG B 1 100 ? 10.945 -10.906 12.406 1 91.75 100 ARG B CA 1
ATOM 2952 C C . ARG B 1 100 ? 12.414 -11.148 12.062 1 91.75 100 ARG B C 1
ATOM 2954 O O . ARG B 1 100 ? 12.758 -12.18 11.484 1 91.75 100 ARG B O 1
ATOM 2961 N N . VAL B 1 101 ? 13.25 -10.172 12.414 1 90.12 101 VAL B N 1
ATOM 2962 C CA . VAL B 1 101 ? 14.688 -10.273 12.219 1 90.12 101 VAL B CA 1
ATOM 2963 C C . VAL B 1 101 ? 15.383 -10.367 13.578 1 90.12 101 VAL B C 1
ATOM 2965 O O . VAL B 1 101 ? 15.734 -9.352 14.172 1 90.12 101 VAL B O 1
ATOM 2968 N N . PRO B 1 102 ? 15.695 -11.492 14 1 83 102 PRO B N 1
ATOM 2969 C CA . PRO B 1 102 ? 16.234 -11.672 15.352 1 83 102 PRO B CA 1
ATOM 2970 C C . PRO B 1 102 ? 17.531 -10.898 15.578 1 83 102 PRO B C 1
ATOM 2972 O O . PRO B 1 102 ? 17.719 -10.281 16.625 1 83 102 PRO B O 1
ATOM 2975 N N . ALA B 1 103 ? 18.406 -10.852 14.625 1 82.69 103 ALA B N 1
ATOM 2976 C CA . ALA B 1 103 ? 19.719 -10.234 14.781 1 82.69 103 ALA B CA 1
ATOM 2977 C C . ALA B 1 103 ? 19.609 -8.719 14.859 1 82.69 103 ALA B C 1
ATOM 2979 O O . ALA B 1 103 ? 20.562 -8.039 15.234 1 82.69 103 ALA B O 1
ATOM 2980 N N . SER B 1 104 ? 18.469 -8.203 14.508 1 86.56 104 SER B N 1
ATOM 2981 C CA . SER B 1 104 ? 18.25 -6.762 14.539 1 86.56 104 SER B CA 1
ATOM 2982 C C . SER B 1 104 ? 17.203 -6.387 15.586 1 86.56 104 SER B C 1
ATOM 2984 O O . SER B 1 104 ? 16.203 -5.75 15.258 1 86.56 104 SER B O 1
ATOM 2986 N N . ASP B 1 105 ? 17.438 -6.852 16.859 1 82.19 105 ASP B N 1
ATOM 2987 C CA . ASP B 1 105 ? 16.578 -6.551 18 1 82.19 105 ASP B CA 1
ATOM 2988 C C . ASP B 1 105 ? 15.148 -7.004 17.766 1 82.19 105 ASP B C 1
ATOM 2990 O O . ASP B 1 105 ? 14.195 -6.289 18.078 1 82.19 105 ASP B O 1
ATOM 2994 N N . TYR B 1 106 ? 15.008 -8.023 16.938 1 83.44 106 TYR B N 1
ATOM 2995 C CA . TYR B 1 106 ? 13.719 -8.648 16.672 1 83.44 106 TYR B CA 1
ATOM 2996 C C . TYR B 1 106 ? 12.773 -7.668 15.992 1 83.44 106 TYR B C 1
ATOM 2998 O O . TYR B 1 106 ? 11.57 -7.652 16.281 1 83.44 106 TYR B O 1
ATOM 3006 N N . ALA B 1 107 ? 13.367 -6.91 15.188 1 91.06 107 ALA B N 1
ATOM 3007 C CA . ALA B 1 107 ? 12.516 -6.027 14.391 1 91.06 107 ALA B CA 1
ATOM 3008 C C . ALA B 1 107 ? 11.422 -6.812 13.68 1 91.06 107 ALA B C 1
ATOM 3010 O O . ALA B 1 107 ? 11.672 -7.891 13.133 1 91.06 107 ALA B O 1
ATOM 3011 N N . THR B 1 108 ? 10.18 -6.301 13.758 1 94.19 108 THR B N 1
ATOM 3012 C CA . THR B 1 108 ? 9.031 -6.984 13.18 1 94.19 108 THR B CA 1
ATOM 3013 C C . THR B 1 108 ? 8.422 -6.164 12.047 1 94.19 108 THR B C 1
ATOM 3015 O O . THR B 1 108 ? 8.25 -4.949 12.172 1 94.19 108 THR B O 1
ATOM 3018 N N . ILE B 1 109 ? 8.219 -6.816 10.93 1 97.62 109 ILE B N 1
ATOM 3019 C CA . ILE B 1 109 ? 7.57 -6.227 9.766 1 97.62 109 ILE B CA 1
ATOM 3020 C C . ILE B 1 109 ? 6.32 -7.031 9.406 1 97.62 109 ILE B C 1
ATOM 3022 O O . ILE B 1 109 ? 6.344 -8.266 9.422 1 97.62 109 ILE B O 1
ATOM 3026 N N . TYR B 1 110 ? 5.254 -6.301 9.18 1 97.19 110 TYR B N 1
ATOM 3027 C CA . TYR B 1 110 ? 4.039 -7.004 8.781 1 97.19 110 TYR B CA 1
ATOM 3028 C C . TYR B 1 110 ? 3.357 -6.297 7.617 1 97.19 110 TYR B C 1
ATOM 3030 O O . TYR B 1 110 ? 3.861 -5.293 7.113 1 97.19 110 TYR B O 1
ATOM 3038 N N . GLU B 1 111 ? 2.213 -6.914 7.168 1 97.44 111 GLU B N 1
ATOM 3039 C CA . GLU B 1 111 ? 1.62 -6.617 5.867 1 97.44 111 GLU B CA 1
ATOM 3040 C C . GLU B 1 111 ? 2.443 -7.227 4.734 1 97.44 111 GLU B C 1
ATOM 3042 O O . GLU B 1 111 ? 3.584 -6.82 4.5 1 97.44 111 GLU B O 1
ATOM 3047 N N . SER B 1 112 ? 1.92 -8.109 3.979 1 98.25 112 SER B N 1
ATOM 3048 C CA . SER B 1 112 ? 2.66 -8.961 3.057 1 98.25 112 SER B CA 1
ATOM 3049 C C . SER B 1 112 ? 3.42 -8.141 2.023 1 98.25 112 SER B C 1
ATOM 3051 O O . SER B 1 112 ? 4.586 -8.414 1.733 1 98.25 112 SER B O 1
ATOM 3053 N N . ALA B 1 113 ? 2.75 -7.078 1.483 1 98.44 113 ALA B N 1
ATOM 3054 C CA . ALA B 1 113 ? 3.414 -6.246 0.484 1 98.44 113 ALA B CA 1
ATOM 3055 C C . ALA B 1 113 ? 4.621 -5.527 1.082 1 98.44 113 ALA B C 1
ATOM 3057 O O . ALA B 1 113 ? 5.664 -5.41 0.438 1 98.44 113 ALA B O 1
ATOM 3058 N N . ILE B 1 114 ? 4.492 -5.066 2.32 1 98.62 114 ILE B N 1
ATOM 3059 C CA . ILE B 1 114 ? 5.562 -4.348 3.006 1 98.62 114 ILE B CA 1
ATOM 3060 C C . ILE B 1 114 ? 6.664 -5.328 3.4 1 98.62 114 ILE B C 1
ATOM 3062 O O . ILE B 1 114 ? 7.852 -5.016 3.279 1 98.62 114 ILE B O 1
ATOM 3066 N N . CYS B 1 115 ? 6.285 -6.531 3.82 1 98.62 115 CYS B N 1
ATOM 3067 C CA . CYS B 1 115 ? 7.262 -7.578 4.102 1 98.62 115 CYS B CA 1
ATOM 3068 C C . CYS B 1 115 ? 8.133 -7.852 2.881 1 98.62 115 CYS B C 1
ATOM 3070 O O . CYS B 1 115 ? 9.359 -7.918 2.992 1 98.62 115 CYS B O 1
ATOM 3072 N N . ASN B 1 116 ? 7.523 -7.938 1.761 1 98.81 116 ASN B N 1
ATOM 3073 C CA . ASN B 1 116 ? 8.25 -8.32 0.556 1 98.81 116 ASN B CA 1
ATOM 3074 C C . ASN B 1 116 ? 9.18 -7.199 0.087 1 98.81 116 ASN B C 1
ATOM 3076 O O . ASN B 1 116 ? 10.305 -7.465 -0.345 1 98.81 116 ASN B O 1
ATOM 3080 N N . GLU B 1 117 ? 8.719 -5.973 0.171 1 98.62 117 GLU B N 1
ATOM 3081 C CA . GLU B 1 117 ? 9.617 -4.859 -0.133 1 98.62 117 GLU B CA 1
ATOM 3082 C C . GLU B 1 117 ? 10.773 -4.797 0.86 1 98.62 117 GLU B C 1
ATOM 3084 O O . GLU B 1 117 ? 11.914 -4.543 0.474 1 98.62 117 GLU B O 1
ATOM 3089 N N . PHE B 1 118 ? 10.516 -5.047 2.131 1 98.62 118 PHE B N 1
ATOM 3090 C CA . PHE B 1 118 ? 11.562 -5.09 3.145 1 98.62 118 PHE B CA 1
ATOM 3091 C C . PHE B 1 118 ? 12.609 -6.137 2.797 1 98.62 118 PHE B C 1
ATOM 3093 O O . PHE B 1 118 ? 13.812 -5.867 2.857 1 98.62 118 PHE B O 1
ATOM 3100 N N . LEU B 1 119 ? 12.156 -7.305 2.408 1 98.44 119 LEU B N 1
ATOM 3101 C CA . LEU B 1 119 ? 13.07 -8.398 2.104 1 98.44 119 LEU B CA 1
ATOM 3102 C C . LEU B 1 119 ? 13.969 -8.039 0.922 1 98.44 119 LEU B C 1
ATOM 3104 O O . LEU B 1 119 ? 15.148 -8.391 0.907 1 98.44 119 LEU B O 1
ATOM 3108 N N . CYS B 1 120 ? 13.422 -7.355 -0.04 1 98.5 120 CYS B N 1
ATOM 3109 C CA . CYS B 1 120 ? 14.234 -6.902 -1.162 1 98.5 120 CYS B CA 1
ATOM 3110 C C . CYS B 1 120 ? 15.273 -5.883 -0.707 1 98.5 120 CYS B C 1
ATOM 3112 O O . CYS B 1 120 ? 16.438 -5.961 -1.097 1 98.5 120 CYS B O 1
ATOM 3114 N N . ASP B 1 121 ? 14.812 -4.918 0.137 1 97.31 121 ASP B N 1
ATOM 3115 C CA . ASP B 1 121 ? 15.742 -3.924 0.671 1 97.31 121 ASP B CA 1
ATOM 3116 C C . ASP B 1 121 ? 16.812 -4.582 1.545 1 97.31 121 ASP B C 1
ATOM 3118 O O . ASP B 1 121 ? 17.984 -4.219 1.479 1 97.31 121 ASP B O 1
ATOM 3122 N N . TYR B 1 122 ? 16.359 -5.52 2.338 1 96.25 122 TYR B N 1
ATOM 3123 C CA . TYR B 1 122 ? 17.25 -6.277 3.213 1 96.25 122 TYR B CA 1
ATOM 3124 C C . TYR B 1 122 ? 18.297 -7.039 2.402 1 96.25 122 TYR B C 1
ATOM 3126 O O . TYR B 1 122 ? 19.484 -7.02 2.73 1 96.25 122 TYR B O 1
ATOM 3134 N N . TYR B 1 123 ? 17.859 -7.648 1.342 1 96.44 123 TYR B N 1
ATOM 3135 C CA . TYR B 1 123 ? 18.75 -8.375 0.449 1 96.44 123 TYR B CA 1
ATOM 3136 C C . TYR B 1 123 ? 19.812 -7.453 -0.134 1 96.44 123 TYR B C 1
ATOM 3138 O O . TYR B 1 123 ? 21 -7.777 -0.123 1 96.44 123 TYR B O 1
ATOM 3146 N N . ARG B 1 124 ? 19.406 -6.297 -0.57 1 95.38 124 ARG B N 1
ATOM 3147 C CA . ARG B 1 124 ? 20.312 -5.336 -1.18 1 95.38 124 ARG B CA 1
ATOM 3148 C C . ARG B 1 124 ? 21.359 -4.855 -0.176 1 95.38 124 ARG B C 1
ATOM 3150 O O . ARG B 1 124 ? 22.516 -4.621 -0.537 1 95.38 124 ARG B O 1
ATOM 3157 N N . SER B 1 125 ? 20.891 -4.715 0.987 1 93.44 125 SER B N 1
ATOM 3158 C CA . SER B 1 125 ? 21.781 -4.207 2.021 1 93.44 125 SER B CA 1
ATOM 3159 C C . SER B 1 125 ? 22.812 -5.262 2.439 1 93.44 125 SER B C 1
ATOM 3161 O O . SER B 1 125 ? 23.844 -4.934 3.006 1 93.44 125 SER B O 1
ATOM 3163 N N . ASN B 1 126 ? 22.516 -6.504 2.115 1 91.75 126 ASN B N 1
ATOM 3164 C CA . ASN B 1 126 ? 23.375 -7.586 2.602 1 91.75 126 ASN B CA 1
ATOM 3165 C C . ASN B 1 126 ? 24.062 -8.312 1.454 1 91.75 126 ASN B C 1
ATOM 3167 O O . ASN B 1 126 ? 24.844 -9.242 1.683 1 91.75 126 ASN B O 1
ATOM 3171 N N . ASN B 1 127 ? 23.75 -7.867 0.241 1 92.44 127 ASN B N 1
ATOM 3172 C CA . ASN B 1 127 ? 24.328 -8.492 -0.943 1 92.44 127 ASN B CA 1
ATOM 3173 C C . ASN B 1 127 ? 24.75 -7.453 -1.983 1 92.44 127 ASN B C 1
ATOM 3175 O O . ASN B 1 127 ? 24.125 -6.395 -2.084 1 92.44 127 ASN B O 1
ATOM 3179 N N . GLU B 1 128 ? 25.719 -7.816 -2.805 1 90 128 GLU B N 1
ATOM 3180 C CA . GLU B 1 128 ? 26.188 -6.914 -3.857 1 90 128 GLU B CA 1
ATOM 3181 C C . GLU B 1 128 ? 25.391 -7.113 -5.145 1 90 128 GLU B C 1
ATOM 3183 O O . GLU B 1 128 ? 25.297 -6.199 -5.965 1 90 128 GLU B O 1
ATOM 3188 N N . GLU B 1 129 ? 24.875 -8.242 -5.266 1 90.38 129 GLU B N 1
ATOM 3189 C CA . GLU B 1 129 ? 24.125 -8.562 -6.477 1 90.38 129 GLU B CA 1
ATOM 3190 C C . GLU B 1 129 ? 22.797 -7.793 -6.527 1 90.38 129 GLU B C 1
ATOM 3192 O O . GLU B 1 129 ? 22.188 -7.543 -5.492 1 90.38 129 GLU B O 1
ATOM 3197 N N . GLU B 1 130 ? 22.422 -7.508 -7.629 1 88.44 130 GLU B N 1
ATOM 3198 C CA . GLU B 1 130 ? 21.156 -6.789 -7.828 1 88.44 130 GLU B CA 1
ATOM 3199 C C . GLU B 1 130 ? 19.969 -7.645 -7.41 1 88.44 130 GLU B C 1
ATOM 3201 O O . GLU B 1 130 ? 19.984 -8.859 -7.594 1 88.44 130 GLU B O 1
ATOM 3206 N N . CYS B 1 131 ? 19.047 -7.02 -6.836 1 93.12 131 CYS B N 1
ATOM 3207 C CA . CYS B 1 131 ? 17.781 -7.672 -6.523 1 93.12 131 CYS B CA 1
ATOM 3208 C C . CYS B 1 131 ? 16.844 -7.621 -7.719 1 93.12 131 CYS B C 1
ATOM 3210 O O . CYS B 1 131 ? 16.219 -6.59 -7.973 1 93.12 131 CYS B O 1
ATOM 3212 N N . THR B 1 132 ? 16.625 -8.695 -8.352 1 92.25 132 THR B N 1
ATOM 3213 C CA . THR B 1 132 ? 15.82 -8.734 -9.57 1 92.25 132 THR B CA 1
ATOM 3214 C C . THR B 1 132 ? 14.328 -8.656 -9.234 1 92.25 132 THR B C 1
ATOM 3216 O O . THR B 1 132 ? 13.523 -8.234 -10.062 1 92.25 132 THR B O 1
ATOM 3219 N N . LEU B 1 133 ? 14.008 -9.008 -7.996 1 98.5 133 LEU B N 1
ATOM 3220 C CA . LEU B 1 133 ? 12.609 -8.977 -7.602 1 98.5 133 LEU B CA 1
ATOM 3221 C C . LEU B 1 133 ? 12.094 -7.543 -7.539 1 98.5 133 LEU B C 1
ATOM 3223 O O . LEU B 1 133 ? 10.891 -7.305 -7.668 1 98.5 133 LEU B O 1
ATOM 3227 N N . MET B 1 134 ? 12.938 -6.609 -7.23 1 98.19 134 MET B N 1
ATOM 3228 C CA . MET B 1 134 ? 12.641 -5.18 -7.207 1 98.19 134 MET B CA 1
ATOM 3229 C C . MET B 1 134 ? 13.781 -4.375 -7.824 1 98.19 134 MET B C 1
ATOM 3231 O O . MET B 1 134 ? 14.672 -3.914 -7.113 1 98.19 134 MET B O 1
ATOM 3235 N N . PRO B 1 135 ? 13.719 -4.16 -9.125 1 96.5 135 PRO B N 1
ATOM 3236 C CA . PRO B 1 135 ? 14.82 -3.486 -9.828 1 96.5 135 PRO B CA 1
ATOM 3237 C C . PRO B 1 135 ? 15.047 -2.059 -9.336 1 96.5 135 PRO B C 1
ATOM 3239 O O . PRO B 1 135 ? 14.172 -1.479 -8.688 1 96.5 135 PRO B O 1
ATOM 3242 N N . ASP B 1 136 ? 16.156 -1.44 -9.727 1 93.56 136 ASP B N 1
ATOM 3243 C CA . ASP B 1 136 ? 16.516 -0.104 -9.266 1 93.56 136 ASP B CA 1
ATOM 3244 C C . ASP B 1 136 ? 15.828 0.971 -10.109 1 93.56 136 ASP B C 1
ATOM 3246 O O . ASP B 1 136 ? 15.742 2.129 -9.695 1 93.56 136 ASP B O 1
ATOM 3250 N N . ASP B 1 137 ? 15.383 0.593 -11.297 1 95.75 137 ASP B N 1
ATOM 3251 C CA . ASP B 1 137 ? 14.734 1.549 -12.188 1 95.75 137 ASP B CA 1
ATOM 3252 C C . ASP B 1 137 ? 13.445 2.086 -11.578 1 95.75 137 ASP B C 1
ATOM 3254 O O . ASP B 1 137 ? 12.531 1.319 -11.281 1 95.75 137 ASP B O 1
ATOM 3258 N N . PRO B 1 138 ? 13.352 3.449 -11.406 1 97.12 138 PRO B N 1
ATOM 3259 C CA . PRO B 1 138 ? 12.172 4.035 -10.758 1 97.12 138 PRO B CA 1
ATOM 3260 C C . PRO B 1 138 ? 10.867 3.672 -11.461 1 97.12 138 PRO B C 1
ATOM 3262 O O . PRO B 1 138 ? 9.844 3.477 -10.805 1 97.12 138 PRO B O 1
ATOM 3265 N N . TYR B 1 139 ? 10.93 3.586 -12.758 1 97.06 139 TYR B N 1
ATOM 3266 C CA . TYR B 1 139 ? 9.719 3.314 -13.531 1 97.06 139 TYR B CA 1
ATOM 3267 C C . TYR B 1 139 ? 9.273 1.867 -13.352 1 97.06 139 TYR B C 1
ATOM 3269 O O . TYR B 1 139 ? 8.086 1.592 -13.188 1 97.06 139 TYR B O 1
ATOM 3277 N N . ALA B 1 140 ? 10.219 0.956 -13.359 1 96.94 140 ALA B N 1
ATOM 3278 C CA . ALA B 1 140 ? 9.914 -0.449 -13.109 1 96.94 140 ALA B CA 1
ATOM 3279 C C . ALA B 1 140 ? 9.336 -0.644 -11.711 1 96.94 140 ALA B C 1
ATOM 3281 O O . ALA B 1 140 ? 8.359 -1.376 -11.531 1 96.94 140 ALA B O 1
ATOM 3282 N N . ARG B 1 141 ? 9.914 0.05 -10.727 1 98.06 141 ARG B N 1
ATOM 3283 C CA . ARG B 1 141 ? 9.438 -0.049 -9.352 1 98.06 141 ARG B CA 1
ATOM 3284 C C . ARG B 1 141 ? 8.008 0.466 -9.227 1 98.06 141 ARG B C 1
ATOM 3286 O O . ARG B 1 141 ? 7.176 -0.153 -8.562 1 98.06 141 ARG B O 1
ATOM 3293 N N . ALA B 1 142 ? 7.723 1.563 -9.875 1 98.25 142 ALA B N 1
ATOM 3294 C CA . ALA B 1 142 ? 6.375 2.125 -9.844 1 98.25 142 ALA B CA 1
ATOM 3295 C C . ALA B 1 142 ? 5.371 1.186 -10.508 1 98.25 142 ALA B C 1
ATOM 3297 O O . ALA B 1 142 ? 4.254 1.008 -10.016 1 98.25 142 ALA B O 1
ATOM 3298 N N . GLU B 1 143 ? 5.777 0.618 -11.617 1 97.31 143 GLU B N 1
ATOM 3299 C CA . GLU B 1 143 ? 4.898 -0.313 -12.32 1 97.31 143 GLU B CA 1
ATOM 3300 C C . GLU B 1 143 ? 4.594 -1.536 -11.453 1 97.31 143 GLU B C 1
ATOM 3302 O O . GLU B 1 143 ? 3.447 -1.986 -11.391 1 97.31 143 GLU B O 1
ATOM 3307 N N . ILE B 1 144 ? 5.598 -2.041 -10.805 1 98.56 144 ILE B N 1
ATOM 3308 C CA . ILE B 1 144 ? 5.41 -3.16 -9.891 1 98.56 144 ILE B CA 1
ATOM 3309 C C . ILE B 1 144 ? 4.387 -2.785 -8.82 1 98.56 144 ILE B C 1
ATOM 3311 O O . ILE B 1 144 ? 3.432 -3.529 -8.578 1 98.56 144 ILE B O 1
ATOM 3315 N N . ARG B 1 145 ? 4.535 -1.623 -8.266 1 98.62 145 ARG B N 1
ATOM 3316 C CA . ARG B 1 145 ? 3.658 -1.2 -7.172 1 98.62 145 ARG B CA 1
ATOM 3317 C C . ARG B 1 145 ? 2.238 -0.965 -7.676 1 98.62 145 ARG B C 1
ATOM 3319 O O . ARG B 1 145 ? 1.27 -1.226 -6.957 1 98.62 145 ARG B O 1
ATOM 3326 N N . LEU B 1 146 ? 2.084 -0.488 -8.883 1 98 146 LEU B N 1
ATOM 3327 C CA . LEU B 1 146 ? 0.756 -0.278 -9.445 1 98 146 LEU B CA 1
ATOM 3328 C C . LEU B 1 146 ? 0.057 -1.608 -9.703 1 98 146 LEU B C 1
ATOM 3330 O O . LEU B 1 146 ? -1.134 -1.754 -9.414 1 98 146 LEU B O 1
ATOM 3334 N N . LEU B 1 147 ? 0.791 -2.539 -10.242 1 98.25 147 LEU B N 1
ATOM 3335 C CA . LEU B 1 147 ? 0.225 -3.865 -10.461 1 98.25 147 LEU B CA 1
ATOM 3336 C C . LEU B 1 147 ? -0.143 -4.527 -9.133 1 98.25 147 LEU B C 1
ATOM 3338 O O . LEU B 1 147 ? -1.192 -5.164 -9.023 1 98.25 147 LEU B O 1
ATOM 3342 N N . ASN B 1 148 ? 0.76 -4.367 -8.141 1 98.62 148 ASN B N 1
ATOM 3343 C CA . ASN B 1 148 ? 0.472 -4.902 -6.816 1 98.62 148 ASN B CA 1
ATOM 3344 C C . ASN B 1 148 ? -0.781 -4.27 -6.219 1 98.62 148 ASN B C 1
ATOM 3346 O O . ASN B 1 148 ? -1.588 -4.957 -5.59 1 98.62 148 ASN B O 1
ATOM 3350 N N . ASP B 1 149 ? -0.856 -2.988 -6.41 1 97.69 149 ASP B N 1
ATOM 3351 C CA . ASP B 1 149 ? -2.018 -2.27 -5.895 1 97.69 149 ASP B CA 1
ATOM 3352 C C . ASP B 1 149 ? -3.311 -2.809 -6.504 1 97.69 149 ASP B C 1
ATOM 3354 O O . ASP B 1 149 ? -4.324 -2.938 -5.809 1 97.69 149 ASP B O 1
ATOM 3358 N N . HIS B 1 150 ? -3.33 -3.184 -7.73 1 97.69 150 HIS B N 1
ATOM 3359 C CA . HIS B 1 150 ? -4.504 -3.682 -8.438 1 97.69 150 HIS B CA 1
ATOM 3360 C C . HIS B 1 150 ? -4.926 -5.047 -7.906 1 97.69 150 HIS B C 1
ATOM 3362 O O . HIS B 1 150 ? -6.074 -5.461 -8.086 1 97.69 150 HIS B O 1
ATOM 3368 N N . CYS B 1 151 ? -4.074 -5.73 -7.273 1 98.06 151 CYS B N 1
ATOM 3369 C CA . CYS B 1 151 ? -4.367 -7.07 -6.77 1 98.06 151 CYS B CA 1
ATOM 3370 C C . CYS B 1 151 ? -5.523 -7.039 -5.777 1 98.06 151 CYS B C 1
ATOM 3372 O O . CYS B 1 151 ? -6.312 -7.984 -5.707 1 98.06 151 CYS B O 1
ATOM 3374 N N . ASP B 1 152 ? -5.594 -5.973 -5.039 1 94.19 152 ASP B N 1
ATOM 3375 C CA . ASP B 1 152 ? -6.707 -5.836 -4.102 1 94.19 152 ASP B CA 1
ATOM 3376 C C . ASP B 1 152 ? -8.047 -5.871 -4.832 1 94.19 152 ASP B C 1
ATOM 3378 O O . ASP B 1 152 ? -9.008 -6.484 -4.355 1 94.19 152 ASP B O 1
ATOM 3382 N N . SER B 1 153 ? -8.094 -5.211 -5.961 1 95 153 SER B N 1
ATOM 3383 C CA . SER B 1 153 ? -9.305 -5.219 -6.777 1 95 153 SER B CA 1
ATOM 3384 C C . SER B 1 153 ? -9.625 -6.625 -7.277 1 95 153 SER B C 1
ATOM 3386 O O . SER B 1 153 ? -10.781 -7.051 -7.25 1 95 153 SER B O 1
ATOM 3388 N N . LEU B 1 154 ? -8.617 -7.324 -7.703 1 97.5 154 LEU B N 1
ATOM 3389 C CA . LEU B 1 154 ? -8.82 -8.695 -8.156 1 97.5 154 LEU B CA 1
ATOM 3390 C C . LEU B 1 154 ? -9.297 -9.586 -7.016 1 97.5 154 LEU B C 1
ATOM 3392 O O . LEU B 1 154 ? -10.227 -10.375 -7.18 1 97.5 154 LEU B O 1
ATOM 3396 N N . GLY B 1 155 ? -8.594 -9.453 -5.871 1 96.25 155 GLY B N 1
ATOM 3397 C CA . GLY B 1 155 ? -8.977 -10.242 -4.711 1 96.25 155 GLY B CA 1
ATOM 3398 C C . GLY B 1 155 ? -10.438 -10.07 -4.332 1 96.25 155 GLY B C 1
ATOM 3399 O O . GLY B 1 155 ? -11.141 -11.055 -4.09 1 96.25 155 GLY B O 1
ATOM 3400 N N . LYS B 1 156 ? -10.875 -8.859 -4.367 1 95.19 156 LYS B N 1
ATOM 3401 C CA . LYS B 1 156 ? -12.266 -8.562 -4.031 1 95.19 156 LYS B CA 1
ATOM 3402 C C . LYS B 1 156 ? -13.219 -9.148 -5.07 1 95.19 156 LYS B C 1
ATOM 3404 O O . LYS B 1 156 ? -14.203 -9.797 -4.715 1 95.19 156 LYS B O 1
ATOM 3409 N N . ALA B 1 157 ? -12.922 -8.922 -6.324 1 96.88 157 ALA B N 1
ATOM 3410 C CA . ALA B 1 157 ? -13.797 -9.367 -7.402 1 96.88 157 ALA B CA 1
ATOM 3411 C C . ALA B 1 157 ? -13.922 -10.883 -7.426 1 96.88 157 ALA B C 1
ATOM 3413 O O . ALA B 1 157 ? -15.023 -11.422 -7.551 1 96.88 157 ALA B O 1
ATOM 3414 N N . GLN B 1 158 ? -12.836 -11.555 -7.285 1 96.69 158 GLN B N 1
ATOM 3415 C CA . GLN B 1 158 ? -12.859 -13.008 -7.391 1 96.69 158 GLN B CA 1
ATOM 3416 C C . GLN B 1 158 ? -13.57 -13.633 -6.195 1 96.69 158 GLN B C 1
ATOM 3418 O O . GLN B 1 158 ? -14.305 -14.609 -6.348 1 96.69 158 GLN B O 1
ATOM 3423 N N . PHE B 1 159 ? -13.312 -13.117 -5.035 1 94.88 159 PHE B N 1
ATOM 3424 C CA . PHE B 1 159 ? -13.953 -13.664 -3.846 1 94.88 159 PHE B CA 1
ATOM 3425 C C . PHE B 1 159 ? -15.453 -13.406 -3.871 1 94.88 159 PHE B C 1
ATOM 3427 O O . PHE B 1 159 ? -16.25 -14.289 -3.537 1 94.88 159 PHE B O 1
ATOM 3434 N N . THR B 1 160 ? -15.844 -12.172 -4.289 1 95.5 160 THR B N 1
ATOM 3435 C CA . THR B 1 160 ? -17.25 -11.828 -4.387 1 95.5 160 THR B CA 1
ATOM 3436 C C . THR B 1 160 ? -17.969 -12.766 -5.355 1 95.5 160 THR B C 1
ATOM 3438 O O . THR B 1 160 ? -19.062 -13.266 -5.055 1 95.5 160 THR B O 1
ATOM 3441 N N . TYR B 1 161 ? -17.344 -13.055 -6.445 1 96.5 161 TYR B N 1
ATOM 3442 C CA . TYR B 1 161 ? -17.938 -13.961 -7.422 1 96.5 161 TYR B CA 1
ATOM 3443 C C . TYR B 1 161 ? -18 -15.383 -6.879 1 96.5 161 TYR B C 1
ATOM 3445 O O . TYR B 1 161 ? -19.031 -16.047 -6.984 1 96.5 161 TYR B O 1
ATOM 3453 N N . LEU B 1 162 ? -17 -15.836 -6.238 1 95.88 162 LEU B N 1
ATOM 3454 C CA . LEU B 1 162 ? -16.922 -17.188 -5.711 1 95.88 162 LEU B CA 1
ATOM 3455 C C . LEU B 1 162 ? -18 -17.438 -4.668 1 95.88 162 LEU B C 1
ATOM 3457 O O . LEU B 1 162 ? -18.609 -18.516 -4.645 1 95.88 162 LEU B O 1
ATOM 3461 N N . MET B 1 163 ? -18.281 -16.406 -3.873 1 93.94 163 MET B N 1
ATOM 3462 C CA . MET B 1 163 ? -19.172 -16.562 -2.734 1 93.94 163 MET B CA 1
ATOM 3463 C C . MET B 1 163 ? -20.625 -16.328 -3.148 1 93.94 163 MET B C 1
ATOM 3465 O O . MET B 1 163 ? -21.547 -16.609 -2.379 1 93.94 163 MET B O 1
ATOM 3469 N N . ASN B 1 164 ? -20.781 -15.828 -4.305 1 93.94 164 ASN B N 1
ATOM 3470 C CA . ASN B 1 164 ? -22.109 -15.438 -4.75 1 93.94 164 ASN B CA 1
ATOM 3471 C C . ASN B 1 164 ? -23.031 -16.656 -4.887 1 93.94 164 ASN B C 1
ATOM 3473 O O . ASN B 1 164 ? -22.656 -17.656 -5.492 1 93.94 164 ASN B O 1
ATOM 3477 N N . LYS B 1 165 ? -24.25 -16.453 -4.316 1 91.31 165 LYS B N 1
ATOM 3478 C CA . LYS B 1 165 ? -25.266 -17.5 -4.402 1 91.31 165 LYS B CA 1
ATOM 3479 C C . LYS B 1 165 ? -26.484 -17.031 -5.18 1 91.31 165 LYS B C 1
ATOM 3481 O O . LYS B 1 165 ? -27.453 -17.781 -5.359 1 91.31 165 LYS B O 1
ATOM 3486 N N . ASP B 1 166 ? -26.406 -15.828 -5.598 1 93.5 166 ASP B N 1
ATOM 3487 C CA . ASP B 1 166 ? -27.484 -15.242 -6.371 1 93.5 166 ASP B CA 1
ATOM 3488 C C . ASP B 1 166 ? -27.234 -15.367 -7.871 1 93.5 166 ASP B C 1
ATOM 3490 O O . ASP B 1 166 ? -26.438 -14.602 -8.438 1 93.5 166 ASP B O 1
ATOM 3494 N N . GLU B 1 167 ? -27.984 -16.188 -8.516 1 93.19 167 GLU B N 1
ATOM 3495 C CA . GLU B 1 167 ? -27.781 -16.469 -9.938 1 93.19 167 GLU B CA 1
ATOM 3496 C C . GLU B 1 167 ? -27.969 -15.211 -10.773 1 93.19 167 GLU B C 1
ATOM 3498 O O . GLU B 1 167 ? -27.312 -15.039 -11.805 1 93.19 167 GLU B O 1
ATOM 3503 N N . ALA B 1 168 ? -28.766 -14.336 -10.297 1 95.75 168 ALA B N 1
ATOM 3504 C CA . ALA B 1 168 ? -29.078 -13.117 -11.039 1 95.75 168 ALA B CA 1
ATOM 3505 C C . ALA B 1 168 ? -27.875 -12.188 -11.094 1 95.75 168 ALA B C 1
ATOM 3507 O O . ALA B 1 168 ? -27.75 -11.359 -12 1 95.75 168 ALA B O 1
ATOM 3508 N N . LYS B 1 169 ? -26.953 -12.406 -10.188 1 97.06 169 LYS B N 1
ATOM 3509 C CA . LYS B 1 169 ? -25.797 -11.516 -10.102 1 97.06 169 LYS B CA 1
ATOM 3510 C C . LYS B 1 169 ? -24.562 -12.172 -10.695 1 97.06 169 LYS B C 1
ATOM 3512 O O . LYS B 1 169 ? -23.516 -11.531 -10.82 1 97.06 169 LYS B O 1
ATOM 3517 N N . ASP B 1 170 ? -24.672 -13.383 -11.109 1 95.44 170 ASP B N 1
ATOM 3518 C CA . ASP B 1 170 ? -23.516 -14.188 -11.484 1 95.44 170 ASP B CA 1
ATOM 3519 C C . ASP B 1 170 ? -22.781 -13.555 -12.664 1 95.44 170 ASP B C 1
ATOM 3521 O O . ASP B 1 170 ? -21.547 -13.414 -12.625 1 95.44 170 ASP B O 1
ATOM 3525 N N . GLU B 1 171 ? -23.547 -13.195 -13.625 1 96.38 171 GLU B N 1
ATOM 3526 C CA . GLU B 1 171 ? -22.922 -12.664 -14.836 1 96.38 171 GLU B CA 1
ATOM 3527 C C . GLU B 1 171 ? -22.203 -11.344 -14.555 1 96.38 171 GLU B C 1
ATOM 3529 O O . GLU B 1 171 ? -21.078 -11.133 -15.031 1 96.38 171 GLU B O 1
ATOM 3534 N N . GLU B 1 172 ? -22.812 -10.539 -13.812 1 97.62 172 GLU B N 1
ATOM 3535 C CA . GLU B 1 172 ? -22.219 -9.25 -13.461 1 97.62 172 GLU B CA 1
ATOM 3536 C C . GLU B 1 172 ? -20.953 -9.438 -12.648 1 97.62 172 GLU B C 1
ATOM 3538 O O . GLU B 1 172 ? -19.938 -8.781 -12.914 1 97.62 172 GLU B O 1
ATOM 3543 N N . LEU B 1 173 ? -21 -10.305 -11.734 1 97.56 173 LEU B N 1
ATOM 3544 C CA . LEU B 1 173 ? -19.859 -10.539 -10.852 1 97.56 173 LEU B CA 1
ATOM 3545 C C . LEU B 1 173 ? -18.734 -11.234 -11.594 1 97.56 173 LEU B C 1
ATOM 3547 O O . LEU B 1 173 ? -17.547 -10.922 -11.383 1 97.56 173 LEU B O 1
ATOM 3551 N N . ARG B 1 174 ? -19.078 -12.125 -12.43 1 97.19 174 ARG B N 1
ATOM 3552 C CA . ARG B 1 174 ? -18.078 -12.766 -13.289 1 97.19 174 ARG B CA 1
ATOM 3553 C C . ARG B 1 174 ? -17.391 -11.742 -14.18 1 97.19 174 ARG B C 1
ATOM 3555 O O . ARG B 1 174 ? -16.156 -11.773 -14.328 1 97.19 174 ARG B O 1
ATOM 3562 N N . SER B 1 175 ? -18.156 -10.867 -14.75 1 97.44 175 SER B N 1
ATOM 3563 C CA . SER B 1 175 ? -17.609 -9.836 -15.625 1 97.44 175 SER B CA 1
ATOM 3564 C C . SER B 1 175 ? -16.656 -8.914 -14.867 1 97.44 175 SER B C 1
ATOM 3566 O O . SER B 1 175 ? -15.609 -8.516 -15.398 1 97.44 175 SER B O 1
ATOM 3568 N N . ALA B 1 176 ? -17.031 -8.625 -13.656 1 97.69 176 ALA B N 1
ATOM 3569 C CA . ALA B 1 176 ? -16.172 -7.793 -12.828 1 97.69 176 ALA B CA 1
ATOM 3570 C C . ALA B 1 176 ? -14.828 -8.484 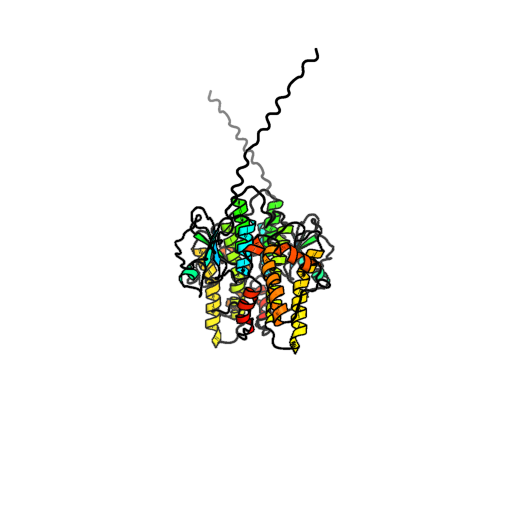-12.562 1 97.69 176 ALA B C 1
ATOM 3572 O O . ALA B 1 176 ? -13.773 -7.844 -12.602 1 97.69 176 ALA B O 1
ATOM 3573 N N . MET B 1 177 ? -14.875 -9.734 -12.297 1 97.56 177 MET B N 1
ATOM 3574 C CA . MET B 1 177 ? -13.656 -10.508 -12.109 1 97.56 177 MET B CA 1
ATOM 3575 C C . MET B 1 177 ? -12.828 -10.555 -13.391 1 97.56 177 MET B C 1
ATOM 3577 O O . MET B 1 177 ? -11.617 -10.359 -13.359 1 97.56 177 MET B O 1
ATOM 3581 N N . ASP B 1 178 ? -13.516 -10.727 -14.5 1 97.81 178 ASP B N 1
ATOM 3582 C CA . ASP B 1 178 ? -12.836 -10.766 -15.789 1 97.81 178 ASP B CA 1
ATOM 3583 C C . ASP B 1 178 ? -12.156 -9.43 -16.094 1 97.81 178 ASP B C 1
ATOM 3585 O O . ASP B 1 178 ? -11.039 -9.406 -16.625 1 97.81 178 ASP B O 1
ATOM 3589 N N . ASP B 1 179 ? -12.828 -8.383 -15.75 1 97.38 179 ASP B N 1
ATOM 3590 C CA . ASP B 1 179 ? -12.25 -7.062 -15.945 1 97.38 179 ASP B CA 1
ATOM 3591 C C . ASP B 1 179 ? -10.977 -6.891 -15.109 1 97.38 179 ASP B C 1
ATOM 3593 O O . ASP B 1 179 ? -9.984 -6.344 -15.594 1 97.38 179 ASP B O 1
ATOM 3597 N N . ALA B 1 180 ? -11.023 -7.383 -13.906 1 97.88 180 ALA B N 1
ATOM 3598 C CA . ALA B 1 180 ? -9.852 -7.301 -13.039 1 97.88 180 ALA B CA 1
ATOM 3599 C C . ALA B 1 180 ? -8.711 -8.148 -13.578 1 97.88 180 ALA B C 1
ATOM 3601 O O . ALA B 1 180 ? -7.551 -7.73 -13.555 1 97.88 180 ALA B O 1
ATOM 3602 N N . LEU B 1 181 ? -9 -9.305 -14.086 1 98.31 181 LEU B N 1
ATOM 3603 C CA . LEU B 1 181 ? -7.996 -10.164 -14.711 1 98.31 181 LEU B CA 1
ATOM 3604 C C . LEU B 1 181 ? -7.441 -9.516 -15.977 1 98.31 181 LEU B C 1
ATOM 3606 O O . LEU B 1 181 ? -6.27 -9.711 -16.312 1 98.31 181 LEU B O 1
ATOM 3610 N N . GLY B 1 182 ? -8.297 -8.789 -16.609 1 97.81 182 GLY B N 1
ATOM 3611 C CA . GLY B 1 182 ? -7.93 -8.141 -17.859 1 97.81 182 GLY B CA 1
ATOM 3612 C C . GLY B 1 182 ? -6.773 -7.172 -17.719 1 97.81 182 GLY B C 1
ATOM 3613 O O . GLY B 1 182 ? -5.957 -7.027 -18.625 1 97.81 182 GLY B O 1
ATOM 3614 N N . VAL B 1 183 ? -6.66 -6.566 -16.594 1 97.25 183 VAL B N 1
ATOM 3615 C CA . VAL B 1 183 ? -5.574 -5.629 -16.328 1 97.25 183 VAL B CA 1
ATOM 3616 C C . VAL B 1 183 ? -4.23 -6.359 -16.406 1 97.25 183 VAL B C 1
ATOM 3618 O O . VAL B 1 183 ? -3.27 -5.844 -16.984 1 97.25 183 VAL B O 1
ATOM 3621 N N . TYR B 1 184 ? -4.152 -7.535 -15.859 1 98.25 184 TYR B N 1
ATOM 3622 C CA . TYR B 1 184 ? -2.922 -8.32 -15.898 1 98.25 184 TYR B CA 1
ATOM 3623 C C . TYR B 1 184 ? -2.674 -8.867 -17.297 1 98.25 184 TYR B C 1
ATOM 3625 O O . TYR B 1 184 ? -1.529 -8.93 -17.75 1 98.25 184 TYR B O 1
ATOM 3633 N N . GLU B 1 185 ? -3.758 -9.289 -17.984 1 98.25 185 GLU B N 1
ATOM 3634 C CA . GLU B 1 185 ? -3.621 -9.719 -19.375 1 98.25 185 GLU B CA 1
ATOM 3635 C C . GLU B 1 185 ? -3.004 -8.625 -20.234 1 98.25 185 GLU B C 1
ATOM 3637 O O . GLU B 1 185 ? -2.09 -8.891 -21.016 1 98.25 185 GLU B O 1
ATOM 3642 N N . GLU B 1 186 ? -3.49 -7.438 -20.031 1 96.56 186 GLU B N 1
ATOM 3643 C CA . GLU B 1 186 ? -2.996 -6.297 -20.797 1 96.56 186 GLU B CA 1
ATOM 3644 C C . GLU B 1 186 ? -1.543 -5.984 -20.453 1 96.56 186 GLU B C 1
ATOM 3646 O O . GLU B 1 186 ? -0.742 -5.68 -21.328 1 96.56 186 GLU B O 1
ATOM 3651 N N . ALA B 1 187 ? -1.213 -6.059 -19.188 1 96.62 187 ALA B N 1
ATOM 3652 C CA . ALA B 1 187 ? 0.165 -5.82 -18.766 1 96.62 187 ALA B CA 1
ATOM 3653 C C . ALA B 1 187 ? 1.117 -6.824 -19.422 1 96.62 187 ALA B C 1
ATOM 3655 O O . ALA B 1 187 ? 2.207 -6.457 -19.859 1 96.62 187 ALA B O 1
ATOM 3656 N N . LEU B 1 188 ? 0.734 -8.008 -19.453 1 98.12 188 LEU B N 1
ATOM 3657 C CA . LEU B 1 188 ? 1.54 -9.07 -20.047 1 98.12 188 LEU B CA 1
ATOM 3658 C C . LEU B 1 188 ? 1.65 -8.898 -21.562 1 98.12 188 LEU B C 1
ATOM 3660 O O . LEU B 1 188 ? 2.699 -9.172 -22.141 1 98.12 188 LEU B O 1
ATOM 3664 N N . ALA B 1 189 ? 0.601 -8.438 -22.172 1 96.31 189 ALA B N 1
ATOM 3665 C CA . ALA B 1 189 ? 0.548 -8.305 -23.625 1 96.31 189 ALA B CA 1
ATOM 3666 C C . ALA B 1 189 ? 1.422 -7.152 -24.109 1 96.31 189 ALA B C 1
ATOM 3668 O O . ALA B 1 189 ? 1.911 -7.164 -25.234 1 96.31 189 ALA B O 1
ATOM 3669 N N . LYS B 1 190 ? 1.658 -6.172 -23.25 1 92.56 190 LYS B N 1
ATOM 3670 C CA . LYS B 1 190 ? 2.406 -4.969 -23.609 1 92.56 190 LYS B CA 1
ATOM 3671 C C . LYS B 1 190 ? 3.904 -5.254 -23.688 1 92.56 190 LYS B C 1
ATOM 3673 O O . LYS B 1 190 ? 4.672 -4.441 -24.203 1 92.56 190 LYS B O 1
ATOM 3678 N N . ARG B 1 191 ? 4.266 -6.363 -23.234 1 91.56 191 ARG B N 1
ATOM 3679 C CA . ARG B 1 191 ? 5.688 -6.672 -23.156 1 91.56 191 ARG B CA 1
ATOM 3680 C C . ARG B 1 191 ? 5.988 -8.039 -23.75 1 91.56 191 ARG B C 1
ATOM 3682 O O . ARG B 1 191 ? 5.105 -8.898 -23.844 1 91.56 191 ARG B O 1
ATOM 3689 N N . ARG B 1 192 ? 7.203 -8.023 -24.094 1 91 192 ARG B N 1
ATOM 3690 C CA . ARG B 1 192 ? 7.699 -9.352 -24.438 1 91 192 ARG B CA 1
ATOM 3691 C C . ARG B 1 192 ? 8.117 -10.117 -23.172 1 91 192 ARG B C 1
ATOM 3693 O O . ARG B 1 192 ? 8.312 -9.523 -22.109 1 91 192 ARG B O 1
ATOM 3700 N N . GLY B 1 193 ? 8 -11.43 -23.156 1 95.06 193 GLY B N 1
ATOM 3701 C CA . GLY B 1 193 ? 8.391 -12.227 -22.016 1 95.06 193 GLY B CA 1
ATOM 3702 C C . GLY B 1 193 ? 7.227 -12.93 -21.344 1 95.06 193 GLY B C 1
ATOM 3703 O O . GLY B 1 193 ? 6.07 -12.742 -21.734 1 95.06 193 GLY B O 1
ATOM 3704 N N . GLN B 1 194 ? 7.582 -13.641 -20.297 1 97 194 GLN B N 1
ATOM 3705 C CA . GLN B 1 194 ? 6.574 -14.516 -19.703 1 97 194 GLN B CA 1
ATOM 3706 C C . GLN B 1 194 ? 6.02 -13.922 -18.422 1 97 194 GLN B C 1
ATOM 3708 O O . GLN B 1 194 ? 5.012 -14.398 -17.891 1 97 194 GLN B O 1
ATOM 3713 N N . TYR B 1 195 ? 6.695 -12.867 -17.938 1 98.56 195 TYR B N 1
ATOM 3714 C CA . TYR B 1 195 ? 6.305 -12.344 -16.641 1 98.56 195 TY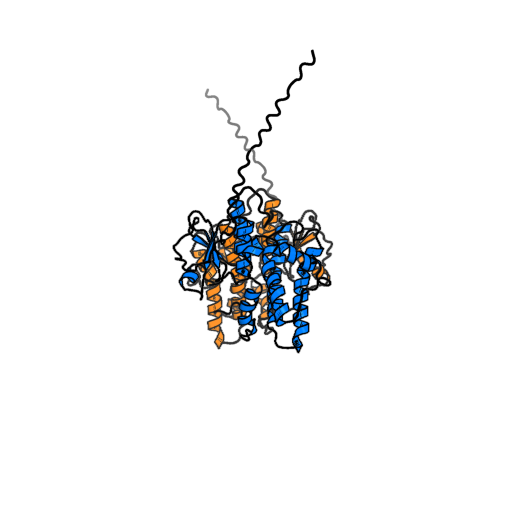R B CA 1
ATOM 3715 C C . TYR B 1 195 ? 5.734 -10.938 -16.766 1 98.56 195 TYR B C 1
ATOM 3717 O O . TYR B 1 195 ? 5.746 -10.352 -17.844 1 98.56 195 TYR B O 1
ATOM 3725 N N . LEU B 1 196 ? 5.199 -10.375 -15.75 1 98.56 196 LEU B N 1
ATOM 3726 C CA . LEU B 1 196 ? 4.445 -9.125 -15.773 1 98.56 196 LEU B CA 1
ATOM 3727 C C . LEU B 1 196 ? 5.34 -7.961 -16.172 1 98.56 196 LEU B C 1
ATOM 3729 O O . LEU B 1 196 ? 4.867 -6.988 -16.766 1 98.56 196 LEU B O 1
ATOM 3733 N N . LEU B 1 197 ? 6.617 -8.031 -15.859 1 97.44 197 LEU B N 1
ATOM 3734 C CA . LEU B 1 197 ? 7.543 -7 -16.312 1 97.44 197 LEU B CA 1
ATOM 3735 C C . LEU B 1 197 ? 8.43 -7.52 -17.438 1 97.44 197 LEU B C 1
ATOM 3737 O O . LEU B 1 197 ? 9.57 -7.086 -17.578 1 97.44 197 LEU B O 1
ATOM 3741 N N . GLY B 1 198 ? 7.934 -8.492 -18.172 1 96.81 198 GLY B N 1
ATOM 3742 C CA . GLY B 1 198 ? 8.664 -9.016 -19.312 1 96.81 198 GLY B CA 1
ATOM 3743 C C . GLY B 1 198 ? 9.445 -10.281 -18.984 1 96.81 198 GLY B C 1
ATOM 3744 O O . GLY B 1 198 ? 8.867 -11.273 -18.547 1 96.81 198 GLY B O 1
ATOM 3745 N N . ASP B 1 199 ? 10.703 -10.188 -19.094 1 95.88 199 ASP B N 1
ATOM 3746 C CA . ASP B 1 199 ? 11.531 -11.383 -18.953 1 95.88 199 ASP B CA 1
ATOM 3747 C C . ASP B 1 199 ? 11.867 -11.656 -17.484 1 95.88 199 ASP B C 1
ATOM 3749 O O . ASP B 1 199 ? 12.227 -12.781 -17.141 1 95.88 199 ASP B O 1
ATOM 3753 N N . ASP B 1 200 ? 11.695 -10.664 -16.719 1 95.69 200 ASP B N 1
ATOM 3754 C CA . ASP B 1 200 ? 12.133 -10.797 -15.328 1 95.69 200 ASP B CA 1
ATOM 3755 C C . ASP B 1 200 ? 10.961 -11.125 -14.406 1 95.69 200 ASP B C 1
ATOM 3757 O O . ASP B 1 200 ? 9.914 -10.469 -14.469 1 95.69 200 ASP B O 1
ATOM 3761 N N . PHE B 1 201 ? 11.156 -12.18 -13.578 1 98.31 201 PHE B N 1
ATOM 3762 C CA . PHE B 1 201 ? 10.25 -12.477 -12.477 1 98.31 201 PHE B CA 1
ATOM 3763 C C . PHE B 1 201 ? 10.461 -11.492 -11.328 1 98.31 201 PHE B C 1
ATOM 3765 O O . PHE B 1 201 ? 11.586 -11.328 -10.844 1 98.31 201 PHE B O 1
ATOM 3772 N N . THR B 1 202 ? 9.383 -10.773 -10.922 1 98.75 202 THR B N 1
ATOM 3773 C CA . THR B 1 202 ? 9.523 -9.703 -9.938 1 98.75 202 THR B CA 1
ATOM 3774 C C . THR B 1 202 ? 8.461 -9.828 -8.852 1 98.75 202 THR B C 1
ATOM 3776 O O . THR B 1 202 ? 7.68 -10.781 -8.844 1 98.75 202 THR B O 1
ATOM 3779 N N . LEU B 1 203 ? 8.406 -8.844 -7.98 1 98.88 203 LEU B N 1
ATOM 3780 C CA . LEU B 1 203 ? 7.391 -8.781 -6.938 1 98.88 203 LEU B CA 1
ATOM 3781 C C . LEU B 1 203 ? 5.996 -8.633 -7.547 1 98.88 203 LEU B C 1
ATOM 3783 O O . LEU B 1 203 ? 5 -8.977 -6.906 1 98.88 203 LEU B O 1
ATOM 3787 N N . ALA B 1 204 ? 5.93 -8.102 -8.766 1 98.81 204 ALA B N 1
ATOM 3788 C CA . ALA B 1 204 ? 4.625 -8.016 -9.414 1 98.81 204 ALA B CA 1
ATOM 3789 C C . ALA B 1 204 ? 4.016 -9.398 -9.609 1 98.81 204 ALA B C 1
ATOM 3791 O O . ALA B 1 204 ? 2.812 -9.594 -9.422 1 98.81 204 ALA B O 1
ATOM 3792 N N . ASP B 1 205 ? 4.836 -10.352 -9.953 1 98.88 205 ASP B N 1
ATOM 3793 C CA . ASP B 1 205 ? 4.379 -11.719 -10.172 1 98.88 205 ASP B CA 1
ATOM 3794 C C . ASP B 1 205 ? 4.055 -12.406 -8.844 1 98.88 205 ASP B C 1
ATOM 3796 O O . ASP B 1 205 ? 2.982 -12.992 -8.688 1 98.88 205 ASP B O 1
ATOM 3800 N N . ILE B 1 206 ? 4.973 -12.25 -7.91 1 98.81 206 ILE B N 1
ATOM 3801 C CA . ILE B 1 206 ? 4.852 -12.883 -6.602 1 98.81 206 ILE B CA 1
ATOM 3802 C C . ILE B 1 206 ? 3.568 -12.406 -5.918 1 98.81 206 ILE B C 1
ATOM 3804 O O . ILE B 1 206 ? 2.908 -13.18 -5.223 1 98.81 206 ILE B O 1
ATOM 3808 N N . HIS B 1 207 ? 3.252 -11.172 -6.129 1 98.88 207 HIS B N 1
ATOM 3809 C CA . HIS B 1 207 ? 2.164 -10.531 -5.395 1 98.88 207 HIS B CA 1
ATOM 3810 C C . HIS B 1 207 ? 0.81 -11.086 -5.828 1 98.88 207 HIS B C 1
ATOM 3812 O O . HIS B 1 207 ? -0.082 -11.273 -4.996 1 98.88 207 HIS B O 1
ATOM 3818 N N . VAL B 1 208 ? 0.652 -11.383 -7.09 1 98.75 208 VAL B N 1
ATOM 3819 C CA . VAL B 1 208 ? -0.688 -11.688 -7.578 1 98.75 208 VAL B CA 1
ATOM 3820 C C . VAL B 1 208 ? -0.81 -13.195 -7.832 1 98.75 208 VAL B C 1
ATOM 3822 O O . VAL B 1 208 ? -1.913 -13.742 -7.816 1 98.75 208 VAL B O 1
ATOM 3825 N N . PHE B 1 209 ? 0.256 -13.906 -8.008 1 98.75 209 PHE B N 1
ATOM 3826 C CA . PHE B 1 209 ? 0.254 -15.312 -8.414 1 98.75 209 PHE B CA 1
ATOM 3827 C C . PHE B 1 209 ? -0.588 -16.156 -7.465 1 98.75 209 PHE B C 1
ATOM 3829 O O . PHE B 1 209 ? -1.453 -16.906 -7.902 1 98.75 209 PHE B O 1
ATOM 3836 N N . PRO B 1 210 ? -0.433 -16.031 -6.141 1 98.38 210 PRO B N 1
ATOM 3837 C CA . PRO B 1 210 ? -1.207 -16.891 -5.234 1 98.38 210 PRO B CA 1
ATOM 3838 C C . PRO B 1 210 ? -2.715 -16.734 -5.43 1 98.38 210 PRO B C 1
ATOM 3840 O O . PRO B 1 210 ? -3.459 -17.703 -5.262 1 98.38 210 PRO B O 1
ATOM 3843 N N . PHE B 1 211 ? -3.141 -15.594 -5.793 1 97.94 211 PHE B N 1
ATOM 3844 C CA . PHE B 1 211 ? -4.566 -15.328 -5.93 1 97.94 211 PHE B CA 1
ATOM 3845 C C . PHE B 1 211 ? -5.109 -15.93 -7.219 1 97.94 211 PHE B C 1
ATOM 3847 O O . PHE B 1 211 ? -6.176 -16.547 -7.219 1 97.94 211 PHE B O 1
ATOM 3854 N N . ILE B 1 212 ? -4.363 -15.766 -8.281 1 97.75 212 ILE B N 1
ATOM 3855 C CA . ILE B 1 212 ? -4.824 -16.297 -9.562 1 97.75 212 ILE B CA 1
ATOM 3856 C C . ILE B 1 212 ? -4.699 -17.828 -9.555 1 97.75 212 ILE B C 1
ATOM 3858 O O . ILE B 1 212 ? -5.551 -18.531 -10.109 1 97.75 212 ILE B O 1
ATOM 3862 N N . GLN B 1 213 ? -3.699 -18.328 -8.93 1 96.62 213 GLN B N 1
ATOM 3863 C CA . GLN B 1 213 ? -3.529 -19.766 -8.789 1 96.62 213 GLN B CA 1
ATOM 3864 C C . GLN B 1 213 ? -4.719 -20.391 -8.062 1 96.62 213 GLN B C 1
ATOM 3866 O O . GLN B 1 213 ? -5.277 -21.391 -8.523 1 96.62 213 GLN B O 1
ATOM 3871 N N . ARG B 1 214 ? -5.07 -19.828 -6.988 1 95.69 214 ARG B N 1
ATOM 3872 C CA . ARG B 1 214 ? -6.176 -20.359 -6.195 1 95.69 214 ARG B CA 1
ATOM 3873 C C . ARG B 1 214 ? -7.508 -20.156 -6.91 1 95.69 214 ARG B C 1
ATOM 3875 O O . ARG B 1 214 ? -8.398 -21 -6.824 1 95.69 214 ARG B O 1
ATOM 3882 N N . LEU B 1 215 ? -7.629 -19 -7.555 1 93.88 215 LEU B N 1
ATOM 3883 C CA . LEU B 1 215 ? -8.805 -18.734 -8.375 1 93.88 215 LEU B CA 1
ATOM 3884 C C . LEU B 1 215 ? -9.008 -19.844 -9.406 1 93.88 215 LEU B C 1
ATOM 3886 O O . LEU B 1 215 ? -10.125 -20.344 -9.578 1 93.88 215 LEU B O 1
ATOM 3890 N N . SER B 1 216 ? -7.961 -20.266 -10.055 1 94.44 216 SER B N 1
ATOM 3891 C CA . SER B 1 216 ? -8.031 -21.281 -11.102 1 94.44 216 SER B CA 1
ATOM 3892 C C . SER B 1 216 ? -8.578 -22.594 -10.562 1 94.44 216 SER B C 1
ATOM 3894 O O . SER B 1 216 ? -9.266 -23.328 -11.273 1 94.44 216 SER B O 1
ATOM 3896 N N . VAL B 1 217 ? -8.352 -22.891 -9.32 1 95.44 217 VAL B N 1
ATOM 3897 C CA . VAL B 1 217 ? -8.797 -24.125 -8.695 1 95.44 217 VAL B CA 1
ATOM 3898 C C . VAL B 1 217 ? -10.211 -23.953 -8.156 1 95.44 217 VAL B C 1
ATOM 3900 O O . VAL B 1 217 ? -11.102 -24.75 -8.477 1 95.44 217 VAL B O 1
ATOM 3903 N N . THR B 1 218 ? -10.461 -22.906 -7.426 1 96.69 218 THR B N 1
ATOM 3904 C CA . THR B 1 218 ? -11.703 -22.75 -6.68 1 96.69 218 THR B CA 1
ATOM 3905 C C . THR B 1 218 ? -12.859 -22.422 -7.617 1 96.69 218 THR B C 1
ATOM 3907 O O . THR B 1 218 ? -13.969 -22.938 -7.461 1 96.69 218 THR B O 1
ATOM 3910 N N . HIS B 1 219 ? -12.609 -21.547 -8.594 1 96.5 219 HIS B N 1
ATOM 3911 C CA . HIS B 1 219 ? -13.688 -21.156 -9.492 1 96.5 219 HIS B CA 1
ATOM 3912 C C . HIS B 1 219 ? -14.047 -22.281 -10.445 1 96.5 219 HIS B C 1
ATOM 3914 O O . HIS B 1 219 ? -15.203 -22.406 -10.859 1 96.5 219 HIS B O 1
ATOM 3920 N N . ARG B 1 220 ? -13.07 -23.109 -10.82 1 95.69 220 ARG B N 1
ATOM 3921 C CA . ARG B 1 220 ? -13.398 -24.328 -11.57 1 95.69 220 ARG B CA 1
ATOM 3922 C C . ARG B 1 220 ? -14.273 -25.266 -10.75 1 95.69 220 ARG B C 1
ATOM 3924 O O . ARG B 1 220 ? -15.281 -25.766 -11.25 1 95.69 220 ARG B O 1
ATOM 3931 N N . HIS B 1 221 ? -13.977 -25.453 -9.539 1 95.62 221 HIS B N 1
ATOM 3932 C CA . HIS B 1 221 ? -14.648 -26.406 -8.672 1 95.62 221 HIS B CA 1
ATOM 3933 C C . HIS B 1 221 ? -16.062 -25.953 -8.336 1 95.62 221 HIS B C 1
ATOM 3935 O O . HIS B 1 221 ? -17.016 -26.75 -8.422 1 95.62 221 HIS B O 1
ATOM 3941 N N . TRP B 1 222 ? -16.266 -24.656 -8.016 1 95.31 222 TRP B N 1
ATOM 3942 C CA . TRP B 1 222 ? -17.547 -24.234 -7.469 1 95.31 222 TRP B CA 1
ATOM 3943 C C . TRP B 1 222 ? -18.375 -23.484 -8.516 1 95.31 222 TRP B C 1
ATOM 3945 O O . TRP B 1 222 ? -19.594 -23.422 -8.43 1 95.31 222 TRP B O 1
ATOM 3955 N N . LYS B 1 223 ? -17.688 -22.906 -9.578 1 95.69 223 LYS B N 1
ATOM 3956 C CA . LYS B 1 223 ? -18.406 -22.031 -10.5 1 95.69 223 LYS B CA 1
ATOM 3957 C C . LYS B 1 223 ? -18.328 -22.562 -11.93 1 95.69 223 LYS B C 1
ATOM 3959 O O . LYS B 1 223 ? -18.938 -22 -12.844 1 95.69 223 LYS B O 1
ATOM 3964 N N . GLY B 1 224 ? -17.578 -23.609 -12.125 1 95.06 224 GLY B N 1
ATOM 3965 C CA . GLY B 1 224 ? -17.391 -24.094 -13.484 1 95.06 224 GLY B CA 1
ATOM 3966 C C . GLY B 1 224 ? -16.656 -23.109 -14.367 1 95.06 224 GLY B C 1
ATOM 3967 O O . GLY B 1 224 ? -16.812 -23.141 -15.594 1 95.06 224 GLY B O 1
ATOM 3968 N N . TYR B 1 225 ? -15.977 -22.172 -13.734 1 95.44 225 TYR B N 1
ATOM 3969 C CA . TYR B 1 225 ? -15.234 -21.141 -14.438 1 95.44 225 TYR B CA 1
ATOM 3970 C C . TYR B 1 225 ? -13.789 -21.562 -14.672 1 95.44 225 TYR B C 1
ATOM 3972 O O . TYR B 1 225 ? -13.102 -21.984 -13.742 1 95.44 225 TYR B O 1
ATOM 3980 N N . GLU B 1 226 ? -13.336 -21.438 -15.891 1 93.5 226 GLU B N 1
ATOM 3981 C CA . GLU B 1 226 ? -11.938 -21.672 -16.25 1 93.5 226 GLU B CA 1
ATOM 3982 C C . GLU B 1 226 ? -11.352 -20.469 -16.984 1 93.5 226 GLU B C 1
ATOM 3984 O O . GLU B 1 226 ? -12.023 -19.859 -17.828 1 93.5 226 GLU B O 1
ATOM 3989 N N . LEU B 1 227 ? -10.148 -20.172 -16.547 1 92.38 227 LEU B N 1
ATOM 3990 C CA . LEU B 1 227 ? -9.438 -19.156 -17.297 1 92.38 227 LEU B CA 1
ATOM 3991 C C . LEU B 1 227 ? -9.234 -19.594 -18.75 1 92.38 227 LEU B C 1
ATOM 3993 O O . LEU B 1 227 ? -8.492 -20.547 -19 1 92.38 227 LEU B O 1
ATOM 3997 N N . SER B 1 228 ? -9.867 -18.969 -19.688 1 89.75 228 SER B N 1
ATOM 3998 C CA . SER B 1 228 ? -9.859 -19.375 -21.094 1 89.75 228 SER B CA 1
ATOM 3999 C C . SER B 1 228 ? -8.609 -18.875 -21.797 1 89.75 228 SER B C 1
ATOM 4001 O O . SER B 1 228 ? -8.336 -17.672 -21.812 1 89.75 228 SER B O 1
ATOM 4003 N N . PRO B 1 229 ? -7.91 -19.703 -22.453 1 93.06 229 PRO B N 1
ATOM 4004 C CA . PRO B 1 229 ? -6.758 -19.266 -23.25 1 93.06 229 PRO B CA 1
ATOM 4005 C C . PRO B 1 229 ? -7.156 -18.359 -24.406 1 93.06 229 PRO B C 1
ATOM 4007 O O . PRO B 1 229 ? -6.316 -17.625 -24.938 1 93.06 229 PRO B O 1
ATOM 4010 N N . GLU B 1 230 ? -8.336 -18.422 -24.828 1 93.88 230 GLU B N 1
ATOM 4011 C CA . GLU B 1 230 ? -8.82 -17.562 -25.891 1 93.88 230 GLU B CA 1
ATOM 4012 C C . GLU B 1 230 ? -8.961 -16.125 -25.406 1 93.88 230 GLU B C 1
ATOM 4014 O O . GLU B 1 230 ? -8.562 -15.18 -26.109 1 93.88 230 GLU B O 1
ATOM 4019 N N . ARG B 1 231 ? -9.445 -16.062 -24.234 1 94.38 231 ARG B N 1
ATOM 4020 C CA . ARG B 1 231 ? -9.695 -14.734 -23.688 1 94.38 231 ARG B CA 1
ATOM 4021 C C . ARG B 1 231 ? -8.461 -14.188 -22.984 1 94.38 231 ARG B C 1
ATOM 4023 O O . ARG B 1 231 ? -8.188 -12.992 -23.047 1 94.38 231 ARG B O 1
ATOM 4030 N N . PHE B 1 232 ? -7.766 -15.086 -22.328 1 97.25 232 PHE B N 1
ATOM 4031 C CA . PHE B 1 232 ? -6.609 -14.695 -21.531 1 97.25 232 PHE B CA 1
ATOM 4032 C C . PHE B 1 232 ? -5.379 -15.5 -21.938 1 97.25 232 PHE B C 1
ATOM 4034 O O . PHE B 1 232 ? -4.785 -16.188 -21.109 1 97.25 232 PHE B O 1
ATOM 4041 N N . PRO B 1 233 ? -4.914 -15.312 -23.156 1 96.94 233 PRO B N 1
ATOM 4042 C CA . PRO B 1 233 ? -3.789 -16.125 -23.625 1 96.94 233 PRO B CA 1
ATOM 4043 C C . PRO B 1 233 ? -2.5 -15.852 -22.859 1 96.94 233 PRO B C 1
ATOM 4045 O O . PRO B 1 233 ? -1.76 -16.781 -22.531 1 96.94 233 PRO B O 1
ATOM 4048 N N . ARG B 1 234 ? -2.221 -14.633 -22.562 1 97.75 234 ARG B N 1
ATOM 4049 C CA . ARG B 1 234 ? -0.974 -14.305 -21.875 1 97.75 234 ARG B CA 1
ATOM 4050 C C . ARG B 1 234 ? -1.028 -14.727 -20.406 1 97.75 234 ARG B C 1
ATOM 4052 O O . ARG B 1 234 ? -0.039 -15.219 -19.859 1 97.75 234 ARG B O 1
ATOM 4059 N N . LEU B 1 235 ? -2.154 -14.531 -19.828 1 97.5 235 LEU B N 1
ATOM 4060 C CA . LEU B 1 235 ? -2.32 -14.914 -18.438 1 97.5 235 LEU B CA 1
ATOM 4061 C C . LEU B 1 235 ? -2.172 -16.422 -18.266 1 97.5 235 LEU B C 1
ATOM 4063 O O . LEU B 1 235 ? -1.589 -16.891 -17.281 1 97.5 235 LEU B O 1
ATOM 4067 N N . THR B 1 236 ? -2.758 -17.172 -19.188 1 96.44 236 THR B N 1
ATOM 4068 C CA . THR B 1 236 ? -2.656 -18.625 -19.125 1 96.44 236 THR B CA 1
ATOM 4069 C C . THR B 1 236 ? -1.198 -19.078 -19.219 1 96.44 236 THR B C 1
ATOM 4071 O O . THR B 1 236 ? -0.76 -19.938 -18.453 1 96.44 236 THR B O 1
ATOM 4074 N N . GLY B 1 237 ? -0.482 -18.469 -20.125 1 96.56 237 GLY B N 1
ATOM 4075 C CA . GLY B 1 237 ? 0.943 -18.75 -20.203 1 96.56 237 GLY B CA 1
ATOM 4076 C C . GLY B 1 237 ? 1.698 -18.328 -18.953 1 96.56 237 GLY B C 1
ATOM 4077 O O . GLY B 1 237 ? 2.586 -19.047 -18.484 1 96.56 237 GLY B O 1
ATOM 4078 N N . TRP B 1 238 ? 1.336 -17.203 -18.422 1 98.38 238 TRP B N 1
ATOM 4079 C CA . TRP B 1 238 ? 1.964 -16.656 -17.219 1 98.38 238 TRP B CA 1
ATOM 4080 C C . TRP B 1 238 ? 1.769 -17.578 -16.031 1 98.38 238 TRP B C 1
ATOM 4082 O O . TRP B 1 238 ? 2.709 -17.828 -15.273 1 98.38 238 TRP B O 1
ATOM 4092 N N . ILE B 1 239 ? 0.551 -18.125 -15.82 1 97.38 239 ILE B N 1
ATOM 4093 C CA . ILE B 1 239 ? 0.274 -19.016 -14.703 1 97.38 239 ILE B CA 1
ATOM 4094 C C . ILE B 1 239 ? 1.166 -20.25 -14.797 1 97.38 239 ILE B C 1
ATOM 4096 O O . ILE B 1 239 ? 1.709 -20.719 -13.789 1 97.38 239 ILE B O 1
ATOM 4100 N N . GLY B 1 240 ? 1.255 -20.797 -15.984 1 96.56 240 GLY B N 1
ATOM 4101 C CA . GLY B 1 240 ? 2.139 -21.922 -16.188 1 96.56 240 GLY B CA 1
ATOM 4102 C C . GLY B 1 240 ? 3.586 -21.625 -15.852 1 96.56 240 GLY B C 1
ATOM 4103 O O . GLY B 1 240 ? 4.227 -22.391 -15.125 1 96.56 240 GLY B O 1
ATOM 4104 N N . ALA B 1 241 ? 4.109 -20.531 -16.344 1 98.19 241 ALA B N 1
ATOM 4105 C CA . ALA B 1 241 ? 5.492 -20.125 -16.094 1 98.19 241 ALA B CA 1
ATOM 4106 C C . ALA B 1 241 ? 5.746 -19.938 -14.602 1 98.19 241 ALA B C 1
ATOM 4108 O O . ALA B 1 241 ? 6.758 -20.406 -14.07 1 98.19 241 ALA B O 1
ATOM 4109 N N . CYS B 1 242 ? 4.84 -19.25 -13.938 1 98.5 242 CYS B N 1
ATOM 4110 C CA . CYS B 1 242 ? 4.988 -19.016 -12.508 1 98.5 242 CYS B CA 1
ATOM 4111 C C . CYS B 1 242 ? 4.93 -20.328 -11.727 1 98.5 242 CYS B C 1
ATOM 4113 O O . CYS B 1 242 ? 5.707 -20.531 -10.797 1 98.5 242 CYS B O 1
ATOM 4115 N N . SER B 1 243 ? 4.027 -21.25 -12.141 1 97.69 243 SER B N 1
ATOM 4116 C CA . SER B 1 243 ? 3.818 -22.5 -11.422 1 97.69 243 SER B CA 1
ATOM 4117 C C . SER B 1 243 ? 5.047 -23.406 -11.508 1 97.69 243 SER B C 1
ATOM 4119 O O . SER B 1 243 ? 5.242 -24.281 -10.664 1 97.69 243 SER B O 1
ATOM 4121 N N . GLU B 1 244 ? 5.848 -23.188 -12.461 1 97.56 244 GLU B N 1
ATOM 4122 C CA . GLU B 1 244 ? 7.02 -24.031 -12.68 1 97.56 244 GLU B CA 1
ATOM 4123 C C . GLU B 1 244 ? 8.188 -23.578 -11.805 1 97.56 244 GLU B C 1
ATOM 4125 O O . GLU B 1 244 ? 9.18 -24.297 -11.664 1 97.56 244 GLU B O 1
ATOM 4130 N N . ARG B 1 245 ? 8.07 -22.469 -11.273 1 98.12 245 ARG B N 1
ATOM 4131 C CA . ARG B 1 245 ? 9.156 -21.984 -10.414 1 98.12 245 ARG B CA 1
ATOM 4132 C C . ARG B 1 245 ? 9.195 -22.766 -9.102 1 98.12 245 ARG B C 1
ATOM 4134 O O . ARG B 1 245 ? 8.156 -23.094 -8.539 1 98.12 245 ARG B O 1
ATOM 4141 N N . GLU B 1 246 ? 10.383 -22.984 -8.641 1 98.12 246 GLU B N 1
ATOM 4142 C CA . GLU B 1 246 ? 10.562 -23.734 -7.406 1 98.12 246 GLU B CA 1
ATOM 4143 C C . GLU B 1 246 ? 9.867 -23.047 -6.23 1 98.12 246 GLU B C 1
ATOM 4145 O O . GLU B 1 246 ? 9.273 -23.719 -5.379 1 98.12 246 GLU B O 1
ATOM 4150 N N . SER B 1 247 ? 9.922 -21.719 -6.156 1 98.5 247 SER B N 1
ATOM 4151 C CA . SER B 1 247 ? 9.281 -20.984 -5.078 1 98.5 247 SER B CA 1
ATOM 4152 C C . SER B 1 247 ? 7.773 -21.219 -5.066 1 98.5 247 SER B C 1
ATOM 4154 O O . SER B 1 247 ? 7.164 -21.344 -4.004 1 98.5 247 SER B O 1
ATOM 4156 N N . ALA B 1 248 ? 7.164 -21.297 -6.234 1 98.25 248 ALA B N 1
ATOM 4157 C CA . ALA B 1 248 ? 5.734 -21.578 -6.348 1 98.25 248 ALA B CA 1
ATOM 4158 C C . ALA B 1 248 ? 5.418 -23 -5.895 1 98.25 248 ALA B C 1
ATOM 4160 O O . ALA B 1 248 ? 4.477 -23.219 -5.129 1 98.25 248 ALA B O 1
ATOM 4161 N N . ARG B 1 249 ? 6.215 -23.938 -6.277 1 97.38 249 ARG B N 1
ATOM 4162 C CA . ARG B 1 249 ? 5.98 -25.328 -5.941 1 97.38 249 ARG B CA 1
ATOM 4163 C C . ARG B 1 249 ? 6.086 -25.562 -4.438 1 97.38 249 ARG B C 1
ATOM 4165 O O . ARG B 1 249 ? 5.262 -26.266 -3.854 1 97.38 249 ARG B O 1
ATOM 4172 N N . GLN B 1 250 ? 7.047 -24.922 -3.869 1 96.44 250 GLN B N 1
ATOM 4173 C CA . GLN B 1 250 ? 7.32 -25.156 -2.455 1 96.44 250 GLN B CA 1
ATOM 4174 C C . GLN B 1 250 ? 6.301 -24.438 -1.573 1 96.44 250 GLN B C 1
ATOM 4176 O O . GLN B 1 250 ? 6.023 -24.875 -0.454 1 96.44 250 GLN B O 1
ATOM 4181 N N . SER B 1 251 ? 5.77 -23.359 -2.074 1 97.31 251 SER B N 1
ATOM 4182 C CA . SER B 1 251 ? 4.922 -22.516 -1.231 1 97.31 251 SER B CA 1
ATOM 4183 C C . SER B 1 251 ? 3.443 -22.812 -1.471 1 97.31 251 SER B C 1
ATOM 4185 O O . SER B 1 251 ? 2.582 -22.344 -0.723 1 97.31 251 SER B O 1
ATOM 4187 N N . SER B 1 252 ? 3.096 -23.578 -2.467 1 96.75 252 SER B N 1
ATOM 4188 C CA . SER B 1 252 ? 1.707 -23.75 -2.881 1 96.75 252 SER B CA 1
ATOM 4189 C C . SER B 1 252 ? 1.069 -24.953 -2.199 1 96.75 252 SER B C 1
ATOM 4191 O O . SER B 1 252 ? 1.756 -25.922 -1.879 1 96.75 252 SER B O 1
ATOM 4193 N N . MET B 1 253 ? -0.193 -24.859 -2.066 1 95.44 253 MET B N 1
ATOM 4194 C CA . MET B 1 253 ? -1.002 -26 -1.642 1 95.44 253 MET B CA 1
ATOM 4195 C C . MET B 1 253 ? -1.385 -26.875 -2.832 1 95.44 253 MET B C 1
ATOM 4197 O O . MET B 1 253 ? -1.444 -26.391 -3.965 1 95.44 253 MET B O 1
ATOM 4201 N N . SER B 1 254 ? -1.665 -28.125 -2.484 1 95.94 254 SER B N 1
ATOM 4202 C CA . SER B 1 254 ? -2.264 -28.969 -3.514 1 95.94 254 SER B CA 1
ATOM 4203 C C . SER B 1 254 ? -3.672 -28.5 -3.865 1 95.94 254 SER B C 1
ATOM 4205 O O . SER B 1 254 ? -4.277 -27.734 -3.119 1 95.94 254 SER B O 1
ATOM 4207 N N . GLU B 1 255 ? -4.113 -28.906 -5.02 1 96.5 255 GLU B N 1
ATOM 4208 C CA . GLU B 1 255 ? -5.48 -28.578 -5.402 1 96.5 255 GLU B CA 1
ATOM 4209 C C . GLU B 1 255 ? -6.484 -29.078 -4.371 1 96.5 255 GLU B C 1
ATOM 4211 O O . GLU B 1 255 ? -7.418 -28.359 -4 1 96.5 255 GLU B O 1
ATOM 4216 N N . GLU B 1 256 ? -6.281 -30.281 -3.887 1 96.5 256 GLU B N 1
ATOM 4217 C CA . GLU B 1 256 ? -7.18 -30.875 -2.906 1 96.5 256 GLU B CA 1
ATOM 4218 C C . GLU B 1 256 ? -7.211 -30.062 -1.616 1 96.5 256 GLU B C 1
ATOM 4220 O O . GLU B 1 256 ? -8.281 -29.812 -1.058 1 96.5 256 GLU B O 1
ATOM 4225 N N . LYS B 1 257 ? -6.023 -29.719 -1.19 1 95.94 257 LYS B N 1
ATOM 4226 C CA . LYS B 1 257 ? -5.953 -28.922 0.027 1 95.94 257 LYS B CA 1
ATOM 4227 C C . LYS B 1 257 ? -6.594 -27.547 -0.181 1 95.94 257 LYS B C 1
ATOM 4229 O O . LYS B 1 257 ? -7.262 -27.031 0.713 1 95.94 257 LYS B O 1
ATOM 4234 N N . THR B 1 258 ? -6.398 -26.953 -1.339 1 96.94 258 THR B N 1
ATOM 4235 C CA . THR B 1 258 ? -7.016 -25.672 -1.661 1 96.94 258 THR B CA 1
ATOM 4236 C C . THR B 1 258 ? -8.539 -25.766 -1.572 1 96.94 258 THR B C 1
ATOM 4238 O O . THR B 1 258 ? -9.18 -24.906 -0.95 1 96.94 258 THR B O 1
ATOM 4241 N N . ILE B 1 259 ? -9.094 -26.797 -2.131 1 96.5 259 ILE B N 1
ATOM 4242 C CA . ILE B 1 259 ? -10.539 -27 -2.111 1 96.5 259 ILE B CA 1
ATOM 4243 C C . ILE B 1 259 ? -11.016 -27.203 -0.672 1 96.5 259 ILE B C 1
ATOM 4245 O O . ILE B 1 259 ? -12.031 -26.625 -0.267 1 96.5 259 ILE B O 1
ATOM 4249 N N . SER B 1 260 ? -10.25 -27.953 0.085 1 94.81 260 SER B N 1
ATOM 4250 C CA . SER B 1 260 ? -10.609 -28.188 1.478 1 94.81 260 SER B CA 1
ATOM 4251 C C . SER B 1 260 ? -10.625 -26.891 2.281 1 94.81 260 SER B C 1
ATOM 4253 O O . SER B 1 260 ? -11.547 -26.656 3.062 1 94.81 260 SER B O 1
ATOM 4255 N N . VAL B 1 261 ? -9.648 -26.062 2.086 1 93.75 261 VAL B N 1
ATOM 4256 C CA . VAL B 1 261 ? -9.516 -24.812 2.816 1 93.75 261 VAL B CA 1
ATOM 4257 C C . VAL B 1 261 ? -10.656 -23.875 2.434 1 93.75 261 VAL B C 1
ATOM 4259 O O . VAL B 1 261 ? -11.266 -23.234 3.299 1 93.75 261 VAL B O 1
ATOM 4262 N N . TYR B 1 262 ? -11.031 -23.781 1.179 1 94.38 262 TYR B N 1
ATOM 4263 C CA . TYR B 1 262 ? -12.023 -22.828 0.7 1 94.38 262 TYR B CA 1
ATOM 4264 C C . TYR B 1 262 ? -13.438 -23.328 0.958 1 94.38 262 TYR B C 1
ATOM 4266 O O . TYR B 1 262 ? -14.391 -22.562 0.934 1 94.38 262 TYR B O 1
ATOM 4274 N N . ARG B 1 263 ? -13.578 -24.625 1.168 1 92.81 263 ARG B N 1
ATOM 4275 C CA . ARG B 1 263 ? -14.883 -25.172 1.505 1 92.81 263 ARG B CA 1
ATOM 4276 C C . ARG B 1 263 ? -15.453 -24.531 2.764 1 92.81 263 ARG B C 1
ATOM 4278 O O . ARG B 1 263 ? -16.656 -24.266 2.848 1 92.81 263 ARG B O 1
ATOM 4285 N N . LYS B 1 264 ? -14.57 -24.25 3.668 1 84.5 264 LYS B N 1
ATOM 4286 C CA . LYS B 1 264 ? -14.992 -23.609 4.914 1 84.5 264 LYS B CA 1
ATOM 4287 C C . LYS B 1 264 ? -15.578 -22.234 4.656 1 84.5 264 LYS B C 1
ATOM 4289 O O . LYS B 1 264 ? -16.484 -21.797 5.355 1 84.5 264 LYS B O 1
ATOM 4294 N N . PHE B 1 265 ? -15.047 -21.578 3.654 1 84.88 265 PHE B N 1
ATOM 4295 C CA . PHE B 1 265 ? -15.516 -20.234 3.309 1 84.88 265 PHE B CA 1
ATOM 4296 C C . PHE B 1 265 ? -16.812 -20.312 2.512 1 84.88 265 PHE B C 1
ATOM 4298 O O . PHE B 1 265 ? -17.766 -19.578 2.795 1 84.88 265 PHE B O 1
ATOM 4305 N N . VAL B 1 266 ? -16.922 -21.141 1.597 1 86.38 266 VAL B N 1
ATOM 4306 C CA . VAL B 1 266 ? -18.047 -21.203 0.66 1 86.38 266 VAL B CA 1
ATOM 4307 C C . VAL B 1 266 ? -19.266 -21.797 1.353 1 86.38 266 VAL B C 1
ATOM 4309 O O . VAL B 1 266 ? -20.391 -21.344 1.141 1 86.38 266 VAL B O 1
ATOM 4312 N N . GLU B 1 267 ? -19.047 -22.703 2.146 1 79.5 267 GLU B N 1
ATOM 4313 C CA . GLU B 1 267 ? -20.188 -23.359 2.777 1 79.5 267 GLU B CA 1
ATOM 4314 C C . GLU B 1 267 ? -20.641 -22.594 4.02 1 79.5 267 GLU B C 1
ATOM 4316 O O . GLU B 1 267 ? -21.797 -22.719 4.438 1 79.5 267 GLU B O 1
ATOM 4321 N N . ALA B 1 268 ? -19.672 -21.891 4.805 1 66 268 ALA B N 1
ATOM 4322 C CA . ALA B 1 268 ? -20.062 -21.094 5.965 1 66 268 ALA B CA 1
ATOM 4323 C C . ALA B 1 268 ? -20.859 -19.875 5.547 1 66 268 ALA B C 1
ATOM 4325 O O . ALA B 1 268 ? -21.547 -19.266 6.367 1 66 268 ALA B O 1
ATOM 4326 N N . ASP B 1 269 ? -21.578 -19.734 4.523 1 56.78 269 ASP B N 1
ATOM 4327 C CA . ASP B 1 269 ? -22.25 -18.531 4.031 1 56.78 269 ASP B CA 1
ATOM 4328 C C . ASP B 1 269 ? -21.438 -17.281 4.344 1 56.78 269 ASP B C 1
ATOM 4330 O O . ASP B 1 269 ? -21.969 -16.281 4.836 1 56.78 269 ASP B O 1
ATOM 4334 N N . TYR B 1 270 ? -20.234 -17.312 4.324 1 50.06 270 TYR B N 1
ATOM 4335 C CA . TYR B 1 270 ? -19.344 -16.219 4.652 1 50.06 270 TYR B CA 1
ATOM 4336 C C . TYR B 1 270 ? -19.5 -15.055 3.674 1 50.06 270 TYR B C 1
ATOM 4338 O O . TYR B 1 270 ? -19.562 -15.266 2.459 1 50.06 270 TYR B O 1
ATOM 4346 N N . SER B 1 271 ? -20.312 -14.117 3.984 1 45.66 271 SER B N 1
ATOM 4347 C CA . SER B 1 271 ? -20.344 -12.898 3.178 1 45.66 271 SER B CA 1
ATOM 4348 C C . SER B 1 271 ? -18.984 -12.18 3.217 1 45.66 271 SER B C 1
ATOM 4350 O O . SER B 1 271 ? -18.391 -12.023 4.285 1 45.66 271 SER B O 1
ATOM 4352 N N . PHE B 1 272 ? -18.219 -12.273 2.281 1 41.31 272 PHE B N 1
ATOM 4353 C CA . PHE B 1 272 ? -16.906 -11.664 2.143 1 41.31 272 PHE B CA 1
ATOM 4354 C C . PHE B 1 272 ? -16.906 -10.258 2.719 1 41.31 272 PHE B C 1
ATOM 4356 O O . PHE B 1 272 ? -15.93 -9.516 2.549 1 41.31 272 PHE B O 1
ATOM 4363 N N . GLY B 1 273 ? -17.938 -9.641 2.936 1 39.19 273 GLY B N 1
ATOM 4364 C CA . GLY B 1 273 ? -17.703 -8.234 3.225 1 39.19 273 GLY B CA 1
ATOM 4365 C C . GLY B 1 273 ? -16.516 -8.008 4.156 1 39.19 273 GLY B C 1
ATOM 4366 O O . GLY B 1 273 ? -15.727 -7.09 3.949 1 39.19 273 GLY B O 1
ATOM 4367 N N . GLY B 1 274 ? -16.609 -8.32 5.598 1 34.09 274 GLY B N 1
ATOM 4368 C CA . GLY B 1 274 ? -15.773 -7.875 6.703 1 34.09 274 GLY B CA 1
ATOM 4369 C C . GLY B 1 274 ? -14.484 -8.664 6.84 1 34.09 274 GLY B C 1
ATOM 4370 O O . GLY B 1 274 ? -14.422 -9.641 7.59 1 34.09 274 GLY B O 1
ATOM 4371 N N . LEU B 1 275 ? -13.734 -9.086 5.922 1 34.5 275 LEU B N 1
ATOM 4372 C CA . LEU B 1 275 ? -12.453 -9.758 6.137 1 34.5 275 LEU B CA 1
ATOM 4373 C C . LEU B 1 275 ? -11.812 -9.297 7.441 1 34.5 275 LEU B C 1
ATOM 4375 O O . LEU B 1 275 ? -11.031 -10.039 8.047 1 34.5 275 LEU B O 1
ATOM 4379 N N . ASN B 1 276 ? -11.547 -8.047 7.531 1 29.47 276 ASN B N 1
ATOM 4380 C CA . ASN B 1 276 ? -11.016 -7.488 8.766 1 29.47 276 ASN B CA 1
ATOM 4381 C C . ASN B 1 276 ? -12.023 -7.586 9.914 1 29.47 276 ASN B C 1
ATOM 4383 O O . ASN B 1 276 ? -11.922 -6.855 10.898 1 29.47 276 ASN B O 1
ATOM 4387 N N . LYS B 1 277 ? -13.078 -8.227 9.711 1 29.98 277 LYS B N 1
ATOM 4388 C CA . LYS B 1 277 ? -14.07 -8.195 10.781 1 29.98 277 LYS B CA 1
ATOM 4389 C C . LYS B 1 277 ? -13.609 -9.039 11.969 1 29.98 277 LYS B C 1
ATOM 4391 O O . LYS B 1 277 ? -14.398 -9.305 12.883 1 29.98 277 LYS B O 1
ATOM 4396 N N . ASN B 1 278 ? -12.703 -9.969 11.773 1 24.72 278 ASN B N 1
ATOM 4397 C CA . ASN B 1 278 ? -12.461 -10.695 13.016 1 24.72 278 ASN B CA 1
ATOM 4398 C C . ASN B 1 278 ? -12.086 -9.742 14.156 1 24.72 278 ASN B C 1
ATOM 4400 O O . ASN B 1 278 ? -10.938 -9.297 14.242 1 24.72 278 ASN B O 1
ATOM 4404 N N . LYS B 1 279 ? -12.773 -8.75 14.469 1 22.95 279 LYS B N 1
ATOM 4405 C CA . LYS B 1 279 ? -12.656 -8.086 15.766 1 22.95 279 LYS B CA 1
ATOM 4406 C C . LYS B 1 279 ? -12.883 -9.078 16.906 1 22.95 279 LYS B C 1
ATOM 4408 O O . LYS B 1 279 ? -13.734 -9.969 16.812 1 22.95 279 LYS B O 1
#

Foldseek 3Di:
DPPPPPPPPVVPVVPPCPVPPDPPPPPPPPQLPQPDPVPVQPPPVAQKEWEAAGPLLDLLSLLLLLLCVVLVHGYHYHHDDPQDPVVCVQPVLSDDTKMFGRVVVGDIDDDSLRSSVVVLVVSVVVDVDARLQAGPDPVSNVVLVVLLVLLVQLLVLLVQLLQDPDPVCNVVSVVSNLVSVVVQLVQQVVEDAQESPHPTNYSSCSRNLSVVVLSQLSCCVRPVDHDDCVSRVSVVSNNVVVCPDPSNVVSDDDSVVSNVSCCCVNVVSNPPPPPSPPD/DPPPPPPPPPPPPPPPPPPPPDPPPPPPPPPLPQPPPVPVQDPPQAQKEWEAAPPLLDLLSLLLLLLCVVLVHHYHYHHDDPQDPVVCVQPVLSDDTKMFGRVVVGDIDDDSLRSSVVVLVVSVVVDVDARLQAGPDPVSNVVLVVLLVLLVQLLVLLVQLLQDPDPVCNVVSVVSNLVSVVVQLVQQVVEDDLESPHPTNYSSCSRNLSVVVLSQLSCCVRPVDHDDCVSRVSVVSNNVVVCPDPSNVVSDDDSVVSNVVCCCVNVVSNPPPPPSPPD

Sequence (558 aa):
MRRSLLINITLLVGVGGFVAGTPGGERQQTMLAGGYDATVGADPSTPIQLFALPGNTCPYVQRTHMCLLELGIPFDVTEISGKPDWYLKINPRGKVPSIRVPASDYATIYESAICNEFLCDYYRSNNEEECTLMPDDPYARAEIRLLNDHCDSLGKAQFTYLMNKDEAKDEELRSAMDDALGVYEEALAKRRGQYLLGDDFTLADIHVFPFIQRLSVTHRHWKGYELSPERFPRLTGWIGACSERESARQSSMSEEKTISVYRKFVEADYSFGGLNKNKMRRSLLINITLLVGVGGFVAGTPGGERQQTMLAGGYDATVGADPSTPIQLFALPGNTCPYVQRTHMCLLELGIPFDVTEISGKPDWYLKINPRGKVPSIRVPASDYATIYESAICNEFLCDYYRSNNEEECTLMPDDPYARAEIRLLNDHCDSLGKAQFTYLMNKDEAKDEELRSAMDDALGVYEEALAKRRGQYLLGDDFTLADIHVFPFIQRLSVTHRHWKGYELSPERFPRLTGWIGACSERESARQSSMSEEKTISVYRKFVEADYSFGGLNKNK

Radius of gyration: 28.73 Å; Cα contacts (8 Å, |Δi|>4): 716; chains: 2; bounding box: 94×100×64 Å

Organism: Thalassiosira oceanica (NCBI:txid159749)

Nearest PDB structures (foldseek):
  4ags-assembly1_C  TM=8.911E-01  e=6.094E-12  Leishmania infantum
  1gwc-assembly2_B  TM=8.722E-01  e=7.482E-12  Aegilops tauschii
  4j2f-assembly1_A-2  TM=8.913E-01  e=3.667E-11  Ricinus communis
  7y55-assembly2_D-3  TM=8.355E-01  e=3.667E-11  Pinus densata
  2yv9-assembly1_B  TM=7.504E-01  e=7.246E-08  Caenorhabditis elegans

Secondary structure (DSSP, 8-state):
----------------------S--------------TTS---TT--EEEEE-GGG--HHHHHHHHHHHHHT--EEEEE--S--HHHHTT-TT--S-EEEEGGGTTEEEESHHHHHHHHHHHHHHH-SS--TTS-S-HHHHHHHHHHHHHHHHHHHHHHHHHH---HHHHHHHHHHHHHHHHHHHHHHHTSSSSBTBBTB--HHHHHHHHHHHHHHHHHHHHH-----TTT-HHHHHHHHHHHTSHHHHHHPPPHHHHHHHHHHHHHTT--SS-TT---/----------------------S--------------TT----TT--EEEEE-GGG--HHHHHHHHHHHHHT--EEEEE--S--HHHHTT-TT--S-EEEEGGGTTEEEESHHHHHHHHHHHHHHH-SS--TTS-S-HHHHHHHHHHHHHHHHHHHHHHHHHH---HHHHHHHHHHHHHHHHHHHHHHHTSSSSBTBBTB--HHHHHHHHHHHHHHHHHHHHH-----TTT-HHHHHHHHHHHTSHHHHHHPPPHHHHHHHHHHHHHTT--TT-GGG--

InterPro domains:
  IPR004045 Glutathione S-transferase, N-terminal [PF13409] (57-120)
  IPR010987 Glutathione S-transferase, C-terminal-like [PS50405] (137-265)
  IPR036249 Thioredoxin-like superfamily [SSF52833] (56-153)
  IPR036282 Glutathione S-transferase, C-terminal domain superfamily [SSF47616] (131-266)
  IPR040079 Glutathione transferase family [SFLDS00019] (57-245)
  IPR050983 Glutathione S-transferase Omega/HSP26 [PTHR43968] (39-267)